Protein 2B9L (pdb70)

GO terms:
  GO:0005576 extracellular region (C, EXP)

Radius of gyration: 21.73 Å; Cα contacts (8 Å, |Δi|>4): 901; chains: 1; bounding box: 40×47×75 Å

Foldseek 3Di:
DCLQVCCAVVVQQAAAAPPPPDDPPDQLPADAFDDDVCGRQWGWAFVQQADPPQLEGHPDGHADPPLAAEFECDQPPDRDRGSRTDGGHYDDDRDTGDDAAAFAAPQCAGRGRYDNDDFFGHQLRPQFKKFKAFQVLPTTQWIWGAQGQFKTKFFCVSCVVCQVPQVRIKMKTSDFWLQDQSDPDGIDIFGFPHKAQDPPADPPVRFRGMMMTGTPHGHYDDSSHAGHAADAAPDDDFFQFKKAKAQDSVRRNPPPDSIGGIGMDGWGWDDQVVLLVLVCVPPVHPVDDDDPQKGWIAAAADDDFAGHTAGTFTWAADVVGRNGIHTQFHHSHRRQCDYHRHTRMGGGRSNCPVVVCVVCVVSNHDSVRNVD

Secondary structure (DSSP, 8-state):
--HHHHHHHTTTTSPBPTT-------GGGSPEE--GGGTTTEEEEEGGGB-TTT-BB-SS-----SS--EEE-STTSSSSSSTTEEEEB-------PPP--TTB--TT-SS-EEES-SSBPPTTSSTTEEEEEE----SEEEEEEEEETTEEEE-HHHHGGGTT-GGGEEEEES--BTT---SSSPPEEEEEEEEEE-TT--TTT-TT--EEEEESSPPBP-TT----BPPPTT-----S-EEEEE--TTTTT-TTSS--B-EEEEE-EE-HHHHHHHHHTTTT-TT----TTEEEE--BSS-S--SSPTT-EEEEEETTEEEEEEEEEEES-TT---BSSS-EEEEEGGGGHHHHHHHHHHTT--SGGGT-

Organism: Holotrichia diomphalia (NCBI:txid33394)

Nearest PDB structures (foldseek):
  2b9l-assembly1_A  TM=1.003E+00  e=7.255E-86  Holotrichia diomphalia
  3dfl-assembly1_A  TM=8.395E-01  e=1.037E-20  Homo sapiens
  1ex3-assembly1_A  TM=8.423E-01  e=1.239E-20  Bos taurus
  1gl0-assembly1_E  TM=8.605E-01  e=2.245E-20  Bos taurus
  3e16-assembly1_B  TM=8.365E-01  e=9.210E-21  Homo sapiens

CATH classification: 2.40.10.10 (+1 more: 2.40.10.10)

B-factor: mean 31.99, std 12.23, range [13.51, 123.36]

Structure (mmCIF, N/CA/C/O backbone):
data_2B9L
#
_entry.id   2B9L
#
_cell.length_a   106.780
_cell.length_b   76.587
_cell.length_c   69.833
_cell.angle_alpha   90.00
_cell.angle_beta   113.45
_cell.angle_gamma   90.00
#
_symmetry.space_group_name_H-M   'C 1 2 1'
#
loop_
_entity.id
_entity.type
_entity.pdbx_description
1 polymer 'prophenoloxidase activating factor'
2 branched alpha-L-fucopyranose-(1-3)-[2-acetamido-2-deoxy-beta-D-glucopyranose-(1-4)][alpha-L-fucopyranose-(1-6)]2-acetamido-2-deoxy-beta-D-glucopyranose
3 non-polymer 'SULFATE ION'
4 non-polymer 'CALCIUM ION'
5 water water
#
loop_
_atom_site.group_PDB
_atom_site.id
_atom_site.type_symbol
_atom_site.label_atom_id
_atom_site.label_alt_id
_atom_site.label_comp_id
_atom_site.label_asym_id
_atom_site.label_entity_id
_atom_site.label_seq_id
_atom_site.pdbx_PDB_ins_code
_atom_site.Cartn_x
_atom_site.Cartn_y
_atom_site.Cartn_z
_atom_site.occupancy
_atom_site.B_iso_or_equiv
_atom_site.auth_seq_id
_atom_site.auth_comp_id
_atom_site.auth_asym_id
_atom_site.auth_atom_id
_atom_site.pdbx_PDB_model_num
ATOM 1 N N . GLY A 1 1 ? -0.399 -17.707 30.981 1.00 43.12 22 GLY A N 1
ATOM 2 C CA . GLY A 1 1 ? -0.129 -19.057 31.542 1.00 42.18 22 GLY A CA 1
ATOM 3 C C . GLY A 1 1 ? 0.365 -20.060 30.514 1.00 41.71 22 GLY A C 1
ATOM 4 O O . GLY A 1 1 ? 0.736 -21.178 30.874 1.00 42.72 22 GLY A O 1
ATOM 5 N N . HIS A 1 2 ? 0.384 -19.673 29.239 1.00 39.59 23 HIS A N 1
ATOM 6 C CA . HIS A 1 2 ? 0.839 -20.586 28.191 1.00 36.92 23 HIS A CA 1
ATOM 7 C C . HIS A 1 2 ? 1.995 -20.040 27.360 1.00 35.17 23 HIS A C 1
ATOM 8 O O . HIS A 1 2 ? 2.263 -20.528 26.263 1.00 32.51 23 HIS A O 1
ATOM 15 N N . MET A 1 3 ? 2.685 -19.034 27.886 1.00 33.86 24 MET A N 1
ATOM 16 C CA . MET A 1 3 ? 3.809 -18.426 27.182 1.00 33.84 24 MET A CA 1
ATOM 17 C C . MET A 1 3 ? 4.970 -19.418 27.028 1.00 32.60 24 MET A C 1
ATOM 18 O O . MET A 1 3 ? 5.689 -19.410 26.025 1.00 30.56 24 MET A O 1
ATOM 23 N N . ALA A 1 4 ? 5.140 -20.286 28.019 1.00 31.29 25 ALA A N 1
ATOM 24 C CA . ALA A 1 4 ? 6.215 -21.270 27.992 1.00 31.12 25 ALA A CA 1
ATOM 25 C C . ALA A 1 4 ? 6.133 -22.227 26.802 1.00 28.76 25 ALA A C 1
ATOM 26 O O . ALA A 1 4 ? 7.062 -22.312 25.997 1.00 29.75 25 ALA A O 1
ATOM 28 N N . VAL A 1 5 ? 5.020 -22.945 26.694 1.00 28.47 26 VAL A N 1
ATOM 29 C CA . VAL A 1 5 ? 4.838 -23.915 25.616 1.00 27.68 26 VAL A CA 1
ATOM 30 C C . VAL A 1 5 ? 4.994 -23.272 24.236 1.00 26.23 26 VAL A C 1
ATOM 31 O O . VAL A 1 5 ? 5.561 -23.872 23.319 1.00 24.65 26 VAL A O 1
ATOM 35 N N . VAL A 1 6 ? 4.501 -22.046 24.090 1.00 25.42 27 VAL A N 1
ATOM 36 C CA . VAL A 1 6 ? 4.624 -21.347 22.817 1.00 25.76 27 VAL A CA 1
ATOM 37 C C . VAL A 1 6 ? 6.097 -21.058 22.520 1.00 24.10 27 VAL A C 1
ATOM 38 O O . VAL A 1 6 ? 6.574 -21.295 21.407 1.00 23.65 27 VAL A O 1
ATOM 42 N N . ASN A 1 7 ? 6.823 -20.558 23.518 1.00 24.81 28 ASN A N 1
ATOM 43 C CA . ASN A 1 7 ? 8.239 -20.242 23.331 1.00 24.79 28 ASN A CA 1
ATOM 44 C C . ASN A 1 7 ? 9.106 -21.473 23.086 1.00 24.47 28 ASN A C 1
ATOM 45 O O . ASN A 1 7 ? 10.096 -21.409 22.348 1.00 22.40 28 ASN A O 1
ATOM 50 N N . ILE A 1 8 ? 8.738 -22.589 23.710 1.00 24.97 29 ILE A N 1
ATOM 51 C CA . ILE A 1 8 ? 9.496 -23.828 23.564 1.00 25.38 29 ILE A CA 1
ATOM 52 C C . ILE A 1 8 ? 9.196 -24.530 22.236 1.00 25.40 29 ILE A C 1
ATOM 53 O O . ILE A 1 8 ? 10.107 -24.777 21.437 1.00 23.99 29 ILE A O 1
ATOM 58 N N . PHE A 1 9 ? 7.926 -24.843 21.995 1.00 23.88 30 PHE A N 1
ATOM 59 C CA . PHE A 1 9 ? 7.543 -25.505 20.752 1.00 25.14 30 PHE A CA 1
ATOM 60 C C . PHE A 1 9 ? 7.762 -24.588 19.550 1.00 24.66 30 PHE A C 1
ATOM 61 O O . PHE A 1 9 ? 7.975 -25.059 18.432 1.00 25.79 30 PHE A O 1
ATOM 69 N N . GLY A 1 10 ? 7.714 -23.282 19.790 1.00 22.86 31 GLY A N 1
ATOM 70 C CA . GLY A 1 10 ? 7.902 -22.321 18.718 1.00 24.11 31 GLY A CA 1
ATOM 71 C C . GLY A 1 10 ? 9.345 -21.917 18.487 1.00 25.76 31 GLY A C 1
ATOM 72 O O . GLY A 1 10 ? 9.632 -21.094 17.613 1.00 25.35 31 GLY A O 1
ATOM 73 N N . ASN A 1 11 ? 10.258 -22.494 19.261 1.00 24.83 32 ASN A N 1
ATOM 74 C CA . ASN A 1 11 ? 11.680 -22.181 19.131 1.00 24.78 32 ASN A CA 1
ATOM 75 C C . ASN A 1 11 ? 11.912 -20.673 19.163 1.00 22.63 32 ASN A C 1
ATOM 76 O O . ASN A 1 11 ? 12.597 -20.132 18.298 1.00 23.66 32 ASN A O 1
ATOM 81 N N . ALA A 1 12 ? 11.341 -20.005 20.161 1.00 22.79 33 ALA A N 1
ATOM 82 C CA . ALA A 1 12 ? 11.471 -18.558 20.309 1.00 22.87 33 ALA A CA 1
ATOM 83 C C . ALA A 1 12 ? 12.869 -18.111 20.734 1.00 23.16 33 ALA A C 1
ATOM 84 O O . ALA A 1 12 ? 13.153 -16.911 20.745 1.00 21.72 33 ALA A O 1
ATOM 86 N N . SER A 1 13 ? 13.731 -19.065 21.089 1.00 21.39 34 SER A N 1
ATOM 87 C CA . SER A 1 13 ? 15.099 -18.738 21.498 1.00 21.51 34 SER A CA 1
ATOM 88 C C . SER A 1 13 ? 16.101 -18.709 20.346 1.00 20.70 34 SER A C 1
ATOM 89 O O . SER A 1 13 ? 17.297 -18.522 20.561 1.00 21.97 34 SER A O 1
ATOM 92 N N . GLU A 1 14 ? 15.616 -18.906 19.123 1.00 20.84 35 GLU A N 1
ATOM 93 C CA . GLU A 1 14 ? 16.484 -18.862 17.953 1.00 23.06 35 GLU A CA 1
ATOM 94 C C . GLU A 1 14 ? 15.974 -17.839 16.953 1.00 21.64 35 GLU A C 1
ATOM 95 O O . GLU A 1 14 ? 14.786 -17.527 16.916 1.00 21.14 35 GLU A O 1
ATOM 101 N N . TYR A 1 15 ? 16.884 -17.311 16.148 1.00 21.89 36 TYR A N 1
ATOM 102 C CA . TYR A 1 15 ? 16.502 -16.358 15.119 1.00 21.83 36 TYR A CA 1
ATOM 103 C C . TYR A 1 15 ? 15.784 -17.140 14.029 1.00 22.72 36 TYR A C 1
ATOM 104 O O . TYR A 1 15 ? 16.032 -18.334 13.834 1.00 19.92 36 TYR A O 1
ATOM 113 N N . ILE A 1 16 ? 14.887 -16.473 13.323 1.00 23.09 37 ILE A N 1
ATOM 114 C CA . ILE A 1 16 ? 14.214 -17.116 12.211 1.00 25.57 37 ILE A CA 1
ATOM 115 C C . ILE A 1 16 ? 15.265 -17.048 11.108 1.00 25.20 37 ILE A C 1
ATOM 116 O O . ILE A 1 16 ? 15.880 -16.003 10.904 1.00 23.92 37 ILE A O 1
ATOM 121 N N . PRO A 1 17 ? 15.504 -18.161 10.398 1.00 26.43 38 PRO A N 1
ATOM 122 C CA . PRO A 1 17 ? 16.510 -18.134 9.332 1.00 29.60 38 PRO A CA 1
ATOM 123 C C . PRO A 1 17 ? 16.130 -17.193 8.189 1.00 31.74 38 PRO A C 1
ATOM 124 O O . PRO A 1 17 ? 14.953 -16.986 7.913 1.00 30.75 38 PRO A O 1
ATOM 128 N N . PRO A 1 18 ? 17.129 -16.597 7.519 1.00 34.11 39 PRO A N 1
ATOM 129 C CA . PRO A 1 18 ? 16.831 -15.683 6.413 1.00 38.18 39 PRO A CA 1
ATOM 130 C C . PRO A 1 18 ? 16.115 -16.389 5.268 1.00 41.41 39 PRO A C 1
ATOM 131 O O . PRO A 1 18 ? 16.207 -17.608 5.126 1.00 40.62 39 PRO A O 1
ATOM 135 N N . GLY A 1 19 ? 15.393 -15.616 4.464 1.00 45.20 40 GLY A N 1
ATOM 136 C CA . GLY A 1 19 ? 14.676 -16.186 3.340 1.00 50.67 40 GLY A CA 1
ATOM 137 C C . GLY A 1 19 ? 13.402 -16.921 3.714 1.00 54.99 40 GLY A C 1
ATOM 138 O O . GLY A 1 19 ? 12.462 -16.977 2.919 1.00 55.84 40 GLY A O 1
ATOM 139 N N . TYR A 1 20 ? 13.360 -17.483 4.919 1.00 57.70 41 TYR A N 1
ATOM 140 C CA . TYR A 1 20 ? 12.184 -18.223 5.366 1.00 60.21 41 TYR A CA 1
ATOM 141 C C . TYR A 1 20 ? 10.899 -17.412 5.223 1.00 61.35 41 TYR A C 1
ATOM 142 O O . TYR A 1 20 ? 9.850 -17.956 4.876 1.00 61.37 41 TYR A O 1
ATOM 151 N N . GLU A 1 21 ? 10.980 -16.114 5.494 1.00 62.71 42 GLU A N 1
ATOM 152 C CA . GLU A 1 21 ? 9.815 -15.243 5.382 1.00 64.06 42 GLU A CA 1
ATOM 153 C C . GLU A 1 21 ? 10.183 -13.923 4.717 1.00 64.09 42 GLU A C 1
ATOM 154 O O . GLU A 1 21 ? 9.430 -13.403 3.895 1.00 64.86 42 GLU A O 1
ATOM 160 N N . ALA A 1 26 ? 10.095 -3.974 -2.540 1.00 69.16 47 ALA A N 1
ATOM 161 C CA . ALA A 1 26 ? 10.012 -2.581 -2.965 1.00 70.31 47 ALA A CA 1
ATOM 162 C C . ALA A 1 26 ? 10.819 -2.354 -4.242 1.00 70.09 47 ALA A C 1
ATOM 163 O O . ALA A 1 26 ? 11.980 -1.948 -4.191 1.00 70.23 47 ALA A O 1
ATOM 165 N N . PRO A 1 27 ? 10.206 -2.605 -5.410 1.00 70.19 48 PRO A N 1
ATOM 166 C CA . PRO A 1 27 ? 10.879 -2.426 -6.699 1.00 69.98 48 PRO A CA 1
ATOM 167 C C . PRO A 1 27 ? 11.268 -0.974 -6.970 1.00 69.40 48 PRO A C 1
ATOM 168 O O . PRO A 1 27 ? 10.465 -0.061 -6.775 1.00 69.25 48 PRO A O 1
ATOM 172 N N . LEU A 1 28 ? 12.503 -0.768 -7.417 1.00 68.75 49 LEU A N 1
ATOM 173 C CA . LEU A 1 28 ? 12.989 0.574 -7.715 1.00 67.70 49 LEU A CA 1
ATOM 174 C C . LEU A 1 28 ? 12.289 1.153 -8.941 1.00 66.42 49 LEU A C 1
ATOM 175 O O . LEU A 1 28 ? 12.378 2.352 -9.212 1.00 66.43 49 LEU A O 1
ATOM 180 N N . GLY A 1 29 ? 11.590 0.292 -9.675 1.00 64.93 50 GLY A N 1
ATOM 181 C CA . GLY A 1 29 ? 10.869 0.733 -10.856 1.00 62.85 50 GLY A CA 1
ATOM 182 C C . GLY A 1 29 ? 11.730 0.978 -12.081 1.00 61.04 50 GLY A C 1
ATOM 183 O O . GLY A 1 29 ? 12.834 0.445 -12.198 1.00 60.61 50 GLY A O 1
ATOM 184 N N . ALA A 1 30 ? 11.214 1.790 -13.000 1.00 59.25 51 ALA A N 1
ATOM 185 C CA . ALA A 1 30 ? 11.923 2.115 -14.230 1.00 57.43 51 ALA A CA 1
ATOM 186 C C . ALA A 1 30 ? 13.231 2.835 -13.933 1.00 56.14 51 ALA A C 1
ATOM 187 O O . ALA A 1 30 ? 13.255 3.823 -13.199 1.00 55.60 51 ALA A O 1
ATOM 189 N N . LEU A 1 31 ? 14.316 2.333 -14.512 1.00 54.91 52 LEU A N 1
ATOM 190 C CA . LEU A 1 31 ? 15.632 2.926 -14.313 1.00 54.53 52 LEU A CA 1
ATOM 191 C C . LEU A 1 31 ? 15.680 4.360 -14.833 1.00 54.47 52 LEU A C 1
ATOM 192 O O . LEU A 1 31 ? 16.400 5.201 -14.297 1.00 53.91 52 LEU A O 1
ATOM 197 N N . THR A 1 32 ? 14.902 4.633 -15.875 1.00 54.56 53 THR A N 1
ATOM 198 C CA . THR A 1 32 ? 14.853 5.963 -16.469 1.00 54.52 53 THR A CA 1
ATOM 199 C C . THR A 1 32 ? 14.260 6.982 -15.496 1.00 53.52 53 THR A C 1
ATOM 200 O O . THR A 1 32 ? 14.574 8.173 -15.560 1.00 53.66 53 THR A O 1
ATOM 204 N N . ALA A 1 33 ? 13.405 6.504 -14.596 1.00 51.38 54 ALA A N 1
ATOM 205 C CA . ALA A 1 33 ? 12.755 7.363 -13.610 1.00 49.23 54 ALA A CA 1
ATOM 206 C C . ALA A 1 33 ? 13.704 7.782 -12.490 1.00 47.31 54 ALA A C 1
ATOM 207 O O . ALA A 1 33 ? 13.393 8.679 -11.706 1.00 46.60 54 ALA A O 1
ATOM 209 N N . LEU A 1 34 ? 14.857 7.126 -12.414 1.00 44.41 55 LEU A N 1
ATOM 210 C CA . LEU A 1 34 ? 15.842 7.444 -11.388 1.00 42.05 55 LEU A CA 1
ATOM 211 C C . LEU A 1 34 ? 16.593 8.728 -11.726 1.00 41.25 55 LEU A C 1
ATOM 212 O O . LEU A 1 34 ? 16.796 9.053 -12.896 1.00 40.22 55 LEU A O 1
ATOM 217 N N . PRO A 1 35 ? 17.019 9.478 -10.701 1.00 40.58 56 PRO A N 1
ATOM 218 C CA . PRO A 1 35 ? 17.746 10.722 -10.959 1.00 40.22 56 PRO A CA 1
ATOM 219 C C . PRO A 1 35 ? 19.013 10.493 -11.780 1.00 38.64 56 PRO A C 1
ATOM 220 O O . PRO A 1 35 ? 19.745 9.528 -11.559 1.00 37.45 56 PRO A O 1
ATOM 224 N N . ARG A 1 36 ? 19.255 11.388 -12.731 1.00 36.79 57 ARG A N 1
ATOM 225 C CA . ARG A 1 36 ? 20.419 11.307 -13.608 1.00 36.53 57 ARG A CA 1
ATOM 226 C C . ARG A 1 36 ? 21.687 11.831 -12.947 1.00 33.79 57 ARG A C 1
ATOM 227 O O . ARG A 1 36 ? 21.632 12.639 -12.028 1.00 34.65 57 ARG A O 1
ATOM 235 N N . CYS A 1 37 ? 22.831 11.367 -13.432 1.00 32.06 58 CYS A N 1
ATOM 236 C CA . CYS A 1 37 ? 24.119 11.788 -12.896 1.00 31.01 58 CYS A CA 1
ATOM 237 C C . CYS A 1 37 ? 25.180 11.532 -13.952 1.00 30.03 58 CYS A C 1
ATOM 238 O O . CYS A 1 37 ? 24.866 11.115 -15.069 1.00 29.08 58 CYS A O 1
ATOM 241 N N . GLY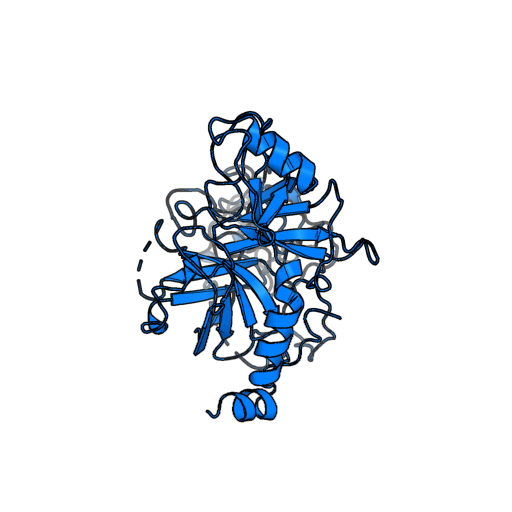 A 1 38 ? 26.435 11.775 -13.589 1.00 29.17 59 GLY A N 1
ATOM 242 C CA . GLY A 1 38 ? 27.532 11.575 -14.515 1.00 29.20 59 GLY A CA 1
ATOM 243 C C . GLY A 1 38 ? 27.983 12.890 -15.125 1.00 29.29 59 GLY A C 1
ATOM 244 O O . GLY A 1 38 ? 27.173 13.794 -15.336 1.00 28.98 59 GLY A O 1
ATOM 245 N N . THR A 1 39 ? 29.278 13.003 -15.394 1.00 29.47 60 THR A N 1
ATOM 246 C CA . THR A 1 39 ? 29.837 14.208 -15.994 1.00 31.21 60 THR A CA 1
ATOM 247 C C . THR A 1 39 ? 30.716 13.829 -17.186 1.00 32.39 60 THR A C 1
ATOM 248 O O . THR A 1 39 ? 30.823 12.651 -17.535 1.00 32.96 60 THR A O 1
ATOM 252 N N . GLY A 1 40 ? 31.346 14.820 -17.809 1.00 32.66 61 GLY A N 1
ATOM 253 C CA . GLY A 1 40 ? 32.178 14.530 -18.967 1.00 31.86 61 GLY A CA 1
ATOM 254 C C . GLY A 1 40 ? 31.327 13.873 -20.041 1.00 32.59 61 GLY A C 1
ATOM 255 O O . GLY A 1 40 ? 30.195 14.295 -20.278 1.00 3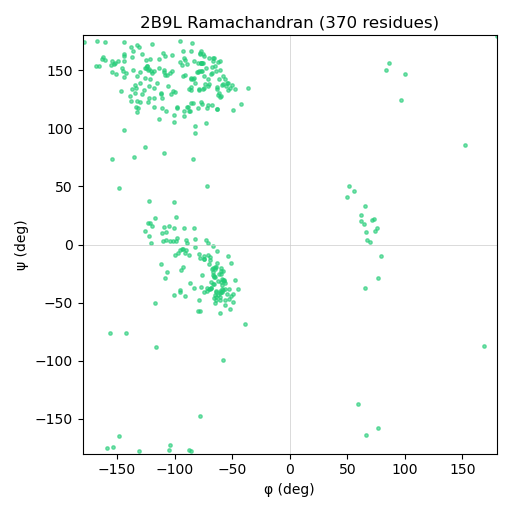1.62 61 GLY A O 1
ATOM 256 N N . ALA A 1 41 ? 31.850 12.833 -20.682 1.00 33.49 62 ALA A N 1
ATOM 257 C CA . ALA A 1 41 ? 31.105 12.135 -21.726 1.00 35.31 62 ALA A CA 1
ATOM 258 C C . ALA A 1 41 ? 29.857 11.432 -21.188 1.00 36.54 62 ALA A C 1
ATOM 259 O O . ALA A 1 41 ? 28.943 11.117 -21.951 1.00 36.08 62 ALA A O 1
ATOM 261 N N . ASP A 1 42 ? 29.817 11.190 -19.878 1.00 36.07 63 ASP A N 1
ATOM 262 C CA . ASP A 1 42 ? 28.679 10.506 -19.259 1.00 35.96 63 ASP A CA 1
ATOM 263 C C . ASP A 1 42 ? 27.607 11.450 -18.733 1.00 34.65 63 ASP A C 1
ATOM 264 O O . ASP A 1 42 ? 26.569 10.997 -18.242 1.00 33.20 63 ASP A O 1
ATOM 269 N N . GLN A 1 43 ? 27.850 12.753 -18.818 1.00 33.11 64 GLN A N 1
ATOM 270 C CA . GLN A 1 43 ? 26.886 13.708 -18.295 1.00 31.67 64 GLN A CA 1
ATOM 271 C C . GLN A 1 43 ? 25.437 13.358 -18.614 1.00 32.27 64 GLN A C 1
ATOM 272 O O . GLN A 1 43 ? 25.056 13.231 -19.779 1.00 32.24 64 GLN A O 1
ATOM 278 N N . GLY A 1 44 ? 24.643 13.184 -17.559 1.00 30.53 65 GLY A N 1
ATOM 279 C CA . GLY A 1 44 ? 23.233 12.865 -17.713 1.00 30.07 65 GLY A CA 1
ATOM 280 C C . GLY A 1 44 ? 22.929 11.480 -18.253 1.00 28.96 65 GLY A C 1
ATOM 281 O O . GLY A 1 44 ? 21.766 11.131 -18.446 1.00 29.67 65 GLY A O 1
ATOM 282 N N . LYS A 1 45 ? 23.965 10.685 -18.490 1.00 29.42 66 LYS A N 1
ATOM 283 C CA . LYS A 1 45 ? 23.777 9.342 -19.025 1.00 33.14 66 LYS A CA 1
ATOM 284 C C . LYS A 1 45 ? 23.718 8.253 -17.957 1.00 34.04 66 LYS A C 1
ATOM 285 O O . LYS A 1 45 ? 23.181 7.170 -18.197 1.00 34.60 66 LYS A O 1
ATOM 291 N N . LYS A 1 46 ? 24.264 8.541 -16.779 1.00 33.29 67 LYS A N 1
ATOM 292 C CA . LYS A 1 46 ? 24.266 7.568 -15.695 1.00 32.09 67 LYS A CA 1
ATOM 293 C C . LYS A 1 46 ? 23.085 7.795 -14.762 1.00 32.15 67 LYS A C 1
ATOM 294 O O . LYS A 1 46 ? 22.332 8.755 -14.918 1.00 33.50 67 LYS A O 1
ATOM 300 N N . VAL A 1 47 ? 22.927 6.906 -13.790 1.00 31.89 68 VAL A N 1
ATOM 301 C CA . VAL A 1 47 ? 21.817 6.998 -12.859 1.00 31.82 68 VAL A CA 1
ATOM 302 C C . VAL A 1 47 ? 22.258 6.896 -11.400 1.00 32.35 68 VAL A C 1
ATOM 303 O O . VAL A 1 47 ? 23.256 6.241 -11.085 1.00 31.46 68 VAL A O 1
ATOM 307 N N . CYS A 1 48 ? 21.521 7.576 -10.524 1.00 30.84 69 CYS A N 1
ATOM 308 C CA . CYS A 1 48 ? 21.792 7.540 -9.095 1.00 31.96 69 CYS A CA 1
ATOM 309 C C . CYS A 1 48 ? 20.934 6.411 -8.549 1.00 31.54 69 CYS A C 1
ATOM 310 O O . CYS A 1 48 ? 19.703 6.476 -8.584 1.00 32.03 69 CYS A O 1
ATOM 313 N N . ILE A 1 49 ? 21.588 5.371 -8.052 1.00 31.57 70 ILE A N 1
ATOM 314 C CA . ILE A 1 49 ? 20.869 4.212 -7.548 1.00 30.61 70 ILE A CA 1
ATOM 315 C C . ILE A 1 49 ? 21.456 3.733 -6.229 1.00 29.68 70 ILE A C 1
ATOM 316 O O . ILE A 1 49 ? 22.650 3.895 -5.976 1.00 28.94 70 ILE A O 1
ATOM 321 N N . VAL A 1 50 ? 20.612 3.146 -5.389 1.00 30.02 71 VAL A N 1
ATOM 322 C CA . VAL A 1 50 ? 21.060 2.648 -4.095 1.00 29.52 71 VAL A CA 1
ATOM 323 C C . VAL A 1 50 ? 22.249 1.711 -4.328 1.00 28.26 71 VAL A C 1
ATOM 324 O O . VAL A 1 50 ? 22.212 0.850 -5.209 1.00 29.99 71 VAL A O 1
ATOM 328 N N . TYR A 1 51 ? 23.307 1.897 -3.543 1.00 27.25 72 TYR A N 1
ATOM 329 C CA . TYR A 1 51 ? 24.535 1.123 -3.690 1.00 27.19 72 TYR A CA 1
ATOM 330 C C . TYR A 1 51 ? 24.397 -0.385 -3.888 1.00 27.14 72 TYR A C 1
ATOM 331 O O . TYR A 1 51 ? 25.157 -0.975 -4.664 1.00 25.81 72 TYR A O 1
ATOM 340 N N . HIS A 1 52 ? 23.442 -1.015 -3.209 1.00 25.59 73 HIS A N 1
ATOM 341 C CA . HIS A 1 52 ? 23.292 -2.456 -3.360 1.00 27.79 73 HIS A CA 1
ATOM 342 C C . HIS A 1 52 ? 22.699 -2.929 -4.687 1.00 29.60 73 HIS A C 1
ATOM 343 O O . HIS A 1 52 ? 22.479 -4.125 -4.878 1.00 28.75 73 HIS A O 1
ATOM 350 N N . ARG A 1 53 ? 22.453 -1.999 -5.607 1.00 32.58 74 ARG A N 1
ATOM 351 C CA . ARG A 1 53 ? 21.933 -2.361 -6.927 1.00 33.99 74 ARG A CA 1
ATOM 352 C C . ARG A 1 53 ? 22.901 -1.876 -8.008 1.00 35.93 74 ARG A C 1
ATOM 353 O O . ARG A 1 53 ? 22.540 -1.753 -9.183 1.00 35.87 74 ARG A O 1
ATOM 361 N N . CYS A 1 54 ? 24.136 -1.605 -7.594 1.00 36.31 75 CYS A N 1
ATOM 362 C CA . CYS A 1 54 ? 25.183 -1.154 -8.501 1.00 38.51 75 CYS A CA 1
ATOM 363 C C . CYS A 1 54 ? 26.443 -1.961 -8.218 1.00 40.14 75 CYS A C 1
ATOM 364 O O . CYS A 1 54 ? 26.983 -1.921 -7.110 1.00 40.19 75 CYS A O 1
ATOM 367 N N . ASP A 1 55 ? 26.902 -2.699 -9.222 1.00 41.61 76 ASP A N 1
ATOM 368 C CA . ASP A 1 55 ? 28.091 -3.527 -9.079 1.00 43.24 76 ASP A CA 1
ATOM 369 C C . ASP A 1 55 ? 29.302 -2.684 -8.708 1.00 43.12 76 ASP A C 1
ATOM 370 O O . ASP A 1 55 ? 29.610 -1.693 -9.371 1.00 43.23 76 ASP A O 1
ATOM 375 N N . GLY A 1 56 ? 29.988 -3.092 -7.647 1.00 42.44 77 GLY A N 1
ATOM 376 C CA . GLY A 1 56 ? 31.153 -2.366 -7.183 1.00 42.99 77 GLY A CA 1
ATOM 377 C C . GLY A 1 56 ? 32.347 -2.366 -8.119 1.00 44.54 77 GLY A C 1
ATOM 378 O O . GLY A 1 56 ? 33.156 -1.438 -8.088 1.00 45.05 77 GLY A O 1
ATOM 379 N N . VAL A 1 57 ? 32.477 -3.393 -8.952 1.00 44.44 78 VAL A N 1
ATOM 380 C CA . VAL A 1 57 ? 33.606 -3.447 -9.873 1.00 45.01 78 VAL A CA 1
ATOM 381 C C . VAL A 1 57 ? 33.281 -2.909 -11.266 1.00 43.10 78 VAL A C 1
ATOM 382 O O . VAL A 1 57 ? 34.088 -2.194 -11.856 1.00 43.54 78 VAL A O 1
ATOM 386 N N . THR A 1 58 ? 32.101 -3.231 -11.784 1.00 41.62 79 THR A N 1
ATOM 387 C CA . THR A 1 58 ? 31.716 -2.764 -13.114 1.00 41.63 79 THR A CA 1
ATOM 388 C C . THR A 1 58 ? 30.969 -1.430 -13.100 1.00 40.66 79 THR A C 1
ATOM 389 O O . THR A 1 58 ? 30.696 -0.860 -14.159 1.00 40.61 79 THR A O 1
ATOM 393 N N . ASN A 1 59 ? 30.635 -0.940 -11.909 1.00 39.03 80 ASN A N 1
ATOM 394 C CA . ASN A 1 59 ? 29.899 0.315 -11.770 1.00 38.33 80 ASN A CA 1
ATOM 395 C C . ASN A 1 59 ? 28.686 0.275 -12.692 1.00 38.46 80 ASN A C 1
ATOM 396 O O . ASN A 1 59 ? 28.359 1.261 -13.352 1.00 38.77 80 ASN A O 1
ATOM 401 N N . THR A 1 60 ? 28.027 -0.878 -12.739 1.00 38.22 81 THR A N 1
ATOM 402 C CA . THR A 1 60 ? 26.857 -1.054 -13.589 1.00 38.10 81 THR A CA 1
ATOM 403 C C . THR A 1 60 ? 25.659 -1.551 -12.788 1.00 38.24 81 THR A C 1
ATOM 404 O O . THR A 1 60 ? 25.809 -2.350 -11.862 1.00 38.94 81 THR A O 1
ATOM 408 N N . VAL A 1 61 ? 24.471 -1.074 -13.148 1.00 37.78 82 VAL A N 1
ATOM 409 C CA . VAL A 1 61 ? 23.253 -1.483 -12.468 1.00 38.30 82 VAL A CA 1
ATOM 410 C C . VAL A 1 61 ? 23.137 -2.999 -12.520 1.00 40.85 82 VAL A C 1
ATOM 411 O O . VAL A 1 61 ? 23.484 -3.622 -13.524 1.00 40.95 82 VAL A O 1
ATOM 415 N N . THR A 1 62 ? 22.650 -3.584 -11.431 1.00 41.90 83 THR A N 1
ATOM 416 C CA . THR A 1 62 ? 22.498 -5.029 -11.337 1.00 41.90 83 THR A CA 1
ATOM 417 C C . THR A 1 62 ? 21.032 -5.438 -11.369 1.00 42.02 83 THR A C 1
ATOM 418 O O . THR A 1 62 ? 20.163 -4.710 -10.896 1.00 40.59 83 THR A O 1
ATOM 422 N N . PRO A 1 63 ? 20.741 -6.620 -11.934 1.00 44.09 84 PRO A N 1
ATOM 423 C CA . PRO A 1 63 ? 19.366 -7.120 -12.020 1.00 45.36 84 PRO A CA 1
ATOM 424 C C . PRO A 1 63 ? 18.810 -7.468 -10.641 1.00 47.23 84 PRO A C 1
ATOM 425 O O . PRO A 1 63 ? 17.610 -7.334 -10.387 1.00 48.01 84 PRO A O 1
ATOM 429 N N . GLU A 1 64 ? 19.692 -7.912 -9.750 1.00 48.14 85 GLU A N 1
ATOM 430 C CA . GLU A 1 64 ? 19.283 -8.266 -8.399 1.00 49.56 85 GLU A CA 1
ATOM 431 C C . GLU A 1 64 ? 20.209 -7.650 -7.357 1.00 48.15 85 GLU A C 1
ATOM 432 O O . GLU A 1 64 ? 21.251 -7.079 -7.691 1.00 45.90 85 GLU A O 1
ATOM 438 N N . GLU A 1 65 ? 19.818 -7.775 -6.093 1.00 46.19 86 GLU A N 1
ATOM 439 C CA . GLU A 1 65 ? 20.601 -7.239 -4.994 1.00 44.78 86 GLU A CA 1
ATOM 440 C C . GLU A 1 65 ? 21.990 -7.862 -5.013 1.00 43.87 86 GLU A C 1
ATOM 441 O O . GLU A 1 65 ? 22.136 -9.060 -5.235 1.00 42.84 86 GLU A O 1
ATOM 447 N N . VAL A 1 66 ? 23.008 -7.038 -4.791 1.00 43.12 87 VAL A N 1
ATOM 448 C CA . VAL A 1 66 ? 24.389 -7.504 -4.786 1.00 43.77 87 VAL A CA 1
ATOM 449 C C . VAL A 1 66 ? 25.060 -7.147 -3.463 1.00 45.01 87 VAL A C 1
ATOM 450 O O . VAL A 1 66 ? 24.670 -6.181 -2.803 1.00 43.70 87 VAL A O 1
ATOM 454 N N . ILE A 1 67 ? 26.064 -7.931 -3.078 1.00 46.48 88 ILE A N 1
ATOM 455 C CA . ILE A 1 67 ? 26.789 -7.697 -1.835 1.00 48.00 88 ILE A CA 1
ATOM 456 C C . ILE A 1 67 ? 28.279 -7.495 -2.098 1.00 49.31 88 ILE A C 1
ATOM 457 O O . ILE A 1 67 ? 28.928 -8.324 -2.732 1.00 49.90 88 ILE A O 1
ATOM 462 N N . ASN A 1 68 ? 28.811 -6.384 -1.599 1.00 50.81 89 ASN A N 1
ATOM 463 C CA . ASN A 1 68 ? 30.220 -6.049 -1.765 1.00 50.72 89 ASN A CA 1
ATOM 464 C C . ASN A 1 68 ? 31.008 -6.656 -0.613 1.00 51.37 89 ASN A C 1
ATOM 465 O O . ASN A 1 68 ? 30.783 -6.312 0.548 1.00 50.39 89 ASN A O 1
ATOM 470 N N . THR A 1 69 ? 31.935 -7.553 -0.932 1.00 51.73 90 THR A N 1
ATOM 471 C CA . THR A 1 69 ? 32.739 -8.205 0.095 1.00 52.05 90 THR A CA 1
ATOM 472 C C . THR A 1 69 ? 34.200 -7.760 0.096 1.00 52.16 90 THR A C 1
ATOM 473 O O . THR A 1 69 ? 35.008 -8.268 0.875 1.00 52.42 90 THR A O 1
ATOM 477 N N . THR A 1 70 ? 34.535 -6.807 -0.767 1.00 52.08 91 THR A N 1
ATOM 478 C CA . THR A 1 70 ? 35.904 -6.305 -0.856 1.00 52.65 91 THR A CA 1
ATOM 479 C C . THR A 1 70 ? 36.321 -5.600 0.433 1.00 53.33 91 THR A C 1
ATOM 480 O O . THR A 1 70 ? 37.506 -5.564 0.778 1.00 52.51 91 THR A O 1
ATOM 484 N N . GLY A 1 71 ? 35.341 -5.036 1.136 1.00 53.25 92 GLY A N 1
ATOM 485 C CA . GLY A 1 71 ? 35.621 -4.336 2.377 1.00 52.83 92 GLY A CA 1
ATOM 486 C C . GLY A 1 71 ? 36.465 -3.100 2.142 1.00 52.64 92 GLY A C 1
ATOM 487 O O . GLY A 1 71 ? 37.278 -2.720 2.987 1.00 51.98 92 GLY A O 1
ATOM 488 N N . GLU A 1 72 ? 36.264 -2.463 0.992 1.00 52.43 93 GLU A N 1
ATOM 489 C CA . GLU A 1 72 ? 37.023 -1.270 0.637 1.00 51.78 93 GLU A CA 1
ATOM 490 C C . GLU A 1 72 ? 36.118 -0.070 0.358 1.00 49.73 93 GLU A C 1
ATOM 491 O O . GLU A 1 72 ? 36.589 0.976 -0.083 1.00 49.78 93 GLU A O 1
ATOM 497 N N . GLY A 1 73 ? 34.823 -0.224 0.618 1.00 46.94 94 GLY A N 1
ATOM 498 C CA . GLY A 1 73 ? 33.889 0.864 0.384 1.00 43.84 94 GLY A CA 1
ATOM 499 C C . GLY A 1 73 ? 33.956 1.962 1.434 1.00 42.18 94 GLY A C 1
ATOM 500 O O . GLY A 1 73 ? 33.985 1.688 2.633 1.00 40.89 94 GLY A O 1
ATOM 501 N N . ILE A 1 74 ? 33.986 3.211 0.979 1.00 40.98 95 ILE A N 1
ATOM 502 C CA . ILE A 1 74 ? 34.043 4.363 1.874 1.00 39.37 95 ILE A CA 1
ATOM 503 C C . ILE A 1 74 ? 32.986 5.377 1.449 1.00 38.38 95 ILE A C 1
ATOM 504 O O . ILE A 1 74 ? 33.034 5.912 0.342 1.00 38.03 95 ILE A O 1
ATOM 509 N N . PHE A 1 75 ? 32.031 5.637 2.334 1.00 35.53 96 PHE A N 1
ATOM 510 C CA . PHE A 1 75 ? 30.946 6.564 2.039 1.00 33.46 96 PHE A CA 1
ATOM 511 C C . PHE A 1 75 ? 31.015 7.850 2.855 1.00 32.95 96 PHE A C 1
ATOM 512 O O . PHE A 1 75 ? 31.091 7.816 4.084 1.00 31.89 96 PHE A O 1
ATOM 520 N N . ASP A 1 76 ? 30.990 8.985 2.161 1.00 32.05 97 ASP A N 1
ATOM 521 C CA . ASP A 1 76 ? 31.018 10.287 2.817 1.00 30.50 97 ASP A CA 1
ATOM 522 C C . ASP A 1 76 ? 29.562 10.615 3.132 1.00 30.43 97 ASP A C 1
ATOM 523 O O . ASP A 1 76 ? 28.750 10.796 2.228 1.00 29.66 97 ASP A O 1
ATOM 528 N N . ILE A 1 77 ? 29.237 10.683 4.420 1.00 27.93 98 ILE A N 1
ATOM 529 C CA . ILE A 1 77 ? 27.869 10.934 4.851 1.00 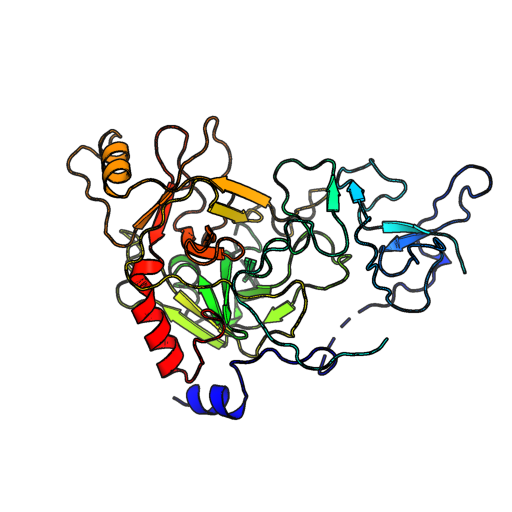28.02 98 ILE A CA 1
ATOM 530 C C . ILE A 1 77 ? 27.416 12.382 4.782 1.00 27.53 98 ILE A C 1
ATOM 531 O O . ILE A 1 77 ? 26.242 12.672 4.982 1.00 26.47 98 ILE A O 1
ATOM 536 N N . ARG A 1 78 ? 28.336 13.294 4.503 1.00 28.88 99 ARG A N 1
ATOM 537 C CA . ARG A 1 78 ? 27.974 14.703 4.449 1.00 29.68 99 ARG A CA 1
ATOM 538 C C . ARG A 1 78 ? 27.105 15.076 3.257 1.00 28.99 99 ARG A C 1
ATOM 539 O O . ARG A 1 78 ? 27.321 14.612 2.139 1.00 28.61 99 ARG A O 1
ATOM 547 N N . GLU A 1 79 ? 26.108 15.912 3.513 1.00 29.94 100 GLU A N 1
ATOM 548 C CA . GLU A 1 79 ? 25.213 16.372 2.461 1.00 31.87 100 GLU A CA 1
ATOM 549 C C . GLU A 1 79 ? 26.044 17.129 1.421 1.00 31.36 100 GLU A C 1
ATOM 550 O O . GLU A 1 79 ? 26.993 17.826 1.776 1.00 30.67 100 GLU A O 1
ATOM 556 N N . ASN A 1 80 ? 25.701 16.960 0.145 1.00 31.68 101 ASN A N 1
ATOM 557 C CA . ASN A 1 80 ? 26.390 17.633 -0.957 1.00 33.01 101 ASN A CA 1
ATOM 558 C C . ASN A 1 80 ? 27.849 17.236 -1.151 1.00 32.46 101 ASN A C 1
ATOM 559 O O . ASN A 1 80 ? 28.604 17.947 -1.807 1.00 32.14 101 ASN A O 1
ATOM 564 N N . ALA A 1 81 ? 28.255 16.105 -0.591 1.00 30.74 102 ALA A N 1
ATOM 565 C CA . ALA A 1 81 ? 29.639 15.673 -0.742 1.00 29.59 102 ALA A CA 1
ATOM 566 C C . ALA A 1 81 ? 29.799 14.618 -1.834 1.00 28.57 102 ALA A C 1
ATOM 567 O O . ALA A 1 81 ? 30.919 14.285 -2.215 1.00 28.83 102 ALA A O 1
ATOM 569 N N . ASN A 1 82 ? 28.681 14.111 -2.349 1.00 27.32 103 ASN A N 1
ATOM 570 C CA . ASN A 1 82 ? 28.719 13.065 -3.364 1.00 28.61 103 ASN A CA 1
ATOM 571 C C . ASN A 1 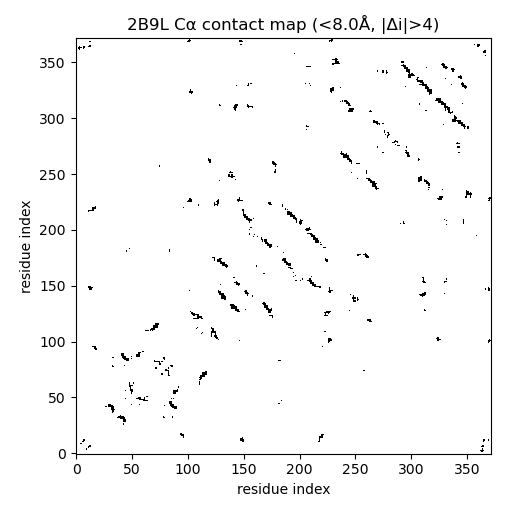82 ? 28.070 13.440 -4.688 1.00 29.75 103 ASN A C 1
ATOM 572 O O . ASN A 1 82 ? 27.432 14.484 -4.809 1.00 29.32 103 ASN A O 1
ATOM 577 N N . GLU A 1 83 ? 28.237 12.566 -5.676 1.00 30.41 104 GLU A N 1
ATOM 578 C CA . GLU A 1 83 ? 27.665 12.778 -7.000 1.00 32.55 104 GLU A CA 1
ATOM 579 C C . GLU A 1 83 ? 26.157 12.827 -6.883 1.00 32.49 104 GLU A C 1
ATOM 580 O O . GLU A 1 83 ? 25.493 13.669 -7.492 1.00 33.99 104 GLU A O 1
ATOM 586 N N . CYS A 1 84 ? 25.624 11.906 -6.089 1.00 30.56 105 CYS A N 1
ATOM 587 C CA . CYS A 1 84 ? 24.191 11.805 -5.880 1.00 30.24 105 CYS A CA 1
ATOM 588 C C . CYS A 1 84 ? 23.750 12.550 -4.628 1.00 30.05 105 CYS A C 1
ATOM 589 O O . CYS A 1 84 ? 24.547 12.792 -3.721 1.00 30.88 105 CYS A O 1
ATOM 592 N N . GLU A 1 85 ? 22.475 12.918 -4.587 1.00 30.00 106 GLU A N 1
ATOM 593 C CA . GLU A 1 85 ? 21.932 13.643 -3.448 1.00 31.30 106 GLU A CA 1
ATOM 594 C C . GLU A 1 85 ? 22.067 12.813 -2.176 1.00 30.36 106 GLU A C 1
ATOM 595 O O . GLU A 1 85 ? 22.515 13.313 -1.147 1.00 30.38 106 GLU A O 1
ATOM 601 N N . SER A 1 86 ? 21.668 11.547 -2.255 1.00 28.09 107 SER A N 1
ATOM 602 C CA . SER A 1 86 ? 21.749 10.640 -1.115 1.00 28.17 107 SER A CA 1
ATOM 603 C C . SER A 1 86 ? 23.132 9.999 -1.026 1.00 26.10 107 SER A C 1
ATOM 604 O O . SER A 1 86 ? 23.662 9.511 -2.023 1.00 23.74 107 SER A O 1
ATOM 607 N N . TYR A 1 87 ? 23.707 10.000 0.175 1.00 25.81 108 TYR A N 1
ATOM 608 C CA . TYR A 1 87 ? 25.027 9.418 0.393 1.00 25.50 108 TYR A CA 1
ATOM 609 C C . TYR A 1 87 ? 25.000 7.895 0.251 1.00 25.66 108 TYR A C 1
ATOM 610 O O . TYR A 1 87 ? 26.047 7.254 0.207 1.00 26.53 108 TYR A O 1
ATOM 619 N N . LEU A 1 88 ? 23.805 7.318 0.178 1.00 25.93 109 LEU A N 1
ATOM 620 C CA . LEU A 1 88 ? 23.680 5.875 0.024 1.00 27.62 109 LEU A CA 1
ATOM 621 C C . LEU A 1 88 ? 23.433 5.491 -1.430 1.00 28.92 109 LEU A C 1
ATOM 622 O O . LEU A 1 88 ? 23.246 4.317 -1.748 1.00 27.20 109 LEU A O 1
ATOM 627 N N . ASP A 1 89 ? 23.435 6.493 -2.309 1.00 28.86 110 ASP A N 1
ATOM 628 C CA . ASP A 1 89 ? 23.246 6.264 -3.742 1.00 30.45 110 ASP A CA 1
ATOM 629 C C . ASP A 1 89 ? 24.591 6.376 -4.446 1.00 30.13 110 ASP A C 1
ATOM 630 O O . ASP A 1 89 ? 25.447 7.154 -4.032 1.00 31.13 110 ASP A O 1
ATOM 635 N N . VAL A 1 90 ? 24.771 5.597 -5.509 1.00 29.66 111 VAL A N 1
ATOM 636 C CA . VAL A 1 90 ? 26.003 5.622 -6.288 1.00 28.63 111 VAL A CA 1
ATOM 637 C C . VAL A 1 90 ? 25.671 5.967 -7.742 1.00 29.20 111 VAL A C 1
ATOM 638 O O . VAL A 1 90 ? 24.697 5.459 -8.303 1.00 27.51 111 VAL A O 1
ATOM 642 N N . CYS A 1 91 ? 26.467 6.841 -8.351 1.00 29.40 112 CYS A N 1
ATOM 643 C CA . CYS A 1 91 ? 26.219 7.202 -9.743 1.00 29.45 112 CYS A CA 1
ATOM 644 C C . CYS A 1 91 ? 26.636 5.985 -10.560 1.00 29.03 112 CYS A C 1
ATOM 645 O O . CYS A 1 91 ? 27.823 5.716 -10.751 1.00 27.93 112 CYS A O 1
ATOM 648 N N . CYS A 1 92 ? 25.640 5.252 -11.041 1.00 31.59 113 CYS A N 1
ATOM 649 C CA . CYS A 1 92 ? 25.879 4.013 -11.760 1.00 33.45 113 CYS A CA 1
ATOM 650 C C . CYS A 1 92 ? 25.591 4.042 -13.256 1.00 34.45 113 CYS A C 1
ATOM 651 O O . CYS A 1 92 ? 24.712 4.766 -13.721 1.00 32.11 113 CYS A O 1
ATOM 654 N N . GLY A 1 93 ? 26.336 3.229 -13.999 1.00 35.70 114 GLY A N 1
ATOM 655 C CA . GLY A 1 93 ? 26.139 3.151 -15.433 1.00 38.65 114 GLY A CA 1
ATOM 656 C C . GLY A 1 93 ? 24.999 2.203 -15.757 1.00 39.71 114 GLY A C 1
ATOM 657 O O . GLY A 1 93 ? 24.813 1.184 -15.084 1.00 39.89 114 GLY A O 1
ATOM 658 N N . LEU A 1 94 ? 24.220 2.543 -16.777 1.00 39.76 115 LEU A N 1
ATOM 659 C CA . LEU A 1 94 ? 23.099 1.706 -17.184 1.00 40.72 115 LEU A CA 1
ATOM 660 C C . LEU A 1 94 ? 23.594 0.377 -17.746 1.00 41.18 115 LEU A C 1
ATOM 661 O O . LEU A 1 94 ? 24.743 0.261 -18.174 1.00 40.96 115 LEU A O 1
ATOM 666 N N . PRO A 1 95 ? 22.731 -0.652 -17.737 1.00 41.88 116 PRO A N 1
ATOM 667 C CA . PRO A 1 95 ? 23.108 -1.972 -18.253 1.00 42.45 116 PRO A CA 1
ATOM 668 C C . PRO A 1 95 ? 23.077 -2.036 -19.779 1.00 42.95 116 PRO A C 1
ATOM 669 O O . PRO A 1 95 ? 22.350 -1.279 -20.426 1.00 42.77 116 PRO A O 1
ATOM 673 N N . PRO A 1 108 ? 19.562 -14.678 -5.748 1.00 61.63 129 PRO A N 1
ATOM 674 C CA . PRO A 1 108 ? 20.685 -14.893 -4.832 1.00 61.31 129 PRO A CA 1
ATOM 675 C C . PRO A 1 108 ? 20.468 -16.102 -3.924 1.00 60.22 129 PRO A C 1
ATOM 676 O O . PRO A 1 108 ? 19.330 -16.479 -3.634 1.00 60.39 129 PRO A O 1
ATOM 680 N N . VAL A 1 109 ? 21.567 -16.703 -3.481 1.00 58.53 130 VAL A N 1
ATOM 681 C CA . VAL A 1 109 ? 21.513 -17.871 -2.609 1.00 56.00 130 VAL A CA 1
ATOM 682 C C . VAL A 1 109 ? 21.169 -17.497 -1.165 1.00 54.36 130 VAL A C 1
ATOM 683 O O . VAL A 1 109 ? 21.876 -16.713 -0.531 1.00 54.30 130 VAL A O 1
ATOM 687 N N . VAL A 1 110 ? 20.077 -18.062 -0.658 1.00 51.95 131 VAL A N 1
ATOM 688 C CA . VAL A 1 110 ? 19.635 -17.802 0.710 1.00 51.26 131 VAL A CA 1
ATOM 689 C C . VAL A 1 110 ? 20.229 -18.840 1.664 1.00 50.13 131 VAL A C 1
ATOM 690 O O . VAL A 1 110 ? 19.851 -20.013 1.631 1.00 50.25 131 VAL A O 1
ATOM 694 N N . PRO A 1 111 ? 21.168 -18.418 2.528 1.00 48.86 132 PRO A N 1
ATOM 695 C CA . PRO A 1 111 ? 21.824 -19.304 3.498 1.00 47.21 132 PRO A CA 1
ATOM 696 C C . PRO A 1 111 ? 20.908 -19.779 4.631 1.00 44.54 132 PRO A C 1
ATOM 697 O O . PRO A 1 111 ? 19.865 -19.178 4.893 1.00 43.15 132 PRO A O 1
ATOM 701 N N . VAL A 1 112 ? 21.305 -20.867 5.291 1.00 41.76 133 VAL A N 1
ATOM 702 C CA . VAL A 1 112 ? 20.535 -21.436 6.399 1.00 39.24 133 VAL A CA 1
ATOM 703 C C . VAL A 1 112 ? 20.917 -20.730 7.701 1.00 36.41 133 VAL A C 1
ATOM 704 O O . VAL A 1 112 ? 21.737 -19.812 7.692 1.00 36.95 133 VAL A O 1
ATOM 708 N N . LEU A 1 113 ? 20.333 -21.163 8.814 1.00 34.56 134 LEU A N 1
ATOM 709 C CA . LEU A 1 113 ? 20.630 -20.566 10.118 1.00 32.53 134 LEU A CA 1
ATOM 710 C C . LEU A 1 113 ? 22.121 -20.716 10.451 1.00 31.25 134 LEU A C 1
ATOM 711 O O . LEU A 1 113 ? 22.673 -21.817 10.407 1.00 29.89 134 LEU A O 1
ATOM 716 N N . LYS A 1 114 ? 22.768 -19.600 10.771 1.00 27.68 135 LYS A N 1
ATOM 717 C CA . LYS A 1 114 ? 24.187 -19.600 11.109 1.00 26.56 135 LYS A CA 1
ATOM 718 C C . LYS A 1 114 ? 24.373 -19.502 12.620 1.00 25.63 135 LYS A C 1
ATOM 719 O O . LYS A 1 114 ? 23.446 -19.145 13.343 1.00 24.27 135 LYS A O 1
ATOM 725 N N . PRO A 1 115 ? 25.573 -19.836 13.121 1.00 25.51 136 PRO A N 1
ATOM 726 C CA . PRO A 1 115 ? 25.787 -19.737 14.570 1.00 24.97 136 PRO A CA 1
ATOM 727 C C . PRO A 1 115 ? 25.682 -18.268 14.985 1.00 26.51 136 PRO A C 1
ATOM 728 O O . PRO A 1 115 ? 25.919 -17.370 14.170 1.00 25.33 136 PRO A O 1
ATOM 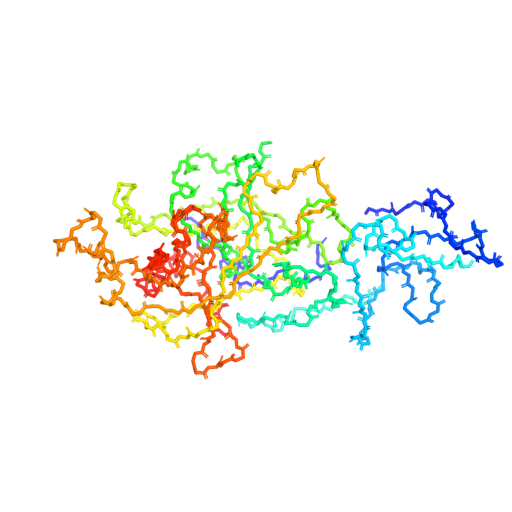732 N N . SER A 1 116 ? 25.319 -18.027 16.242 1.00 24.91 137 SER A N 1
ATOM 733 C CA . SER A 1 116 ? 25.171 -16.664 16.750 1.00 26.24 137 SER A CA 1
ATOM 734 C C . SER A 1 116 ? 26.075 -16.392 17.952 1.00 24.10 137 SER A C 1
ATOM 735 O O . SER A 1 116 ? 26.275 -17.268 18.790 1.00 21.38 137 SER A O 1
ATOM 738 N N . PHE A 1 117 ? 26.618 -15.179 18.025 1.00 22.50 138 PHE A N 1
ATOM 739 C CA . PHE A 1 117 ? 27.483 -14.788 19.139 1.00 23.17 138 PHE A CA 1
ATOM 740 C C . PHE A 1 117 ? 27.094 -13.410 19.678 1.00 20.89 138 PHE A C 1
ATOM 741 O O . PHE A 1 117 ? 26.874 -12.474 18.909 1.00 20.63 138 PHE A O 1
ATOM 749 N N . CYS A 1 118 ? 27.013 -13.288 20.999 1.00 19.77 139 CYS A N 1
ATOM 750 C CA . CYS A 1 118 ? 26.650 -12.017 21.616 1.00 20.01 139 CYS A CA 1
ATOM 751 C C . CYS A 1 118 ? 27.821 -11.033 21.624 1.00 20.80 139 CYS A C 1
ATOM 752 O O . CYS A 1 118 ? 28.984 -11.432 21.540 1.00 16.84 139 CYS A O 1
ATOM 755 N N . GLY A 1 119 ? 27.480 -9.745 21.702 1.00 20.52 140 GLY A N 1
ATOM 756 C CA . GLY A 1 119 ? 28.458 -8.671 21.767 1.00 20.65 140 GLY A CA 1
ATOM 757 C C . GLY A 1 119 ? 29.434 -8.435 20.631 1.00 20.78 140 GLY A C 1
ATOM 758 O O . GLY A 1 119 ? 30.505 -7.864 20.855 1.00 21.55 140 GLY A O 1
ATOM 759 N N . ILE A 1 120 ? 29.085 -8.839 19.417 1.00 19.59 141 ILE A N 1
ATOM 760 C CA . ILE A 1 120 ? 29.993 -8.638 18.295 1.00 19.72 141 ILE A CA 1
ATOM 761 C C . ILE A 1 120 ? 29.788 -7.276 17.644 1.00 19.92 141 ILE A C 1
ATOM 762 O O . ILE A 1 120 ? 28.730 -6.985 17.074 1.00 20.22 141 ILE A O 1
ATOM 767 N N . ARG A 1 121 ? 30.816 -6.443 17.740 1.00 20.22 142 ARG A N 1
ATOM 768 C CA . ARG A 1 121 ? 30.793 -5.103 17.168 1.00 21.56 142 ARG A CA 1
ATOM 769 C C . ARG A 1 121 ? 31.391 -5.135 15.761 1.00 21.77 142 ARG A C 1
ATOM 770 O O . ARG A 1 121 ? 32.307 -5.913 15.492 1.00 21.21 142 ARG A O 1
ATOM 778 N N . ASN A 1 122 ? 30.854 -4.311 14.864 1.00 21.53 143 ASN A N 1
ATOM 779 C CA . ASN A 1 122 ? 31.370 -4.211 13.494 1.00 22.53 143 ASN A CA 1
ATOM 780 C C . ASN A 1 122 ? 32.039 -2.842 13.433 1.00 22.05 143 ASN A C 1
ATOM 781 O O . ASN A 1 122 ? 31.472 -1.876 12.917 1.00 21.60 143 ASN A O 1
ATOM 786 N N . GLU A 1 123 ? 33.245 -2.773 13.981 1.00 23.62 144 GLU A N 1
ATOM 787 C CA . GLU A 1 123 ? 34.004 -1.530 14.058 1.00 27.92 144 GLU A CA 1
ATOM 788 C C . GLU A 1 123 ? 34.275 -0.848 12.724 1.00 27.77 144 GLU A C 1
ATOM 789 O O . GLU A 1 123 ? 34.375 0.375 12.661 1.00 26.58 144 GLU A O 1
ATOM 795 N N . ARG A 1 124 ? 34.388 -1.635 11.661 1.00 28.31 145 ARG A N 1
ATOM 796 C CA . ARG A 1 124 ? 34.652 -1.085 10.338 1.00 30.55 145 ARG A CA 1
ATOM 797 C C . ARG A 1 124 ? 33.365 -0.846 9.557 1.00 29.44 145 ARG A C 1
ATOM 798 O O . ARG A 1 124 ? 33.399 -0.313 8.450 1.00 29.33 145 ARG A O 1
ATOM 806 N N . GLY A 1 125 ? 32.237 -1.244 10.141 1.00 28.00 146 GLY A N 1
ATOM 807 C CA . GLY A 1 125 ? 30.949 -1.059 9.494 1.00 25.73 146 GLY A CA 1
ATOM 808 C C . GLY A 1 125 ? 30.585 -2.148 8.498 1.00 26.30 146 GLY A C 1
ATOM 809 O O . GLY A 1 125 ? 31.459 -2.763 7.887 1.00 27.56 146 GLY A O 1
ATOM 810 N N . LEU A 1 126 ? 29.289 -2.402 8.347 1.00 24.66 147 LEU A N 1
ATOM 811 C CA . LEU A 1 126 ? 28.811 -3.395 7.392 1.00 24.23 147 LEU A CA 1
ATOM 812 C C . LEU A 1 126 ? 28.725 -2.694 6.041 1.00 23.70 147 LEU A C 1
ATOM 813 O O . LEU A 1 126 ? 28.372 -1.514 5.980 1.00 24.68 147 LEU A O 1
ATOM 818 N N . ASP A 1 127 ? 29.061 -3.412 4.973 1.00 24.28 148 ASP A N 1
ATOM 819 C CA . ASP A 1 127 ? 28.999 -2.885 3.606 1.00 25.26 148 ASP A CA 1
ATOM 820 C C . ASP A 1 127 ? 29.952 -1.747 3.269 1.00 25.56 148 ASP A C 1
ATOM 821 O O . ASP A 1 127 ? 30.475 -1.679 2.156 1.00 25.63 148 ASP A O 1
ATOM 826 N N . PHE A 1 128 ? 30.175 -0.845 4.215 1.00 26.08 149 PHE A N 1
ATOM 827 C CA . PHE A 1 128 ? 31.055 0.284 3.952 1.00 27.13 149 PHE A CA 1
ATOM 828 C C . PHE A 1 128 ? 31.523 0.957 5.230 1.00 27.19 149 PHE A C 1
ATOM 829 O O . PHE A 1 128 ? 30.931 0.779 6.295 1.00 26.69 149 PHE A O 1
ATOM 837 N N . LYS A 1 129 ? 32.596 1.727 5.104 1.00 26.80 150 LYS A N 1
ATOM 838 C CA . LYS A 1 129 ? 33.155 2.482 6.212 1.00 26.76 150 LYS A CA 1
ATOM 839 C C . LYS A 1 129 ? 32.754 3.922 5.919 1.00 27.01 150 LYS A C 1
ATOM 840 O O . LYS A 1 129 ? 32.840 4.364 4.775 1.00 27.97 150 LYS A O 1
ATOM 846 N N . ILE A 1 130 ? 32.301 4.656 6.929 1.00 26.18 151 ILE A N 1
ATOM 847 C CA . ILE A 1 130 ? 31.899 6.037 6.700 1.00 25.26 151 ILE A CA 1
ATOM 848 C C . ILE A 1 130 ? 33.039 7.032 6.900 1.00 26.21 151 ILE A C 1
ATOM 849 O O . ILE A 1 130 ? 34.028 6.747 7.566 1.00 25.35 151 ILE A O 1
ATOM 854 N N . THR A 1 131 ? 32.883 8.206 6.303 1.00 27.74 152 THR A N 1
ATOM 855 C CA . THR A 1 131 ? 33.862 9.269 6.432 1.00 28.99 152 THR A CA 1
ATOM 856 C C . THR A 1 131 ? 33.091 10.588 6.461 1.00 28.60 152 THR A C 1
ATOM 857 O O . THR A 1 131 ? 31.911 10.626 6.108 1.00 28.66 152 THR A O 1
ATOM 861 N N . GLY A 1 132 ? 33.748 11.660 6.894 1.00 28.36 153 GLY A N 1
ATOM 862 C CA . GLY A 1 132 ? 33.088 12.953 6.977 1.00 28.02 153 GLY A CA 1
ATOM 863 C C . GLY A 1 132 ? 32.164 13.012 8.183 1.00 27.36 153 GLY A C 1
ATOM 864 O O . GLY A 1 132 ? 31.335 13.916 8.310 1.00 25.77 153 GLY A O 1
ATOM 865 N N . GLN A 1 133 ? 32.325 12.052 9.087 1.00 26.66 154 GLN A N 1
ATOM 866 C CA . GLN A 1 133 ? 31.480 11.971 10.276 1.00 27.56 154 GLN A CA 1
ATOM 867 C C . GLN A 1 133 ? 32.024 12.687 11.508 1.00 26.20 154 GLN A C 1
ATOM 868 O O . GLN A 1 133 ? 33.192 13.069 11.558 1.00 26.36 154 GLN A O 1
ATOM 874 N N . THR A 1 134 ? 31.149 12.868 12.496 1.00 24.97 155 THR A N 1
ATOM 875 C CA . THR A 1 134 ? 31.522 13.460 13.774 1.00 24.70 155 THR A CA 1
ATOM 876 C C . THR A 1 134 ? 31.287 12.354 14.812 1.00 24.33 155 THR A C 1
ATOM 877 O O . THR A 1 134 ? 32.189 11.563 15.091 1.00 24.65 155 THR A O 1
ATOM 881 N N . ASN A 1 135 ? 30.077 12.266 15.357 1.00 24.88 156 ASN A N 1
ATOM 882 C CA . ASN A 1 135 ? 29.790 11.226 16.343 1.00 24.60 156 ASN A CA 1
ATOM 883 C C . ASN A 1 135 ? 28.942 10.061 15.811 1.00 23.85 156 ASN A C 1
ATOM 884 O O . ASN A 1 135 ? 28.409 9.277 16.592 1.00 21.59 156 ASN A O 1
ATOM 889 N N . GLU A 1 136 ? 28.826 9.935 14.490 1.00 23.81 157 GLU A N 1
ATOM 890 C CA . GLU A 1 136 ? 28.036 8.842 13.907 1.00 23.44 157 GLU A CA 1
ATOM 891 C C . GLU A 1 136 ? 28.684 7.471 14.060 1.00 22.96 157 GLU A C 1
ATOM 892 O O . GLU A 1 136 ? 29.905 7.331 13.973 1.00 21.28 157 GLU A O 1
ATOM 898 N N . ALA A 1 137 ? 27.853 6.460 14.295 1.00 21.32 158 ALA A N 1
ATOM 899 C CA . ALA A 1 137 ? 28.336 5.092 14.412 1.00 21.32 158 ALA A CA 1
ATOM 900 C C . ALA A 1 137 ? 28.334 4.487 13.010 1.00 21.42 158 A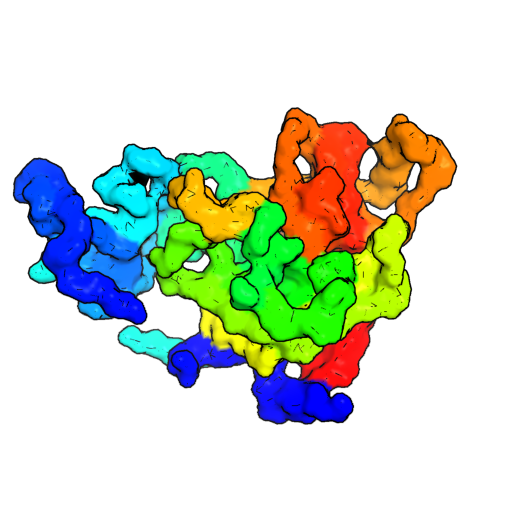LA A C 1
ATOM 901 O O . ALA A 1 137 ? 27.585 4.935 12.135 1.00 20.42 158 ALA A O 1
ATOM 903 N N . GLU A 1 138 ? 29.174 3.480 12.795 1.00 21.83 159 GLU A N 1
ATOM 904 C CA . GLU A 1 138 ? 29.235 2.810 11.498 1.00 21.93 159 GLU A CA 1
ATOM 905 C C . GLU A 1 138 ? 27.904 2.098 11.283 1.00 20.97 159 GLU A C 1
ATOM 906 O O . GLU A 1 138 ? 27.167 1.843 12.242 1.00 19.85 159 GLU A O 1
ATOM 912 N N . TYR A 1 139 ? 27.596 1.778 10.033 1.00 20.58 160 TYR A N 1
ATOM 913 C CA . TYR A 1 139 ? 26.356 1.075 9.724 1.00 22.25 160 TYR A CA 1
ATOM 914 C C . TYR A 1 139 ? 26.471 -0.326 10.324 1.00 22.71 160 TYR A C 1
ATOM 915 O O . TYR A 1 139 ? 27.389 -1.084 9.991 1.00 21.24 160 TYR A O 1
ATOM 924 N N . GLY A 1 140 ? 25.550 -0.649 11.228 1.00 22.45 161 GLY A N 1
ATOM 925 C CA . GLY A 1 140 ? 25.567 -1.946 11.882 1.00 22.51 161 GLY A CA 1
ATOM 926 C C . GLY A 1 140 ? 26.701 -2.120 12.881 1.00 21.61 161 GLY A C 1
ATOM 927 O O . GLY A 1 140 ? 27.055 -3.249 13.217 1.00 20.76 161 GLY A O 1
ATOM 928 N N . GLU A 1 141 ? 27.268 -1.020 13.376 1.00 21.50 162 GLU A N 1
ATOM 929 C CA . GLU A 1 141 ? 28.375 -1.131 14.323 1.00 21.64 162 GLU A CA 1
ATOM 930 C C . GLU A 1 141 ? 27.988 -1.868 15.606 1.00 21.93 162 GLU A C 1
ATOM 931 O O . GLU A 1 141 ? 28.757 -2.691 16.114 1.00 22.27 162 GLU A O 1
ATOM 937 N N . PHE A 1 142 ? 26.796 -1.577 16.123 1.00 20.22 163 PHE A N 1
ATOM 938 C CA . PHE A 1 142 ? 26.302 -2.208 17.347 1.00 20.49 163 PHE A CA 1
ATOM 939 C C . PHE A 1 142 ? 24.937 -2.828 17.028 1.00 20.46 163 PHE A C 1
ATOM 940 O O . PHE A 1 142 ? 23.893 -2.226 17.289 1.00 20.10 163 PHE A O 1
ATOM 948 N N . PRO A 1 143 ? 24.935 -4.052 16.469 1.00 20.13 164 PRO A N 1
ATOM 949 C CA . PRO A 1 143 ? 23.719 -4.781 16.087 1.00 18.99 164 PRO A CA 1
ATOM 950 C C . PRO A 1 143 ? 22.644 -4.978 17.154 1.00 17.40 164 PRO A C 1
ATOM 951 O O . PRO A 1 143 ? 21.541 -5.397 16.839 1.00 17.62 164 PRO A O 1
ATOM 955 N N . TRP A 1 144 ? 22.954 -4.654 18.403 1.00 16.92 165 TRP A N 1
ATOM 956 C CA . TRP A 1 144 ? 21.998 -4.832 19.493 1.00 18.82 165 TRP A CA 1
ATOM 957 C C . TRP A 1 144 ? 21.187 -3.592 19.851 1.00 16.85 165 TRP A C 1
ATOM 958 O O . TRP A 1 144 ? 20.300 -3.662 20.695 1.00 18.22 165 TRP A O 1
ATOM 969 N N . MET A 1 145 ? 21.480 -2.460 19.212 1.00 18.62 166 MET A N 1
ATOM 970 C CA . MET A 1 145 ? 20.752 -1.228 19.503 1.00 16.55 166 MET A CA 1
ATOM 971 C C . MET A 1 145 ? 19.325 -1.306 18.977 1.00 18.24 166 MET A C 1
ATOM 972 O O . MET A 1 145 ? 19.098 -1.470 17.777 1.00 19.30 166 MET A O 1
ATOM 977 N N . VAL A 1 146 ? 18.361 -1.184 19.882 1.00 18.96 167 VAL A N 1
ATOM 978 C CA . VAL A 1 146 ? 16.957 -1.262 19.502 1.00 18.58 167 VAL A CA 1
ATOM 979 C C . VAL A 1 146 ? 16.203 0.014 19.843 1.00 20.01 167 VAL A C 1
ATOM 980 O O . VAL A 1 146 ? 16.521 0.694 20.816 1.00 19.51 167 VAL A O 1
ATOM 984 N N . ALA A 1 147 ? 15.207 0.342 19.023 1.00 20.49 168 ALA A N 1
ATOM 985 C CA . ALA A 1 147 ? 14.391 1.522 19.260 1.00 19.84 168 ALA A CA 1
ATOM 986 C C . ALA A 1 147 ? 12.977 1.102 19.645 1.00 21.12 168 ALA A C 1
ATOM 987 O O . ALA A 1 147 ? 12.376 0.255 18.985 1.00 21.14 168 ALA A O 1
ATOM 989 N N . VAL A 1 148 ? 12.462 1.674 20.729 1.00 19.68 169 VAL A N 1
ATOM 990 C CA . VAL A 1 148 ? 11.099 1.391 21.156 1.00 22.07 169 VAL A CA 1
ATOM 991 C C . VAL A 1 148 ? 10.301 2.563 20.587 1.00 22.19 169 VAL A C 1
ATOM 992 O O . VAL A 1 148 ? 10.545 3.717 20.944 1.00 18.91 169 VAL A O 1
ATOM 996 N N . LEU A 1 149 ? 9.358 2.265 19.697 1.00 22.61 170 LEU A N 1
ATOM 997 C CA . LEU A 1 149 ? 8.580 3.312 19.042 1.00 24.61 170 LEU A CA 1
ATOM 998 C C . LEU A 1 149 ? 7.077 3.237 19.236 1.00 27.04 170 LEU A C 1
ATOM 999 O O . LEU A 1 149 ? 6.529 2.190 19.569 1.00 28.45 170 LEU A O 1
ATOM 1004 N N . LYS A 1 150 ? 6.417 4.369 19.015 1.00 29.58 171 LYS A N 1
ATOM 1005 C CA . LYS A 1 150 ? 4.968 4.431 19.103 1.00 31.87 171 LYS A CA 1
ATOM 1006 C C . LYS A 1 150 ? 4.476 3.742 17.835 1.00 33.43 171 LYS A C 1
ATOM 1007 O O . LYS A 1 150 ? 5.000 3.985 16.749 1.00 32.19 171 LYS A O 1
ATOM 1013 N N . ALA A 1 151 ? 3.493 2.863 17.975 1.00 37.08 172 ALA A N 1
ATOM 1014 C CA . ALA A 1 151 ? 2.960 2.144 16.825 1.00 42.87 172 ALA A CA 1
ATOM 1015 C C . ALA A 1 151 ? 1.870 2.966 16.152 1.00 46.42 172 ALA A C 1
ATOM 1016 O O . ALA A 1 151 ? 1.709 2.927 14.931 1.00 47.28 172 ALA A O 1
ATOM 1018 N N . ASN A 1 152 ? 1.137 3.716 16.968 1.00 50.84 173 ASN A N 1
ATOM 1019 C CA . ASN A 1 152 ? 0.042 4.568 16.512 1.00 55.60 173 ASN A CA 1
ATOM 1020 C C . ASN A 1 152 ? 0.341 5.268 15.185 1.00 56.67 173 ASN A C 1
ATOM 1021 O O . ASN A 1 152 ? 1.195 6.155 15.112 1.00 58.08 173 ASN A O 1
ATOM 1026 N N . GLU A 1 159 ? 11.179 13.871 21.897 1.00 60.61 180 GLU A N 1
ATOM 1027 C CA . GLU A 1 159 ? 9.860 13.264 22.016 1.00 59.60 180 GLU A CA 1
ATOM 1028 C C . GLU A 1 159 ? 9.145 13.313 20.669 1.00 57.82 180 GLU A C 1
ATOM 1029 O O . GLU A 1 159 ? 9.156 14.347 20.002 1.00 57.85 180 GLU A O 1
ATOM 1035 N N . GLU A 1 160 ? 8.536 12.196 20.273 1.00 54.90 181 GLU A N 1
ATOM 1036 C CA . GLU A 1 160 ? 7.798 12.116 19.011 1.00 52.23 181 GLU A CA 1
ATOM 1037 C C . GLU A 1 160 ? 7.438 10.677 18.645 1.00 49.73 181 GLU A C 1
ATOM 1038 O O . GLU A 1 160 ? 6.355 10.195 18.972 1.00 49.74 181 GLU A O 1
ATOM 1044 N N . GLN A 1 161 ? 8.352 10.005 17.950 1.00 45.45 182 GLN A N 1
ATOM 1045 C CA . GLN A 1 161 ? 8.149 8.623 17.534 1.00 41.69 182 GLN A CA 1
ATOM 1046 C C . GLN A 1 161 ? 8.899 7.696 18.491 1.00 38.18 182 GLN A C 1
ATOM 1047 O O . GLN A 1 161 ? 8.378 6.667 18.919 1.00 35.85 182 GLN A O 1
ATOM 1053 N N . LEU A 1 162 ? 10.125 8.080 18.826 1.00 33.68 183 LEU A N 1
ATOM 1054 C CA . LEU A 1 162 ? 10.962 7.295 19.723 1.00 29.94 183 LEU A CA 1
ATOM 1055 C C . LEU A 1 162 ? 10.547 7.464 21.179 1.00 28.36 183 LEU A C 1
ATOM 1056 O O . LEU A 1 162 ? 10.520 8.579 21.705 1.00 29.49 183 LEU A O 1
ATOM 1061 N N . VAL A 1 163 ? 10.221 6.352 21.825 1.00 25.49 184 VAL A N 1
ATOM 1062 C CA . VAL A 1 163 ? 9.833 6.366 23.227 1.00 25.48 184 VAL A CA 1
ATOM 1063 C C . VAL A 1 163 ? 11.088 6.167 24.069 1.00 23.65 184 VAL A C 1
ATOM 1064 O O . VAL A 1 163 ? 11.307 6.860 25.067 1.00 23.31 184 VAL A O 1
ATOM 1068 N N . CYS A 1 164 ? 11.910 5.211 23.647 1.00 21.77 185 CYS A N 1
ATOM 1069 C CA . CYS A 1 164 ? 13.138 4.869 24.353 1.00 21.83 185 CYS A CA 1
ATOM 1070 C C . CYS A 1 164 ? 14.013 3.978 23.499 1.00 21.08 185 CYS A C 1
ATOM 1071 O O . CYS A 1 164 ? 13.613 3.534 22.423 1.00 21.26 185 CYS A O 1
ATOM 1074 N N . GLY A 1 165 ? 15.202 3.700 24.024 1.00 20.36 186 GLY A N 1
ATOM 1075 C CA . GLY A 1 165 ? 16.132 2.812 23.363 1.00 18.07 186 GLY A CA 1
ATOM 1076 C C . GLY A 1 165 ? 16.070 1.511 24.144 1.00 19.62 186 GLY A C 1
ATOM 1077 O O . GLY A 1 165 ? 15.279 1.372 25.081 1.00 17.27 186 GLY A O 1
ATOM 1078 N N . GLY A 1 166 ? 16.900 0.551 23.766 1.00 19.92 187 GLY A N 1
ATOM 1079 C CA . GLY A 1 166 ? 16.908 -0.719 24.461 1.00 19.19 187 GLY A CA 1
ATOM 1080 C C . GLY A 1 166 ? 17.948 -1.589 23.802 1.00 19.62 187 GLY A C 1
ATOM 1081 O O . GLY A 1 166 ? 18.580 -1.162 22.836 1.00 19.04 187 GLY A O 1
ATOM 1082 N N . SER A 1 167 ? 18.123 -2.804 24.307 1.00 18.05 188 SER A N 1
ATOM 1083 C CA . SER A 1 167 ? 19.113 -3.701 23.740 1.00 19.40 188 SER A CA 1
ATOM 1084 C C . SER A 1 167 ? 18.551 -5.097 23.509 1.00 18.27 188 SER A C 1
ATOM 1085 O O . SER A 1 167 ? 17.725 -5.585 24.279 1.00 19.06 188 SER A O 1
ATOM 1088 N N . LEU A 1 168 ? 19.013 -5.735 22.442 1.00 17.30 189 LEU A N 1
ATOM 1089 C CA . LEU A 1 168 ? 18.576 -7.081 22.129 1.00 17.94 189 LEU A CA 1
ATOM 1090 C C . LEU A 1 168 ? 19.432 -8.047 22.944 1.00 17.81 189 LEU A C 1
ATOM 1091 O O . LEU A 1 168 ? 20.657 -8.034 22.825 1.00 16.64 189 LEU A O 1
ATOM 1096 N N . ILE A 1 169 ? 18.802 -8.873 23.776 1.00 17.56 190 ILE A N 1
ATOM 1097 C CA . ILE A 1 169 ? 19.564 -9.833 24.564 1.00 17.90 190 ILE A CA 1
ATOM 1098 C C . ILE A 1 169 ? 19.280 -11.272 24.110 1.00 18.38 190 ILE A C 1
ATOM 1099 O O . ILE A 1 169 ? 20.040 -12.196 24.414 1.00 17.44 190 ILE A O 1
ATOM 1104 N N . ALA A 1 170 ? 18.187 -11.449 23.372 1.00 18.43 191 ALA A N 1
ATOM 1105 C CA . ALA A 1 170 ? 17.819 -12.751 22.811 1.00 17.95 191 ALA A CA 1
ATOM 1106 C C . ALA A 1 170 ? 16.953 -12.508 21.568 1.00 18.28 191 ALA A C 1
ATOM 1107 O O . ALA A 1 170 ? 16.360 -11.441 21.418 1.00 18.58 191 ALA A O 1
ATOM 1109 N N . PRO A 1 171 ? 16.871 -13.492 20.657 1.00 18.86 192 PRO A N 1
ATOM 1110 C CA . PRO A 1 171 ? 16.058 -13.304 19.451 1.00 18.96 192 PRO A CA 1
ATOM 1111 C C . PRO A 1 171 ? 14.649 -12.737 19.672 1.00 18.34 192 PRO A C 1
ATOM 1112 O O . PRO A 1 171 ? 14.135 -12.027 18.815 1.00 19.67 192 PRO A O 1
ATOM 1116 N N . SER A 1 172 ? 14.040 -13.026 20.821 1.00 18.69 193 SER A N 1
ATOM 1117 C CA . SER A 1 172 ? 12.688 -12.537 21.123 1.00 18.83 193 SER A CA 1
ATOM 1118 C C . SER A 1 172 ? 12.646 -11.650 22.372 1.00 19.03 193 SER A C 1
ATOM 1119 O O . SER A 1 172 ? 11.570 -11.400 22.909 1.00 20.86 193 SER A O 1
ATOM 1122 N N . VAL A 1 173 ? 13.798 -11.167 22.829 1.00 18.66 194 VAL A N 1
ATOM 1123 C CA . VAL A 1 173 ? 13.826 -10.375 24.053 1.00 18.57 194 VAL A CA 1
ATOM 1124 C C . VAL A 1 173 ? 14.662 -9.099 23.996 1.00 16.33 194 VAL A C 1
ATOM 1125 O O . VAL A 1 173 ? 15.816 -9.117 23.579 1.00 15.15 194 VAL A O 1
ATOM 1129 N N . VAL A 1 174 ? 14.057 -7.999 24.430 1.00 17.81 195 VAL A N 1
ATOM 1130 C CA . VAL A 1 174 ? 14.711 -6.692 24.469 1.00 17.87 195 VAL A CA 1
ATOM 1131 C C . VAL A 1 174 ? 14.793 -6.212 25.919 1.00 19.25 195 VAL A C 1
ATOM 1132 O O . VAL A 1 174 ? 13.813 -6.312 26.663 1.00 21.33 195 VAL A O 1
ATOM 1136 N N . LEU A 1 175 ? 15.961 -5.708 26.315 1.00 18.47 196 LEU A N 1
ATOM 1137 C CA . LEU A 1 175 ? 16.184 -5.187 27.670 1.00 17.37 196 LEU A CA 1
ATOM 1138 C C . LEU A 1 175 ? 16.126 -3.662 27.626 1.00 18.92 196 LEU A C 1
ATOM 1139 O O . LEU A 1 175 ? 16.767 -3.040 26.783 1.00 19.50 196 LEU A O 1
ATOM 1144 N N . THR A 1 176 ? 15.375 -3.054 28.538 1.00 19.87 197 THR A N 1
ATOM 1145 C CA . THR A 1 176 ? 15.254 -1.597 28.546 1.00 20.93 197 THR A CA 1
ATOM 1146 C C . THR A 1 176 ? 14.933 -1.127 29.962 1.00 20.61 197 THR A C 1
ATOM 1147 O O . THR A 1 176 ? 14.932 -1.923 30.908 1.00 20.34 197 THR A O 1
ATOM 1151 N N . GLY A 1 177 ? 14.670 0.165 30.111 1.00 20.29 198 GLY A N 1
ATOM 1152 C CA . GLY A 1 177 ? 14.339 0.682 31.425 1.00 20.62 198 GLY A CA 1
ATOM 1153 C C . GLY A 1 177 ? 12.860 0.539 31.745 1.00 22.41 198 GLY A C 1
ATOM 1154 O O . GLY A 1 177 ? 12.002 0.678 30.867 1.00 20.97 198 GLY A O 1
ATOM 1155 N N . ALA A 1 178 ? 12.555 0.242 33.002 1.00 22.57 199 ALA A N 1
ATOM 1156 C CA . ALA A 1 178 ? 11.166 0.121 33.435 1.00 23.57 199 ALA A CA 1
ATOM 1157 C C . ALA A 1 178 ? 10.415 1.428 33.154 1.00 25.05 199 ALA A C 1
ATOM 1158 O O . ALA A 1 178 ? 9.245 1.407 32.748 1.00 24.60 199 ALA A O 1
ATOM 1160 N N . HIS A 1 179 ? 11.088 2.561 33.366 1.00 24.58 200 HIS A N 1
ATOM 1161 C CA . HIS A 1 179 ? 10.466 3.872 33.154 1.00 25.02 200 HIS A CA 1
ATOM 1162 C C . HIS A 1 179 ? 9.996 4.051 31.720 1.00 25.97 200 HIS A C 1
ATOM 1163 O O . HIS A 1 179 ? 9.148 4.891 31.428 1.00 25.26 200 HIS A O 1
ATOM 1170 N N . CYS A 1 180 ? 10.556 3.250 30.826 1.00 26.05 201 CYS A N 1
ATOM 1171 C CA . CYS A 1 180 ? 10.209 3.317 29.415 1.00 27.35 201 CYS A CA 1
ATOM 1172 C C . CYS A 1 180 ? 8.853 2.718 29.042 1.00 28.31 201 CYS A C 1
ATOM 1173 O O . CYS A 1 180 ? 8.123 3.275 28.223 1.00 28.47 201 CYS A O 1
ATOM 1176 N N . VAL A 1 181 ? 8.515 1.586 29.647 1.00 28.91 202 VAL A N 1
ATOM 1177 C CA . VAL A 1 181 ? 7.275 0.901 29.311 1.00 29.41 202 VAL A CA 1
ATOM 1178 C C . VAL A 1 181 ? 6.290 0.717 30.458 1.00 31.66 202 VAL A C 1
ATOM 1179 O O . VAL A 1 181 ? 5.227 0.125 30.273 1.00 32.41 202 VAL A O 1
ATOM 1183 N N . ASN A 1 182 ? 6.637 1.224 31.634 1.00 33.56 203 ASN A N 1
ATOM 1184 C CA . ASN A 1 182 ? 5.778 1.099 32.806 1.00 37.58 203 ASN A CA 1
ATOM 1185 C C . ASN A 1 182 ? 4.326 1.503 32.517 1.00 38.25 203 ASN A C 1
ATOM 1186 O O . ASN A 1 182 ? 3.390 0.820 32.934 1.00 38.62 203 ASN A O 1
ATOM 1191 N N . SER A 1 183 ? 4.147 2.600 31.786 1.00 38.17 204 SER A N 1
ATOM 1192 C CA . SER A 1 183 ? 2.817 3.105 31.466 1.00 38.83 204 SER A CA 1
ATOM 1193 C C . SER A 1 183 ? 2.124 2.434 30.283 1.00 39.40 204 SER A C 1
ATOM 1194 O O . SER A 1 183 ? 0.984 2.776 29.964 1.00 40.04 204 SER A O 1
ATOM 1197 N N . TYR A 1 184 ? 2.799 1.494 29.626 1.00 38.15 205 TYR A N 1
ATOM 1198 C CA . TYR A 1 184 ? 2.201 0.798 28.488 1.00 37.23 205 TYR A CA 1
ATOM 1199 C C . TYR A 1 184 ? 1.834 -0.641 28.821 1.00 37.80 205 TYR A C 1
ATOM 1200 O O . TYR A 1 184 ? 1.499 -1.422 27.930 1.00 37.00 205 TYR A O 1
ATOM 1209 N N . GLN A 1 185 ? 1.896 -0.990 30.103 1.00 39.42 206 GLN A N 1
ATOM 1210 C CA . GLN A 1 185 ? 1.576 -2.344 30.542 1.00 42.29 206 GLN A CA 1
ATOM 1211 C C . GLN A 1 185 ? 0.234 -2.862 30.035 1.00 43.16 206 GLN A C 1
ATOM 1212 O O . GLN A 1 185 ? 0.134 -4.008 29.595 1.00 43.82 206 GLN A O 1
ATOM 1218 N N . SER A 1 186 ? -0.794 -2.023 30.095 1.00 43.20 207 SER A N 1
ATOM 1219 C CA . SER A 1 186 ? -2.122 -2.427 29.643 1.00 42.89 207 SER A CA 1
ATOM 1220 C C . SER A 1 186 ? -2.448 -1.900 28.257 1.00 41.21 207 SER A C 1
ATOM 1221 O O . SER A 1 186 ? -3.603 -1.935 27.836 1.00 41.98 207 SER A O 1
ATOM 1224 N N . ASN A 1 187 ? -1.435 -1.422 27.544 1.00 38.43 208 ASN A N 1
ATOM 1225 C CA . ASN A 1 187 ? -1.651 -0.871 26.213 1.00 36.98 208 ASN A CA 1
ATOM 1226 C C . ASN A 1 187 ? -0.434 -1.117 25.319 1.00 35.69 208 ASN A C 1
ATOM 1227 O O . ASN A 1 187 ? 0.060 -0.206 24.651 1.00 33.47 208 ASN A O 1
ATOM 1232 N N . LEU A 1 188 ? 0.033 -2.363 25.309 1.00 34.16 209 LEU A N 1
ATOM 1233 C CA . LEU A 1 188 ? 1.198 -2.756 24.522 1.00 33.86 209 LEU A CA 1
ATOM 1234 C C . LEU A 1 188 ? 1.051 -2.536 23.019 1.00 33.34 209 LEU A C 1
ATOM 1235 O O . LEU A 1 188 ? 2.045 -2.427 22.305 1.00 31.81 209 LEU A O 1
ATOM 1240 N N . ASP A 1 189 ? -0.183 -2.477 22.533 1.00 33.38 210 ASP A N 1
ATOM 1241 C CA . ASP A 1 189 ? -0.403 -2.257 21.109 1.00 34.30 210 ASP A CA 1
ATOM 1242 C C . ASP A 1 189 ? 0.044 -0.861 20.685 1.00 32.47 210 ASP A C 1
ATOM 1243 O O . ASP A 1 189 ? 0.285 -0.615 19.504 1.00 33.60 210 ASP A O 1
ATOM 1248 N N . ALA A 1 190 ? 0.162 0.050 21.648 1.00 30.32 211 ALA A N 1
ATOM 1249 C CA . ALA A 1 190 ? 0.563 1.422 21.350 1.00 29.68 211 ALA A CA 1
ATOM 1250 C C . ALA A 1 190 ? 2.050 1.562 21.031 1.00 30.48 211 ALA A C 1
ATOM 1251 O O . ALA A 1 190 ? 2.488 2.598 20.526 1.00 30.15 211 ALA A O 1
ATOM 1253 N N . ILE A 1 191 ? 2.827 0.521 21.314 1.00 29.76 212 ILE A N 1
ATOM 1254 C CA . ILE A 1 191 ? 4.259 0.577 21.048 1.00 27.98 212 ILE A CA 1
ATOM 1255 C C . ILE A 1 191 ? 4.783 -0.641 20.302 1.00 28.01 212 ILE A C 1
ATOM 1256 O O . ILE A 1 191 ? 4.077 -1.635 20.129 1.00 27.91 212 ILE A O 1
ATOM 1261 N N . LYS A 1 192 ? 6.032 -0.548 19.858 1.00 25.09 213 LYS A N 1
ATOM 1262 C CA . LYS A 1 192 ? 6.675 -1.628 19.122 1.00 24.71 213 LYS A CA 1
ATOM 1263 C C . LYS A 1 192 ? 8.180 -1.422 19.187 1.00 23.30 213 LYS A C 1
ATOM 1264 O O . LYS A 1 192 ? 8.653 -0.412 19.709 1.00 23.23 213 LYS A O 1
ATOM 1270 N N . ILE A 1 193 ? 8.936 -2.376 18.663 1.00 22.43 214 ILE A N 1
ATOM 1271 C CA . ILE A 1 193 ? 10.382 -2.240 18.662 1.00 21.42 214 ILE A CA 1
ATOM 1272 C C . ILE A 1 193 ? 10.906 -2.314 17.240 1.00 21.88 214 ILE A C 1
ATOM 1273 O O . ILE A 1 193 ? 10.298 -2.947 16.374 1.00 22.29 214 ILE A O 1
ATOM 1278 N N . ARG A 1 194 ? 12.026 -1.646 16.998 1.00 19.87 215 ARG A N 1
ATOM 1279 C CA . ARG A 1 194 ? 12.651 -1.671 15.688 1.00 19.82 215 ARG A CA 1
ATOM 1280 C C . ARG A 1 194 ? 14.114 -2.014 15.906 1.00 19.83 215 ARG A C 1
ATOM 1281 O O . ARG A 1 194 ? 14.818 -1.320 16.639 1.00 19.36 215 ARG A O 1
ATOM 1289 N N . ALA A 1 195 ? 14.563 -3.094 15.276 1.00 18.35 216 ALA A N 1
ATOM 1290 C CA . ALA A 1 195 ? 15.948 -3.521 15.400 1.00 21.31 216 ALA A CA 1
ATOM 1291 C C . ALA A 1 195 ? 16.631 -3.370 14.049 1.00 19.86 216 ALA A C 1
ATOM 1292 O O . ALA A 1 195 ? 15.964 -3.293 13.017 1.00 21.03 216 ALA A O 1
ATOM 1294 N N . GLY A 1 196 ? 17.957 -3.305 14.066 1.00 18.67 217 GLY A N 1
ATOM 1295 C CA . GLY A 1 196 ? 18.713 -3.183 12.835 1.00 17.80 217 GLY A CA 1
ATOM 1296 C C . GLY A 1 196 ? 18.667 -1.810 12.186 1.00 18.54 217 GLY A C 1
ATOM 1297 O O . GLY A 1 196 ? 19.088 -1.649 11.046 1.00 19.04 217 GLY A O 1
ATOM 1298 N N . GLU A 1 197 ? 18.160 -0.820 12.909 1.00 20.07 218 GLU A N 1
ATOM 1299 C CA . GLU A 1 197 ? 18.068 0.538 12.383 1.00 18.92 218 GLU A CA 1
ATOM 1300 C C . GLU A 1 197 ? 19.435 1.234 12.403 1.00 21.14 218 GLU A C 1
ATOM 1301 O O . GLU A 1 197 ? 20.325 0.856 13.174 1.00 18.50 218 GLU A O 1
ATOM 1307 N N . TRP A 1 198 ? 19.600 2.230 11.532 1.00 18.39 219 TRP A N 1
ATOM 1308 C CA . TRP A 1 198 ? 20.830 3.008 11.453 1.00 19.60 219 TRP A CA 1
ATOM 1309 C C . TRP A 1 198 ? 20.475 4.477 11.171 1.00 20.51 219 TRP A C 1
ATOM 1310 O O . TRP A 1 198 ? 20.529 5.307 12.074 1.00 19.63 219 TRP A O 1
ATOM 1321 N N . ASP A 1 199 ? 20.120 4.799 9.927 1.00 20.45 220 ASP A N 1
ATOM 1322 C CA . ASP A 1 199 ? 19.715 6.169 9.581 1.00 21.06 220 ASP A CA 1
ATOM 1323 C C . ASP A 1 199 ? 18.189 6.159 9.529 1.00 22.42 220 ASP A C 1
ATOM 1324 O O . ASP A 1 199 ? 17.611 5.656 8.575 1.00 23.30 220 ASP A O 1
ATOM 1329 N N . THR A 1 200 ? 17.538 6.724 10.540 1.00 23.05 221 THR A N 1
ATOM 1330 C CA . THR A 1 200 ? 16.081 6.732 10.598 1.00 24.45 221 THR A CA 1
ATOM 1331 C C . THR A 1 200 ? 15.367 7.559 9.516 1.00 25.79 221 THR A C 1
ATOM 1332 O O . THR A 1 200 ? 14.135 7.578 9.468 1.00 25.25 221 THR A O 1
ATOM 1336 N N . LEU A 1 201 ? 16.123 8.218 8.642 1.00 25.77 222 LEU A N 1
ATOM 1337 C CA . LEU A 1 201 ? 15.501 9.031 7.598 1.00 27.60 222 LEU A CA 1
ATOM 1338 C C . LEU A 1 201 ? 15.505 8.415 6.201 1.00 28.38 222 LEU A C 1
ATOM 1339 O O . LEU A 1 201 ? 15.047 9.039 5.249 1.00 30.26 222 LEU A O 1
ATOM 1344 N N . THR A 1 202 ? 16.011 7.194 6.071 1.00 28.15 223 THR A N 1
ATOM 1345 C CA . THR A 1 202 ? 16.054 6.533 4.767 1.00 28.14 223 THR A CA 1
ATOM 1346 C C . THR A 1 202 ? 15.992 5.029 4.957 1.00 29.61 223 THR A C 1
ATOM 1347 O O . THR A 1 202 ? 16.342 4.544 6.011 1.00 27.57 223 THR A O 1
ATOM 1351 N N . GLU A 1 203 ? 15.541 4.297 3.944 1.00 27.93 224 GLU A N 1
ATOM 1352 C CA . GLU A 1 203 ? 15.490 2.840 4.032 1.00 27.88 224 GLU A CA 1
ATOM 1353 C C . GLU A 1 203 ? 16.412 2.260 2.968 1.00 26.54 224 GLU A C 1
ATOM 1354 O O . GLU A 1 203 ? 16.256 1.113 2.545 1.00 25.84 224 GLU A O 1
ATOM 1360 N N . LYS A 1 204 ? 17.383 3.064 2.545 1.00 25.13 225 LYS A N 1
ATOM 1361 C CA . LYS A 1 204 ? 18.334 2.636 1.524 1.00 24.99 225 LYS A CA 1
ATOM 1362 C C . LYS A 1 204 ? 19.375 1.639 2.020 1.00 24.69 225 LYS A C 1
ATOM 1363 O O . LYS A 1 204 ? 20.116 1.081 1.215 1.00 23.63 225 LYS A O 1
ATOM 1369 N N . GLU A 1 205 ? 19.446 1.409 3.331 1.00 24.06 226 GLU A N 1
ATOM 1370 C CA . GLU A 1 205 ? 20.422 0.443 3.840 1.00 24.71 226 GLU A CA 1
ATOM 1371 C C . GLU A 1 205 ? 20.102 -0.945 3.290 1.00 23.49 226 GLU A C 1
ATOM 1372 O O . GLU A 1 205 ? 18.948 -1.365 3.284 1.00 23.84 226 GLU A O 1
ATOM 1378 N N . ARG A 1 206 ? 21.132 -1.651 2.841 1.00 23.53 227 ARG A N 1
ATOM 1379 C CA . ARG A 1 206 ? 20.964 -2.986 2.274 1.00 24.92 227 ARG A CA 1
ATOM 1380 C C . ARG A 1 206 ? 20.166 -3.908 3.197 1.00 26.27 227 ARG A C 1
ATOM 1381 O O . ARG A 1 206 ? 19.154 -4.483 2.787 1.00 25.79 227 ARG A O 1
ATOM 1389 N N . LEU A 1 207 ? 20.629 -4.064 4.434 1.00 23.90 228 LEU A N 1
ATOM 1390 C CA . LEU A 1 207 ? 19.913 -4.890 5.396 1.00 25.93 228 LEU A CA 1
ATOM 1391 C C . LEU A 1 207 ? 18.920 -3.954 6.075 1.00 24.97 228 LEU A C 1
ATOM 1392 O O . LEU A 1 207 ? 19.310 -2.980 6.717 1.00 27.69 228 LEU A O 1
ATOM 1397 N N . PRO A 1 208 ? 17.616 -4.238 5.937 1.00 24.05 229 PRO A N 1
ATOM 1398 C CA . PRO A 1 208 ? 16.554 -3.418 6.522 1.00 23.72 229 PRO A CA 1
ATOM 1399 C C . PRO A 1 208 ? 16.356 -3.578 8.022 1.00 22.94 229 PRO A C 1
ATOM 1400 O O . PRO A 1 208 ? 16.831 -4.540 8.628 1.00 23.07 229 PRO A O 1
ATOM 1404 N N . TYR A 1 209 ? 15.644 -2.629 8.619 1.00 23.82 230 TYR A N 1
ATOM 1405 C CA . TYR A 1 209 ? 15.344 -2.718 10.037 1.00 24.19 230 TYR A CA 1
ATOM 1406 C C . TYR A 1 209 ? 14.214 -3.730 10.130 1.00 24.31 230 TYR A C 1
ATOM 1407 O O . TYR A 1 209 ? 13.586 -4.052 9.123 1.00 24.34 230 TYR A O 1
ATOM 1416 N N . GLN A 1 210 ? 13.969 -4.244 11.326 1.00 23.25 231 GLN A N 1
ATOM 1417 C CA . GLN A 1 210 ? 12.895 -5.203 11.524 1.00 23.10 231 GLN A CA 1
ATOM 1418 C C . GLN A 1 210 ? 12.073 -4.726 12.697 1.00 23.50 231 GLN A C 1
ATOM 1419 O O . GLN A 1 210 ? 12.624 -4.251 13.690 1.00 23.80 231 GLN A O 1
ATOM 1425 N N . GLU A 1 211 ? 10.755 -4.842 12.582 1.00 23.86 232 GLU A N 1
ATOM 1426 C CA . GLU A 1 211 ? 9.876 -4.423 13.661 1.00 24.35 232 GLU A CA 1
ATOM 1427 C C . GLU A 1 211 ? 9.091 -5.621 14.185 1.00 25.01 232 GLU A C 1
ATOM 1428 O O . GLU A 1 211 ? 8.808 -6.568 13.448 1.00 24.93 232 GLU A O 1
ATOM 1434 N N . ARG A 1 212 ? 8.763 -5.575 15.469 1.00 24.53 233 ARG A N 1
ATOM 1435 C CA . ARG A 1 212 ? 8.027 -6.650 16.122 1.00 24.76 233 ARG A CA 1
ATOM 1436 C C . ARG A 1 212 ? 7.085 -6.067 17.154 1.00 24.69 233 ARG A C 1
ATOM 1437 O O . ARG A 1 212 ? 7.362 -5.017 17.735 1.00 24.02 233 ARG A O 1
ATOM 1445 N N . LYS A 1 213 ? 5.961 -6.740 17.373 1.00 25.84 234 LYS A N 1
ATOM 1446 C CA . LYS A 1 213 ? 5.019 -6.282 18.376 1.00 27.11 234 LYS A CA 1
ATOM 1447 C C . LYS A 1 213 ? 5.546 -6.830 19.694 1.00 26.57 234 LYS A C 1
ATOM 1448 O O . LYS A 1 213 ? 6.301 -7.804 19.712 1.00 25.52 234 LYS A O 1
ATOM 1454 N N . ILE A 1 214 ? 5.150 -6.203 20.789 1.00 24.84 235 ILE A N 1
ATOM 1455 C CA . ILE A 1 214 ? 5.582 -6.634 22.111 1.00 27.00 235 ILE A CA 1
ATOM 1456 C C . ILE A 1 214 ? 4.449 -7.449 22.740 1.00 24.98 235 ILE A C 1
ATOM 1457 O O . ILE A 1 214 ? 3.397 -6.908 23.061 1.00 25.26 235 ILE A O 1
ATOM 1462 N N . ARG A 1 215 ? 4.668 -8.751 22.898 1.00 25.30 236 ARG A N 1
ATOM 1463 C CA . ARG A 1 215 ? 3.654 -9.636 23.469 1.00 26.25 236 ARG A CA 1
ATOM 1464 C C . ARG A 1 215 ? 3.457 -9.440 24.968 1.00 27.35 236 ARG A C 1
ATOM 1465 O O . ARG A 1 215 ? 2.331 -9.478 25.462 1.00 28.02 236 ARG A O 1
ATOM 1473 N N . GLN A 1 216 ? 4.554 -9.246 25.691 1.00 25.58 237 GLN A N 1
ATOM 1474 C CA . GLN A 1 216 ? 4.497 -9.036 27.131 1.00 25.96 237 GLN A CA 1
ATOM 1475 C C . GLN A 1 216 ? 5.641 -8.142 27.577 1.00 25.39 237 GLN A C 1
ATOM 1476 O O . GLN A 1 216 ? 6.663 -8.040 26.902 1.00 22.05 237 GLN A O 1
ATOM 1482 N N . VAL A 1 217 ? 5.455 -7.508 28.728 1.00 26.13 238 VAL A N 1
ATOM 1483 C CA . VAL A 1 217 ? 6.485 -6.674 29.327 1.00 27.88 238 VAL A CA 1
ATOM 1484 C C . VAL A 1 217 ? 6.669 -7.183 30.752 1.00 28.02 238 VAL A C 1
ATOM 1485 O O . VAL A 1 217 ? 5.692 -7.437 31.457 1.00 28.18 238 VAL A O 1
ATOM 1489 N N . ILE A 1 218 ? 7.917 -7.367 31.160 1.00 27.29 239 ILE A N 1
ATOM 1490 C CA . ILE A 1 218 ? 8.209 -7.823 32.511 1.00 26.66 239 ILE A CA 1
ATOM 1491 C C . ILE A 1 218 ? 8.926 -6.676 33.211 1.00 27.33 239 ILE A C 1
ATOM 1492 O O . ILE A 1 218 ? 10.077 -6.378 32.898 1.00 23.61 239 ILE A O 1
ATOM 1497 N N . ILE A 1 219 ? 8.238 -6.026 34.143 1.00 27.18 240 ILE A N 1
ATOM 1498 C CA . ILE A 1 219 ? 8.814 -4.911 34.888 1.00 28.60 240 ILE A CA 1
ATOM 1499 C C . ILE A 1 219 ? 9.283 -5.387 36.260 1.00 28.46 240 ILE A C 1
ATOM 1500 O O . ILE A 1 219 ? 8.540 -6.058 36.974 1.00 28.31 240 ILE A O 1
ATOM 1505 N N . HIS A 1 220 ? 10.516 -5.040 36.621 1.00 28.40 241 HIS A N 1
ATOM 1506 C CA . HIS A 1 220 ? 11.076 -5.450 37.904 1.00 29.54 241 HIS A CA 1
ATOM 1507 C C . HIS A 1 220 ? 10.132 -5.093 39.047 1.00 30.84 241 HIS A C 1
ATOM 1508 O O . HIS A 1 220 ? 9.597 -3.987 39.101 1.00 29.41 241 HIS A O 1
ATOM 1515 N N . SER A 1 221 ? 9.937 -6.042 39.956 1.00 33.67 242 SER A N 1
ATOM 1516 C CA . SER A 1 221 ? 9.032 -5.867 41.090 1.00 38.13 242 SER A CA 1
ATOM 1517 C C . SER A 1 221 ? 9.348 -4.707 42.025 1.00 38.83 242 SER A C 1
ATOM 1518 O O . SER A 1 221 ? 8.438 -4.086 42.574 1.00 39.97 242 SER A O 1
ATOM 1521 N N . ASN A 1 222 ? 10.628 -4.414 42.217 1.00 39.27 243 ASN A N 1
ATOM 1522 C CA . ASN A 1 222 ? 11.004 -3.332 43.114 1.00 39.41 243 ASN A CA 1
ATOM 1523 C C . ASN A 1 222 ? 11.334 -2.018 42.419 1.00 38.83 243 ASN A C 1
ATOM 1524 O O . ASN A 1 222 ? 12.055 -1.183 42.964 1.00 38.37 243 ASN A O 1
ATOM 1529 N N . PHE A 1 223 ? 10.806 -1.829 41.216 1.00 38.99 244 PHE A N 1
ATOM 1530 C CA . PHE A 1 223 ? 11.051 -0.587 40.499 1.00 38.16 244 PHE A CA 1
ATOM 1531 C C . PHE A 1 223 ? 10.281 0.530 41.180 1.00 39.94 244 PHE A C 1
ATOM 1532 O O . PHE A 1 223 ? 9.123 0.359 41.554 1.00 40.86 244 PHE A O 1
ATOM 1540 N N . ASN A 1 224 ? 10.933 1.672 41.346 1.00 40.08 245 ASN A N 1
ATOM 1541 C CA . ASN A 1 224 ? 10.296 2.824 41.958 1.00 40.63 245 ASN A CA 1
ATOM 1542 C C . ASN A 1 224 ? 10.594 4.040 41.096 1.00 38.78 245 ASN A C 1
ATOM 1543 O O . ASN A 1 224 ? 11.739 4.467 40.981 1.00 38.68 245 ASN A O 1
ATOM 1548 N N . PRO A 1 225 ? 9.558 4.609 40.470 1.00 38.76 246 PRO A N 1
ATOM 1549 C CA . PRO A 1 225 ? 9.704 5.783 39.607 1.00 39.34 246 PRO A CA 1
ATOM 1550 C C . PRO A 1 225 ? 10.204 7.036 40.317 1.00 39.14 246 PRO A C 1
ATOM 1551 O O . PRO A 1 225 ? 10.644 7.982 39.668 1.00 39.59 246 PRO A O 1
ATOM 1555 N N . LYS A 1 226 ? 10.140 7.043 41.644 1.00 38.43 247 LYS A N 1
ATOM 1556 C CA . LYS A 1 226 ? 10.591 8.198 42.409 1.00 38.53 247 LYS A CA 1
ATOM 1557 C C . LYS A 1 226 ? 12.110 8.230 42.569 1.00 37.82 247 LYS A C 1
ATOM 1558 O O . LYS A 1 226 ? 12.757 9.201 42.182 1.00 37.46 247 LYS A O 1
ATOM 1564 N N . THR A 1 227 ? 12.675 7.172 43.142 1.00 36.93 248 THR A N 1
ATOM 1565 C CA . THR A 1 227 ? 14.119 7.106 43.340 1.00 36.79 248 THR A CA 1
ATOM 1566 C C . THR A 1 227 ? 14.824 6.463 42.144 1.00 36.97 248 THR A C 1
ATOM 1567 O O . THR A 1 227 ? 16.052 6.410 42.089 1.00 36.10 248 THR A O 1
ATOM 1571 N N . VAL A 1 228 ? 14.027 5.983 41.193 1.00 36.17 249 VAL A N 1
ATOM 1572 C CA . VAL A 1 228 ? 14.522 5.353 39.972 1.00 35.58 249 VAL A CA 1
ATOM 1573 C C . VAL A 1 228 ? 15.344 4.081 40.191 1.00 33.95 249 VAL A C 1
ATOM 1574 O O . VAL A 1 228 ? 16.116 3.674 39.323 1.00 34.59 249 VAL A O 1
ATOM 1578 N N . VAL A 1 229 ? 15.184 3.451 41.348 1.00 32.54 250 VAL A N 1
ATOM 1579 C CA . VAL A 1 229 ? 15.904 2.218 41.633 1.00 30.94 250 VAL A CA 1
ATOM 1580 C C . VAL A 1 229 ? 15.237 1.063 40.881 1.00 30.20 250 VAL A C 1
ATOM 1581 O O . VAL A 1 229 ? 14.027 1.084 40.639 1.00 28.32 250 VAL A O 1
ATOM 1585 N N . ASN A 1 230 ? 16.035 0.066 40.507 1.00 29.34 251 ASN A N 1
ATOM 1586 C CA . ASN A 1 230 ? 15.542 -1.101 39.778 1.00 29.60 251 ASN A CA 1
ATOM 1587 C C . ASN A 1 230 ? 14.829 -0.703 38.492 1.00 29.24 251 ASN A C 1
ATOM 1588 O O . ASN A 1 230 ? 13.746 -1.205 38.192 1.00 28.29 251 ASN A O 1
ATOM 1593 N N . ASP A 1 231 ? 15.443 0.201 37.732 1.00 28.87 252 ASP A N 1
ATOM 1594 C CA . ASP A 1 231 ? 14.854 0.661 36.483 1.00 27.27 252 ASP A CA 1
ATOM 1595 C C . ASP A 1 231 ? 15.199 -0.301 35.352 1.00 26.22 252 ASP A C 1
ATOM 1596 O O . ASP A 1 231 ? 16.025 0.003 34.485 1.00 26.26 252 ASP A O 1
ATOM 1601 N N . VAL A 1 232 ? 14.560 -1.463 35.362 1.00 25.37 253 VAL A N 1
ATOM 1602 C CA . VAL A 1 232 ? 14.818 -2.462 34.338 1.00 25.44 253 VAL A CA 1
ATOM 1603 C C . VAL A 1 232 ? 13.544 -3.216 33.979 1.00 24.36 253 VAL A C 1
ATOM 1604 O O . VAL A 1 232 ? 12.689 -3.469 34.832 1.00 22.21 253 VAL A O 1
ATOM 1608 N N . ALA A 1 233 ? 13.418 -3.554 32.702 1.00 22.03 254 ALA A N 1
ATOM 1609 C CA . ALA A 1 233 ? 12.260 -4.280 32.220 1.00 21.58 254 ALA A CA 1
ATOM 1610 C C . ALA A 1 233 ? 12.637 -5.096 30.995 1.00 21.26 254 ALA A C 1
ATOM 1611 O O . ALA A 1 233 ? 13.602 -4.781 30.298 1.00 21.17 254 ALA A O 1
ATOM 1613 N N . LEU A 1 234 ? 11.882 -6.159 30.755 1.00 20.10 255 LEU A N 1
ATOM 1614 C CA . LEU A 1 234 ? 12.102 -7.011 29.599 1.00 20.36 255 LEU A CA 1
ATOM 1615 C C . LEU A 1 234 ? 10.897 -6.916 28.675 1.00 20.22 255 LEU A C 1
ATOM 1616 O O . LEU A 1 234 ? 9.755 -6.885 29.131 1.00 19.16 255 LEU A O 1
ATOM 1621 N N . LEU A 1 235 ? 11.164 -6.862 27.377 1.00 19.58 256 LEU A N 1
ATOM 1622 C CA . LEU A 1 235 ? 10.114 -6.815 26.374 1.00 20.51 256 LEU A CA 1
ATOM 1623 C C . LEU A 1 235 ? 10.167 -8.155 25.639 1.00 21.02 256 LEU A C 1
ATOM 1624 O O . LEU A 1 235 ? 11.178 -8.489 25.020 1.00 20.64 256 LEU A O 1
ATOM 1629 N N . LEU A 1 236 ? 9.091 -8.929 25.724 1.00 20.96 257 LEU A N 1
ATOM 1630 C CA . LEU A 1 236 ? 9.047 -10.224 25.058 1.00 20.44 257 LEU A CA 1
ATOM 1631 C C . LEU A 1 236 ? 8.294 -10.022 23.750 1.00 21.03 257 LEU A C 1
ATOM 1632 O O . LEU A 1 236 ? 7.118 -9.649 23.748 1.00 23.55 257 LEU A O 1
ATOM 1637 N N . LEU A 1 237 ? 8.983 -10.265 22.640 1.00 21.82 258 LEU A N 1
ATOM 1638 C CA . LEU A 1 237 ? 8.416 -10.060 21.312 1.00 22.74 258 LEU A CA 1
ATOM 1639 C C . LEU A 1 237 ? 7.479 -11.172 20.822 1.00 25.09 258 LEU A C 1
ATOM 1640 O O . LEU A 1 237 ? 7.644 -12.343 21.175 1.00 24.06 258 LEU A O 1
ATOM 1645 N N . ASP A 1 238 ? 6.495 -10.788 20.005 1.00 25.57 259 ASP A N 1
ATOM 1646 C CA . ASP A 1 238 ? 5.510 -11.730 19.474 1.00 28.01 259 ASP A CA 1
ATOM 1647 C C . ASP A 1 238 ? 6.156 -12.843 18.654 1.00 27.29 259 ASP A C 1
ATOM 1648 O O . ASP A 1 238 ? 5.662 -13.972 18.627 1.00 27.68 259 ASP A O 1
ATOM 1653 N N . ARG A 1 239 ? 7.255 -12.530 17.978 1.00 25.25 260 ARG A N 1
ATOM 1654 C CA . ARG A 1 239 ? 7.975 -13.542 17.222 1.00 26.40 260 ARG A CA 1
ATOM 1655 C C . ARG A 1 239 ? 9.427 -13.115 17.098 1.00 25.98 260 ARG A C 1
ATOM 1656 O O . ARG A 1 239 ? 9.732 -11.924 17.064 1.00 25.59 260 ARG A O 1
ATOM 1664 N N . PRO A 1 240 ? 10.349 -14.088 17.053 1.00 26.05 261 PRO A N 1
ATOM 1665 C CA . PRO A 1 240 ? 11.775 -13.774 16.943 1.00 23.97 261 PRO A CA 1
ATOM 1666 C C . PRO A 1 240 ? 12.185 -13.001 15.704 1.00 24.31 261 PRO A C 1
ATOM 1667 O O . PRO A 1 240 ? 11.491 -12.997 14.687 1.00 23.49 261 PRO A O 1
ATOM 1671 N N . LEU A 1 241 ? 13.326 -12.336 15.813 1.00 22.32 262 LEU A N 1
ATOM 1672 C CA . LEU A 1 241 ? 13.867 -11.556 14.719 1.00 20.63 262 LEU A CA 1
ATOM 1673 C C . LEU A 1 241 ? 14.497 -12.488 13.704 1.00 21.00 262 LEU A C 1
ATOM 1674 O O . LEU A 1 241 ? 14.868 -13.610 14.039 1.00 22.10 262 LEU A O 1
ATOM 1679 N N . VAL A 1 242 ? 14.602 -12.025 12.462 1.00 21.29 263 VAL A N 1
ATOM 1680 C CA . VAL A 1 242 ? 15.219 -12.810 11.404 1.00 20.68 263 VAL A CA 1
ATOM 1681 C C . VAL A 1 242 ? 16.723 -12.566 11.470 1.00 20.81 263 VAL A C 1
ATOM 1682 O O . VAL A 1 242 ? 17.168 -11.427 11.643 1.00 19.32 263 VAL A O 1
ATOM 1686 N N . GLN A 1 243 ? 17.503 -13.637 11.355 1.00 19.48 264 GLN A N 1
ATOM 1687 C CA . GLN A 1 243 ? 18.953 -13.520 11.409 1.00 20.62 264 GLN A CA 1
ATOM 1688 C C . GLN A 1 243 ? 19.485 -12.644 10.277 1.00 21.14 264 GLN A C 1
ATOM 1689 O O . GLN A 1 243 ? 19.143 -12.845 9.110 1.00 19.98 264 GLN A O 1
ATOM 1695 N N . ALA A 1 244 ? 20.331 -11.679 10.633 1.00 21.44 265 ALA A N 1
ATOM 1696 C CA . ALA A 1 244 ? 20.927 -10.761 9.663 1.00 21.04 265 ALA A CA 1
ATOM 1697 C C . ALA A 1 244 ? 22.162 -10.144 10.300 1.00 21.81 265 ALA A C 1
ATOM 1698 O O . ALA A 1 244 ? 22.280 -10.118 11.526 1.00 22.43 265 ALA A O 1
ATOM 1700 N N . ASP A 1 245 ? 23.080 -9.637 9.487 1.00 20.73 266 ASP A N 1
ATOM 1701 C CA . ASP A 1 245 ? 24.291 -9.051 10.049 1.00 21.89 266 ASP A CA 1
ATOM 1702 C C . ASP A 1 245 ? 24.073 -7.759 10.835 1.00 21.24 266 ASP A C 1
ATOM 1703 O O . ASP A 1 245 ? 24.904 -7.398 11.671 1.00 21.60 266 ASP A O 1
ATOM 1708 N N . ASN A 1 246 ? 22.959 -7.074 10.588 1.00 20.43 267 ASN A N 1
ATOM 1709 C CA . ASN A 1 246 ? 22.662 -5.842 11.316 1.00 19.82 267 ASN A CA 1
ATOM 1710 C C . ASN A 1 246 ? 21.817 -6.132 12.561 1.00 19.54 267 ASN A C 1
ATOM 1711 O O . ASN A 1 246 ? 21.247 -5.224 13.162 1.00 19.73 267 ASN A O 1
ATOM 1716 N N . ILE A 1 247 ? 21.751 -7.407 12.937 1.00 19.98 268 ILE A N 1
ATOM 1717 C CA . ILE A 1 247 ? 20.989 -7.854 14.100 1.00 18.44 268 ILE A CA 1
ATOM 1718 C C . ILE A 1 247 ? 21.835 -8.790 14.962 1.00 18.91 268 ILE A C 1
ATOM 1719 O O . ILE A 1 247 ? 22.315 -9.816 14.484 1.00 19.47 268 ILE A O 1
ATOM 1724 N N . GLY A 1 248 ? 21.998 -8.450 16.236 1.00 18.32 269 GLY A N 1
ATOM 1725 C CA . GLY A 1 248 ? 22.784 -9.287 17.125 1.00 16.99 269 GLY A CA 1
ATOM 1726 C C . GLY A 1 248 ? 22.542 -8.902 18.570 1.00 17.50 269 GLY A C 1
ATOM 1727 O O . GLY A 1 248 ? 22.194 -7.757 18.858 1.00 15.61 269 GLY A O 1
ATOM 1728 N N . THR A 1 249 ? 22.722 -9.855 19.479 1.00 16.28 270 THR A N 1
ATOM 1729 C CA . THR A 1 249 ? 22.514 -9.596 20.899 1.00 16.14 270 THR A CA 1
ATOM 1730 C C . THR A 1 249 ? 23.762 -9.020 21.559 1.00 16.21 270 THR A C 1
ATOM 1731 O O . THR A 1 249 ? 24.859 -9.052 20.994 1.00 17.99 270 THR A O 1
ATOM 1735 N N . ILE A 1 250 ? 23.577 -8.496 22.764 1.00 17.06 271 ILE A N 1
ATOM 1736 C CA . ILE A 1 250 ? 24.678 -7.961 23.551 1.00 17.49 271 ILE A CA 1
ATOM 1737 C C . ILE A 1 250 ? 24.851 -8.992 24.664 1.00 18.37 271 ILE A C 1
ATOM 1738 O O . ILE A 1 250 ? 23.872 -9.607 25.096 1.00 19.19 271 ILE A O 1
ATOM 1743 N N . CYS A 1 251 ? 26.079 -9.214 25.112 1.00 18.02 272 CYS A N 1
ATOM 1744 C CA . CYS A 1 251 ? 26.301 -10.176 26.193 1.00 20.60 272 CYS A CA 1
ATOM 1745 C C . CYS A 1 251 ? 25.974 -9.514 27.523 1.00 19.79 272 CYS A C 1
ATOM 1746 O O . CYS A 1 251 ? 26.157 -8.302 27.678 1.00 20.33 272 CYS A O 1
ATOM 1749 N N . LEU A 1 252 ? 25.499 -10.296 28.487 1.00 19.59 273 LEU A N 1
ATOM 1750 C CA . LEU A 1 252 ? 25.202 -9.735 29.798 1.00 21.00 273 LEU A CA 1
ATOM 1751 C C . LEU A 1 252 ? 26.310 -10.079 30.787 1.00 22.22 273 LEU A C 1
ATOM 1752 O O . LEU A 1 252 ? 26.955 -11.122 30.675 1.00 22.88 273 LEU A O 1
ATOM 1757 N N . PRO A 1 253 ? 26.552 -9.194 31.766 1.00 21.54 274 PRO A N 1
ATOM 1758 C CA . PRO A 1 253 ? 27.595 -9.424 32.769 1.00 23.40 274 PRO A CA 1
ATOM 1759 C C . PRO A 1 253 ? 27.155 -10.435 33.818 1.00 24.93 274 PRO A C 1
ATOM 1760 O O . PRO A 1 253 ? 25.972 -10.778 33.904 1.00 24.65 274 PRO A O 1
ATOM 1764 N N . GLN A 1 254 ? 28.114 -10.915 34.604 1.00 25.31 275 GLN A N 1
ATOM 1765 C CA . GLN A 1 254 ? 27.816 -11.853 35.678 1.00 25.99 275 GLN A CA 1
ATOM 1766 C C . GLN A 1 254 ? 27.183 -11.031 36.782 1.00 25.04 275 GLN A C 1
ATOM 1767 O O . GLN A 1 254 ? 27.407 -9.823 36.860 1.00 22.02 275 GLN A O 1
ATOM 1773 N N . GLN A 1 255 ? 26.398 -11.677 37.637 1.00 23.96 276 GLN A N 1
ATOM 1774 C CA . GLN A 1 255 ? 25.772 -10.973 38.746 1.00 24.57 276 GLN A CA 1
ATOM 1775 C C . GLN A 1 255 ? 26.867 -10.282 39.558 1.00 24.89 276 GLN A C 1
ATOM 1776 O O . GLN A 1 255 ? 27.919 -10.868 39.813 1.00 23.90 276 GLN A O 1
ATOM 1782 N N . SER A 1 256 ? 26.625 -9.032 39.940 1.00 25.35 277 SER A N 1
ATOM 1783 C CA . SER A 1 256 ? 27.576 -8.265 40.746 1.00 28.19 277 SER A CA 1
ATOM 1784 C C . SER A 1 256 ? 28.898 -7.891 40.078 1.00 27.58 277 SER A C 1
ATOM 1785 O O . SER A 1 256 ? 29.774 -7.308 40.726 1.00 28.30 277 SER A O 1
ATOM 1788 N N . GLN A 1 257 ? 29.061 -8.215 38.799 1.00 25.82 278 GLN A N 1
ATOM 1789 C CA . GLN A 1 257 ? 30.301 -7.870 38.109 1.00 25.21 278 GLN A CA 1
ATOM 1790 C C . GLN A 1 257 ? 30.534 -6.352 38.167 1.00 24.36 278 GLN A C 1
ATOM 1791 O O . GLN A 1 257 ? 29.587 -5.574 38.134 1.00 21.59 278 GLN A O 1
ATOM 1797 N N . ILE A 1 258 ? 31.798 -5.947 38.261 1.00 23.31 279 ILE A N 1
ATOM 1798 C CA . ILE A 1 258 ? 32.172 -4.537 38.304 1.00 24.45 279 ILE A CA 1
ATOM 1799 C C . ILE A 1 258 ? 33.031 -4.245 37.078 1.00 24.43 279 ILE A C 1
ATOM 1800 O O . ILE A 1 258 ? 34.027 -4.930 36.841 1.00 24.71 279 ILE A O 1
ATOM 1805 N N . PHE A 1 259 ? 32.647 -3.240 36.298 1.00 22.09 280 PHE A N 1
ATOM 1806 C CA . PHE A 1 259 ? 33.399 -2.887 35.102 1.00 21.34 280 PHE A CA 1
ATOM 1807 C C . PHE A 1 259 ? 34.467 -1.836 35.355 1.00 22.56 280 PHE A C 1
ATOM 1808 O O . PHE A 1 259 ? 34.294 -0.935 36.174 1.00 20.35 280 PHE A O 1
ATOM 1816 N N . ASP A 1 260 ? 35.567 -1.969 34.622 1.00 23.45 281 ASP A N 1
ATOM 1817 C CA . ASP A 1 260 ? 36.696 -1.053 34.696 1.00 23.03 281 ASP A CA 1
ATOM 1818 C C . ASP A 1 260 ? 37.253 -0.939 33.277 1.00 21.95 281 ASP A C 1
ATOM 1819 O O . ASP A 1 260 ? 38.001 -1.807 32.817 1.00 22.38 281 ASP A O 1
ATOM 1824 N N . SER A 1 261 ? 36.867 0.130 32.584 1.00 21.16 282 SER A N 1
ATOM 1825 C CA . SER A 1 261 ? 37.292 0.356 31.206 1.00 19.55 282 SER A CA 1
ATOM 1826 C C . SER A 1 261 ? 37.267 1.832 30.810 1.00 20.05 282 SER A C 1
ATOM 1827 O O . SER A 1 261 ? 36.512 2.626 31.370 1.00 19.38 282 SER A O 1
ATOM 1830 N N . THR A 1 262 ? 38.098 2.186 29.831 1.00 20.78 283 THR A N 1
ATOM 1831 C CA . THR A 1 262 ? 38.165 3.550 29.321 1.00 21.13 283 THR A CA 1
ATOM 1832 C C . THR A 1 262 ? 37.513 3.529 27.942 1.00 21.58 283 THR A C 1
ATOM 1833 O O . THR A 1 262 ? 37.481 4.542 27.240 1.00 21.56 283 THR A O 1
ATOM 1837 N N . GLU A 1 263 ? 36.979 2.367 27.577 1.00 22.11 284 GLU A N 1
ATOM 1838 C CA . GLU A 1 263 ? 36.380 2.156 26.263 1.00 23.65 284 GLU A CA 1
ATOM 1839 C C . GLU A 1 263 ? 34.920 1.716 26.207 1.00 21.53 284 GLU A C 1
ATOM 1840 O O . GLU A 1 263 ? 34.573 0.892 25.366 1.00 21.51 284 GLU A O 1
ATOM 1846 N N . CYS A 1 264 ? 34.070 2.223 27.090 1.00 21.44 285 CYS A N 1
ATOM 1847 C CA . CYS A 1 264 ? 32.667 1.844 27.017 1.00 21.11 285 CYS A CA 1
ATOM 1848 C C . CYS A 1 264 ? 32.025 2.783 26.005 1.00 20.05 285 CYS A C 1
ATOM 1849 O O . CYS A 1 264 ? 32.665 3.725 25.532 1.00 20.10 285 CYS A O 1
ATOM 1852 N N . PHE A 1 265 ? 30.762 2.526 25.677 1.00 19.98 286 PHE A N 1
ATOM 1853 C CA . PHE A 1 265 ? 30.029 3.358 24.729 1.00 18.28 286 PHE A CA 1
ATOM 1854 C C . PHE A 1 265 ? 28.568 3.539 25.116 1.00 17.50 286 PHE A C 1
ATOM 1855 O O . PHE A 1 265 ? 27.952 2.655 25.712 1.00 17.29 286 PHE A O 1
ATOM 1863 N N . ALA A 1 266 ? 28.033 4.706 24.771 1.00 17.84 287 ALA A N 1
ATOM 1864 C CA . ALA A 1 266 ? 26.627 5.029 24.968 1.00 18.33 287 ALA A CA 1
ATOM 1865 C C . ALA A 1 266 ? 26.255 5.300 23.511 1.00 19.79 287 ALA A C 1
ATOM 1866 O O . ALA A 1 266 ? 27.104 5.752 22.733 1.00 19.83 287 ALA A O 1
ATOM 1868 N N . SER A 1 267 ? 25.012 5.029 23.129 1.00 20.72 288 SER A N 1
ATOM 1869 C CA . SER A 1 267 ? 24.613 5.210 21.734 1.00 20.27 288 SER A CA 1
ATOM 1870 C C . SER A 1 267 ? 23.126 5.555 21.608 1.00 21.31 288 SER A C 1
ATOM 1871 O O . SER A 1 267 ? 22.301 5.090 22.392 1.00 20.90 288 SER A O 1
ATOM 1874 N N . GLY A 1 268 ? 22.783 6.367 20.613 1.00 22.94 289 GLY A N 1
ATOM 1875 C CA . GLY A 1 268 ? 21.389 6.734 20.445 1.00 22.37 289 GLY A CA 1
ATOM 1876 C C . GLY A 1 268 ? 21.114 7.631 19.256 1.00 21.26 289 GLY A C 1
ATOM 1877 O O . GLY A 1 268 ? 22.035 8.086 18.579 1.00 21.26 289 GLY A O 1
ATOM 1878 N N . TRP A 1 269 ? 19.832 7.887 19.021 1.00 21.93 290 TRP A N 1
ATOM 1879 C CA . TRP A 1 269 ? 19.377 8.720 17.909 1.00 21.62 290 TRP A CA 1
ATOM 1880 C C . TRP A 1 269 ? 18.839 10.074 18.350 1.00 21.34 290 TRP A C 1
ATOM 1881 O O . TRP A 1 269 ? 18.909 11.039 17.591 1.00 21.47 290 TRP A O 1
ATOM 1892 N N . GLY A 1 270 ? 18.295 10.133 19.564 1.00 21.77 291 GLY A N 1
ATOM 1893 C CA . GLY A 1 270 ? 17.708 11.366 20.070 1.00 25.49 291 GLY A CA 1
ATOM 1894 C C . GLY A 1 270 ? 16.203 11.329 19.837 1.00 29.10 291 GLY A C 1
ATOM 1895 O O . GLY A 1 270 ? 15.750 11.139 18.704 1.00 27.57 291 GLY A O 1
ATOM 1896 N N . LYS A 1 271 ? 15.422 11.492 20.901 1.00 30.79 292 LYS A N 1
ATOM 1897 C CA . LYS A 1 271 ? 13.964 11.451 20.786 1.00 34.40 292 LYS A CA 1
ATOM 1898 C C . LYS A 1 271 ? 13.401 12.427 19.765 1.00 35.14 292 LYS A C 1
ATOM 1899 O O . LYS A 1 271 ? 12.502 12.087 18.996 1.00 36.68 292 LYS A O 1
ATOM 1905 N N . LYS A 1 272 ? 13.930 13.642 19.763 1.00 35.42 293 LYS A N 1
ATOM 1906 C CA . LYS A 1 272 ? 13.469 14.679 18.852 1.00 37.86 293 LYS A CA 1
ATOM 1907 C C . LYS A 1 272 ? 13.855 14.403 17.400 1.00 36.84 293 LYS A C 1
ATOM 1908 O O . LYS A 1 272 ? 13.068 14.642 16.483 1.00 36.32 293 LYS A O 1
ATOM 1914 N N . GLU A 1 273 ? 15.058 13.875 17.204 1.00 33.80 294 GLU A N 1
ATOM 1915 C CA . GLU A 1 273 ? 15.576 13.588 15.869 1.00 33.25 294 GLU A CA 1
ATOM 1916 C C . GLU A 1 273 ? 15.042 12.329 15.173 1.00 32.20 294 GLU A C 1
ATOM 1917 O O . GLU A 1 273 ? 14.844 12.324 13.958 1.00 29.01 294 GLU A O 1
ATOM 1923 N N . PHE A 1 274 ? 14.810 11.264 15.935 1.00 31.07 295 PHE A N 1
ATOM 1924 C CA . PHE A 1 274 ? 14.358 10.004 15.347 1.00 30.36 295 PHE A CA 1
ATOM 1925 C C . PHE A 1 274 ? 13.179 10.125 14.378 1.00 31.22 295 PHE A C 1
ATOM 1926 O O . PHE A 1 274 ? 12.072 10.490 14.769 1.00 29.94 295 PHE A O 1
ATOM 1934 N N . GLY A 1 275 ? 13.437 9.795 13.114 1.00 31.61 296 GLY A N 1
ATOM 1935 C CA . GLY A 1 275 ? 12.409 9.841 12.089 1.00 35.97 296 GLY A CA 1
ATOM 1936 C C . GLY A 1 275 ? 11.888 11.226 11.748 1.00 38.51 296 GLY A C 1
ATOM 1937 O O . GLY A 1 275 ? 10.886 11.360 11.046 1.00 39.04 296 GLY A O 1
ATOM 1938 N N . SER A 1 276 ? 12.558 12.261 12.237 1.00 40.57 297 SER A N 1
ATOM 1939 C CA . SER A 1 276 ? 12.125 13.627 11.970 1.00 43.86 297 SER A CA 1
ATOM 1940 C C . SER A 1 276 ? 12.636 14.083 10.607 1.00 45.23 297 SER A C 1
ATOM 1941 O O . SER A 1 276 ? 13.806 14.430 10.460 1.00 45.14 297 SER A O 1
ATOM 1944 N N . ARG A 1 277 ? 11.748 14.077 9.616 1.00 48.13 298 ARG A N 1
ATOM 1945 C CA . ARG A 1 277 ? 12.097 14.470 8.253 1.00 52.00 298 ARG A CA 1
ATOM 1946 C C . ARG A 1 277 ? 12.332 15.971 8.098 1.00 52.62 298 ARG A C 1
ATOM 1947 O O . ARG A 1 277 ? 11.773 16.606 7.203 1.00 53.82 298 ARG A O 1
ATOM 1955 N N . HIS A 1 278 ? 13.160 16.536 8.967 1.00 52.42 299 HIS A N 1
ATOM 1956 C CA . HIS A 1 278 ? 13.466 17.959 8.916 1.00 51.88 299 HIS A CA 1
ATOM 1957 C C . HIS A 1 278 ? 14.975 18.139 8.840 1.00 49.48 299 HIS A C 1
ATOM 1958 O O . HIS A 1 278 ? 15.491 19.246 8.984 1.00 49.04 299 HIS A O 1
ATOM 1965 N N . ARG A 1 279 ? 15.675 17.035 8.600 1.00 45.72 300 ARG A N 1
ATOM 1966 C CA . ARG A 1 279 ? 17.128 17.045 8.526 1.00 42.41 300 ARG A CA 1
ATOM 1967 C C . ARG A 1 279 ? 17.584 16.174 7.354 1.00 38.27 300 ARG A C 1
ATOM 1968 O O . ARG A 1 279 ? 16.781 15.460 6.756 1.00 37.41 300 ARG A O 1
ATOM 1976 N N . TYR A 1 280 ? 18.869 16.236 7.023 1.00 34.40 301 TYR A N 1
ATOM 1977 C CA . TYR A 1 280 ? 19.395 15.443 5.918 1.00 33.23 301 TYR A CA 1
ATOM 1978 C C . TYR A 1 280 ? 19.466 13.960 6.294 1.00 32.52 301 TYR A C 1
ATOM 1979 O O . TYR A 1 280 ? 19.200 13.084 5.470 1.00 32.21 301 TYR A O 1
ATOM 1988 N N . SER A 1 281 ? 19.822 13.686 7.543 1.00 31.06 302 SER A N 1
ATOM 1989 C CA . SER A 1 281 ? 19.929 12.311 8.014 1.00 30.11 302 SER A CA 1
ATOM 1990 C C . SER A 1 281 ? 19.938 12.261 9.536 1.00 29.59 302 SER A C 1
ATOM 1991 O O . SER A 1 281 ? 20.237 13.260 10.195 1.00 30.48 302 SER A O 1
ATOM 1994 N N . ASN A 1 282 ? 19.605 11.095 10.082 1.00 27.41 303 ASN A N 1
ATOM 1995 C CA . ASN A 1 282 ? 19.613 10.879 11.527 1.00 24.60 303 ASN A CA 1
ATOM 1996 C C . ASN A 1 282 ? 20.283 9.529 11.773 1.00 24.05 303 ASN A C 1
ATOM 1997 O O . ASN A 1 282 ? 19.623 8.526 12.065 1.00 22.55 303 ASN A O 1
ATOM 2002 N N . ILE A 1 283 ? 21.601 9.515 11.639 1.00 21.69 304 ILE A N 1
ATOM 2003 C CA . ILE A 1 283 ? 22.377 8.305 11.825 1.00 22.05 304 ILE A CA 1
ATOM 2004 C C . ILE A 1 283 ? 22.648 8.055 13.305 1.00 23.56 304 ILE A C 1
ATOM 2005 O O . ILE A 1 283 ? 22.927 8.985 14.063 1.00 21.62 304 ILE A O 1
ATOM 2010 N N . LEU A 1 284 ? 22.547 6.793 13.710 1.00 21.75 305 LEU A N 1
ATOM 2011 C CA . LEU A 1 284 ? 22.813 6.406 15.088 1.00 19.05 305 LEU A CA 1
ATOM 2012 C C . LEU A 1 284 ? 24.129 7.055 15.516 1.00 20.34 305 LEU A C 1
ATOM 2013 O O . LEU A 1 284 ? 25.110 7.027 14.781 1.00 21.45 305 LEU A O 1
ATOM 2018 N N . LYS A 1 285 ? 24.142 7.649 16.701 1.00 20.69 306 LYS A N 1
ATOM 2019 C CA . LYS A 1 285 ? 25.341 8.295 17.208 1.00 20.97 306 LYS A CA 1
ATOM 2020 C C . LYS A 1 285 ? 25.944 7.474 18.344 1.00 20.38 306 LYS A C 1
ATOM 2021 O O . LYS A 1 285 ? 25.279 6.617 18.926 1.00 20.45 306 LYS A O 1
ATOM 2027 N N . LYS A 1 286 ? 27.209 7.729 18.645 1.00 20.14 307 LYS A N 1
ATOM 2028 C CA . LYS A 1 286 ? 27.899 7.012 19.708 1.00 21.06 307 LYS A CA 1
ATOM 2029 C C . LYS A 1 286 ? 28.861 7.945 20.423 1.00 21.32 307 LYS A C 1
ATOM 2030 O O . LYS A 1 286 ? 29.269 8.968 19.879 1.00 20.69 307 LYS A O 1
ATOM 2036 N N . ILE A 1 287 ? 29.209 7.588 21.650 1.00 20.64 308 ILE A N 1
ATOM 2037 C CA . ILE A 1 287 ? 30.171 8.359 22.411 1.00 22.53 308 ILE A CA 1
ATOM 2038 C C . ILE A 1 287 ? 30.952 7.382 23.284 1.00 21.11 308 ILE A C 1
ATOM 2039 O O . ILE A 1 287 ? 30.377 6.510 23.933 1.00 19.62 308 ILE A O 1
ATOM 2044 N N . GLN A 1 288 ? 32.271 7.510 23.261 1.00 21.73 309 GLN A N 1
ATOM 2045 C CA . GLN A 1 288 ? 33.121 6.644 24.056 1.00 22.16 309 GLN A CA 1
ATOM 2046 C C . GLN A 1 288 ? 33.285 7.256 25.435 1.00 23.10 309 GLN A C 1
ATOM 2047 O O . GLN A 1 288 ? 33.528 8.457 25.567 1.00 24.01 309 GLN A O 1
ATOM 2053 N N . LEU A 1 289 ? 33.128 6.431 26.463 1.00 22.75 310 LEU A N 1
ATOM 2054 C CA . LEU A 1 289 ? 33.269 6.909 27.822 1.00 24.09 310 LEU A CA 1
ATOM 2055 C C . LEU A 1 289 ? 33.873 5.872 28.756 1.00 22.50 310 LEU A C 1
ATOM 2056 O O . LEU A 1 289 ? 33.743 4.662 28.548 1.00 23.31 310 LEU A O 1
ATOM 2061 N N . PRO A 1 290 ? 34.566 6.343 29.797 1.00 22.19 311 PRO A N 1
ATOM 2062 C CA . PRO A 1 290 ? 35.196 5.448 30.762 1.00 21.85 311 PRO A CA 1
ATOM 2063 C C . PRO A 1 290 ? 34.260 5.152 31.925 1.00 22.85 311 PRO A C 1
ATOM 2064 O O . PRO A 1 290 ? 33.290 5.883 32.166 1.00 24.34 311 PRO A O 1
ATOM 2068 N N . THR A 1 291 ? 34.550 4.075 32.639 1.00 19.98 312 THR A N 1
ATOM 2069 C CA . THR A 1 291 ? 33.764 3.726 33.805 1.00 21.56 312 THR A CA 1
ATOM 2070 C C . THR A 1 291 ? 34.243 4.657 34.918 1.00 21.75 312 THR A C 1
ATOM 2071 O O . THR A 1 291 ? 35.284 5.298 34.795 1.00 22.61 312 THR A O 1
ATOM 2075 N N . VAL A 1 292 ? 33.470 4.746 35.990 1.00 23.52 313 VAL A N 1
ATOM 2076 C CA . VAL A 1 292 ? 33.855 5.552 37.139 1.00 24.36 313 VAL A CA 1
ATOM 2077 C C . VAL A 1 292 ? 33.503 4.717 38.356 1.00 26.52 313 VAL A C 1
ATOM 2078 O O . VAL A 1 292 ? 32.353 4.295 38.511 1.00 25.57 313 VAL A O 1
ATOM 2082 N N . ASP A 1 293 ? 34.500 4.457 39.200 1.00 28.33 314 ASP A N 1
ATOM 2083 C CA . ASP A 1 293 ? 34.300 3.665 40.412 1.00 30.69 314 ASP A CA 1
ATOM 2084 C C . ASP A 1 293 ? 33.111 4.161 41.228 1.00 31.17 314 ASP A C 1
ATOM 2085 O O . ASP A 1 293 ? 32.914 5.365 41.404 1.00 28.86 314 ASP A O 1
ATOM 2090 N N . ARG A 1 294 ? 32.332 3.206 41.723 1.00 31.11 315 ARG A N 1
ATOM 2091 C CA . ARG A 1 294 ? 31.138 3.466 42.516 1.00 34.30 315 ARG A CA 1
ATOM 2092 C C . ARG A 1 294 ? 31.342 4.457 43.665 1.00 35.31 315 ARG A C 1
ATOM 2093 O O . ARG A 1 294 ? 30.579 5.415 43.821 1.00 34.44 315 ARG A O 1
ATOM 2101 N N . ASP A 1 295 ? 32.377 4.226 44.464 1.00 34.84 316 ASP A N 1
ATOM 2102 C CA . ASP A 1 295 ? 32.658 5.080 45.610 1.00 36.01 316 ASP A CA 1
ATOM 2103 C C . ASP A 1 295 ? 33.127 6.476 45.195 1.00 33.39 316 ASP A C 1
ATOM 2104 O O . ASP A 1 295 ? 32.769 7.471 45.825 1.00 31.68 316 ASP A O 1
ATOM 2109 N N . LYS A 1 296 ? 33.927 6.543 44.138 1.00 30.78 317 LYS A N 1
ATOM 2110 C CA . LYS A 1 296 ? 34.411 7.815 43.630 1.00 31.00 317 LYS A CA 1
ATOM 2111 C C . LYS A 1 296 ? 33.202 8.615 43.128 1.00 31.51 317 LYS A C 1
ATOM 2112 O O . LYS A 1 296 ? 33.068 9.807 43.412 1.00 31.93 317 LYS A O 1
ATOM 2118 N N . CYS A 1 297 ? 32.324 7.942 42.388 1.00 29.00 318 CYS A N 1
ATOM 2119 C CA . CYS A 1 297 ? 31.113 8.554 41.847 1.00 28.02 318 CYS A CA 1
ATOM 2120 C C . CYS A 1 297 ? 30.258 9.162 42.954 1.00 27.49 318 CYS A C 1
ATOM 2121 O O . CYS A 1 297 ? 29.795 10.295 42.844 1.00 27.05 318 CYS A O 1
ATOM 2124 N N . GLN A 1 298 ? 30.036 8.396 44.013 1.00 26.55 319 GLN A N 1
ATOM 2125 C CA . GLN A 1 298 ? 29.242 8.881 45.131 1.00 28.61 319 GLN A CA 1
ATOM 2126 C C . GLN A 1 298 ? 29.902 10.134 45.682 1.00 29.35 319 GLN A C 1
ATOM 2127 O O . GLN A 1 298 ? 29.224 11.091 46.065 1.00 30.12 319 GLN A O 1
ATOM 2133 N N . ALA A 1 299 ? 31.232 10.121 45.707 1.00 28.83 320 ALA A N 1
ATOM 2134 C CA . ALA A 1 299 ? 32.011 11.251 46.199 1.00 29.57 320 ALA A CA 1
ATOM 2135 C C . ALA A 1 299 ? 31.814 12.476 45.312 1.00 29.18 320 ALA A C 1
ATOM 2136 O O . ALA A 1 299 ? 31.665 13.593 45.810 1.00 29.20 320 ALA A O 1
ATOM 2138 N N . ASP A 1 300 ? 31.828 12.269 43.997 1.00 30.23 321 ASP A N 1
ATOM 2139 C CA . ASP A 1 300 ? 31.630 13.370 43.063 1.00 30.07 321 ASP A CA 1
ATOM 2140 C C . ASP A 1 300 ? 30.225 13.933 43.244 1.00 29.81 321 ASP A C 1
ATOM 2141 O O . ASP A 1 300 ? 30.023 15.145 43.200 1.00 30.84 321 ASP A O 1
ATOM 2146 N N . LEU A 1 301 ? 29.257 13.047 43.449 1.00 27.58 322 LEU A N 1
ATOM 2147 C CA . LEU A 1 301 ? 27.877 13.469 43.633 1.00 29.03 322 LEU A CA 1
ATOM 2148 C C . LEU A 1 301 ? 27.699 14.203 44.957 1.00 31.38 322 LEU A C 1
ATOM 2149 O O . LEU A 1 301 ? 26.941 15.170 45.043 1.00 31.91 322 LEU A O 1
ATOM 2154 N N . ARG A 1 302 ? 28.407 13.747 45.986 1.00 32.36 323 ARG A N 1
ATOM 2155 C CA . ARG A 1 302 ? 28.333 14.381 47.297 1.00 34.97 323 ARG A CA 1
ATOM 2156 C C . ARG A 1 302 ? 28.913 15.792 47.268 1.00 35.11 323 ARG A C 1
ATOM 2157 O O . ARG A 1 302 ? 28.570 16.630 48.102 1.00 36.22 323 ARG A O 1
ATOM 2165 N N . ASN A 1 303 ? 29.788 16.050 46.302 1.00 35.59 324 ASN A N 1
ATOM 2166 C CA . ASN A 1 303 ? 30.406 17.359 46.168 1.00 37.05 324 ASN A CA 1
ATOM 2167 C C . ASN A 1 303 ? 29.464 18.365 45.521 1.00 35.64 324 ASN A C 1
ATOM 2168 O O . ASN A 1 303 ? 29.741 19.563 45.528 1.00 33.77 324 ASN A O 1
ATOM 2173 N N . THR A 1 304 ? 28.356 17.878 44.959 1.00 33.26 325 THR A N 1
ATOM 2174 C CA . THR A 1 304 ? 27.364 18.762 44.345 1.00 31.45 325 THR A CA 1
ATOM 2175 C C . THR A 1 304 ? 26.425 19.163 45.477 1.00 31.22 325 THR A C 1
ATOM 2176 O O . THR A 1 304 ? 26.641 18.771 46.623 1.00 30.92 325 THR A O 1
ATOM 2180 N N . ARG A 1 305 ? 25.382 19.930 45.170 1.00 31.30 326 ARG A N 1
ATOM 2181 C CA . ARG A 1 305 ? 24.446 20.345 46.209 1.00 30.28 326 ARG A CA 1
ATOM 2182 C C . ARG A 1 305 ? 23.712 19.163 46.840 1.00 30.31 326 ARG A C 1
ATOM 2183 O O . ARG A 1 305 ? 22.972 19.335 47.808 1.00 29.08 326 ARG A O 1
ATOM 2191 N N . LEU A 1 306 ? 23.916 17.961 46.303 1.00 30.24 327 LEU A N 1
ATOM 2192 C CA . LEU A 1 306 ? 23.268 16.784 46.877 1.00 30.23 327 LEU A CA 1
ATOM 2193 C C . LEU A 1 306 ? 23.744 16.596 48.315 1.00 31.65 327 LEU A C 1
ATOM 2194 O O . LEU A 1 306 ? 23.048 16.003 49.139 1.00 31.60 327 LEU A O 1
ATOM 2199 N N . GLY A 1 307 ? 24.939 17.099 48.612 1.00 32.76 328 GLY A N 1
ATOM 2200 C CA . GLY A 1 307 ? 25.461 16.995 49.962 1.00 36.00 328 GLY A CA 1
ATOM 2201 C C . GLY A 1 307 ? 26.205 15.708 50.252 1.00 38.63 328 GLY A C 1
ATOM 2202 O O . GLY A 1 307 ? 25.982 14.682 49.602 1.00 38.38 328 GLY A O 1
ATOM 2203 N N . LEU A 1 308 ? 27.085 15.759 51.246 1.00 40.40 329 LEU A N 1
ATOM 2204 C CA . LEU A 1 308 ? 27.883 14.596 51.617 1.00 43.48 329 LEU A CA 1
ATOM 2205 C C . LEU A 1 308 ? 27.088 13.487 52.302 1.00 42.97 329 LEU A C 1
ATOM 2206 O O . LEU A 1 308 ? 27.651 12.465 52.679 1.00 44.14 329 LEU A O 1
ATOM 2211 N N . LYS A 1 309 ? 25.783 13.683 52.449 1.00 43.45 330 LYS A N 1
ATOM 2212 C CA . LYS A 1 309 ? 24.931 12.679 53.079 1.00 44.23 330 LYS A CA 1
ATOM 2213 C C . LYS A 1 309 ? 24.328 11.756 52.014 1.00 42.77 330 LYS A C 1
ATOM 2214 O O . LYS A 1 309 ? 23.890 10.643 52.313 1.00 42.13 330 LYS A O 1
ATOM 2220 N N . PHE A 1 310 ? 24.319 12.224 50.770 1.00 40.63 331 PHE A N 1
ATOM 2221 C CA . PHE A 1 310 ? 23.769 11.450 49.660 1.00 38.72 331 PHE A CA 1
ATOM 2222 C C . PHE A 1 310 ? 24.388 10.056 49.532 1.00 37.10 331 PHE A C 1
ATOM 2223 O O . PHE A 1 310 ? 25.600 9.880 49.674 1.00 37.12 331 PHE A O 1
ATOM 2231 N N . VAL A 1 311 ? 23.543 9.071 49.251 1.00 34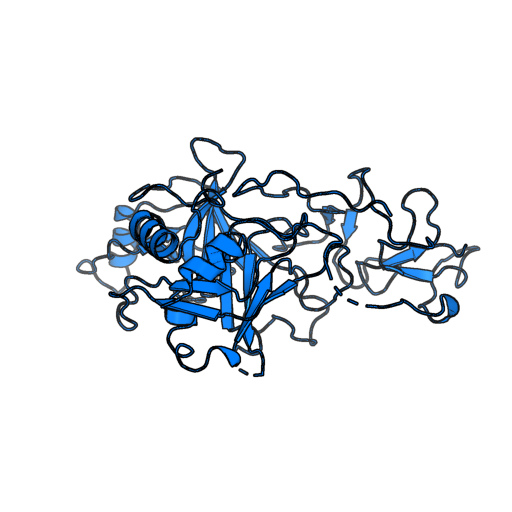.47 332 VAL A N 1
ATOM 2232 C CA . VAL A 1 311 ? 23.992 7.695 49.084 1.00 33.30 332 VAL A CA 1
ATOM 2233 C C . VAL A 1 311 ? 23.583 7.176 47.706 1.00 31.77 332 VAL A C 1
ATOM 2234 O O . VAL A 1 311 ? 22.403 7.176 47.360 1.00 30.15 332 VAL A O 1
ATOM 2238 N N . LEU A 1 312 ? 24.560 6.737 46.921 1.00 30.56 333 LEU A N 1
ATOM 2239 C CA . LEU A 1 312 ? 24.274 6.207 45.593 1.00 30.92 333 LEU A CA 1
ATOM 2240 C C . LEU A 1 312 ? 23.795 4.769 45.766 1.00 29.94 333 LEU A C 1
ATOM 2241 O O . LEU A 1 312 ? 24.540 3.917 46.251 1.00 30.12 333 LEU A O 1
ATOM 2246 N N . ASP A 1 313 ? 22.557 4.494 45.373 1.00 28.82 334 ASP A N 1
ATOM 2247 C CA . ASP A 1 313 ? 22.026 3.143 45.512 1.00 28.01 334 ASP A CA 1
ATOM 2248 C C . ASP A 1 313 ? 22.860 2.137 44.719 1.00 27.34 334 ASP A C 1
ATOM 2249 O O . ASP A 1 313 ? 23.452 2.470 43.689 1.00 24.57 334 ASP A O 1
ATOM 2254 N N . GLN A 1 314 ? 22.898 0.904 45.211 1.00 27.13 335 GLN A N 1
ATOM 2255 C CA . GLN A 1 314 ? 23.659 -0.164 44.575 1.00 28.05 335 GLN A CA 1
ATOM 2256 C C . GLN A 1 314 ? 23.132 -0.509 43.171 1.00 27.00 335 GLN A C 1
ATOM 2257 O O . GLN A 1 314 ? 23.846 -1.107 42.365 1.00 26.50 335 GLN A O 1
ATOM 2263 N N . THR A 1 315 ? 21.892 -0.129 42.878 1.00 25.67 336 THR A N 1
ATOM 2264 C CA . THR A 1 315 ? 21.311 -0.403 41.564 1.00 26.09 336 THR A CA 1
ATOM 2265 C C . THR A 1 315 ? 21.704 0.628 40.497 1.00 25.51 336 THR A C 1
ATOM 2266 O O . THR A 1 315 ? 21.100 0.688 39.419 1.00 23.67 336 THR A O 1
ATOM 2270 N N . PHE A 1 316 ? 22.717 1.436 40.799 1.00 24.16 337 PHE A N 1
ATOM 2271 C CA . PHE A 1 316 ? 23.217 2.434 39.855 1.00 24.49 337 PHE A CA 1
ATOM 2272 C C . PHE A 1 316 ? 24.711 2.219 39.670 1.00 24.89 337 PHE A C 1
ATOM 2273 O O . PHE A 1 316 ? 25.376 1.708 40.569 1.00 25.69 337 PHE A O 1
ATOM 2281 N N . VAL A 1 317 ? 25.224 2.584 38.497 1.00 24.94 338 VAL A N 1
ATOM 2282 C CA . VAL A 1 317 ? 26.655 2.511 38.195 1.00 24.77 338 VAL A CA 1
ATOM 2283 C C . VAL A 1 317 ? 26.954 3.811 37.475 1.00 24.78 338 VAL A C 1
ATOM 2284 O O . VAL A 1 317 ? 26.036 4.465 36.975 1.00 25.46 338 VAL A O 1
ATOM 2288 N N . CYS A 1 318 ? 28.222 4.195 37.417 1.00 22.84 339 CYS A N 1
ATOM 2289 C CA . CYS A 1 318 ? 28.570 5.450 36.765 1.00 24.67 339 CYS A CA 1
ATOM 2290 C C . CYS A 1 318 ? 29.596 5.354 35.652 1.00 23.12 339 CYS A C 1
ATOM 2291 O O . CYS A 1 318 ? 30.374 4.405 35.571 1.00 23.52 339 CYS A O 1
ATOM 2294 N N . ALA A 1 319 ? 29.583 6.372 34.802 1.00 23.32 340 ALA A N 1
ATOM 2295 C CA . ALA A 1 319 ? 30.503 6.480 33.684 1.00 23.94 340 ALA A CA 1
ATOM 2296 C C . ALA A 1 319 ? 30.831 7.963 33.541 1.00 25.28 340 ALA A C 1
ATOM 2297 O O . ALA A 1 319 ? 30.115 8.811 34.068 1.00 25.16 340 ALA A O 1
ATOM 2299 N N . GLY A 1 320 ? 31.908 8.278 32.834 1.00 26.74 341 GLY A N 1
ATOM 2300 C CA . GLY A 1 320 ? 32.293 9.669 32.672 1.00 30.46 341 GLY A CA 1
ATOM 2301 C C . GLY A 1 320 ? 31.342 10.508 31.837 1.00 34.44 341 GLY A C 1
ATOM 2302 O O . GLY A 1 320 ? 30.643 9.989 30.964 1.00 32.81 341 GLY A O 1
ATOM 2303 N N . GLY A 1 321 ? 31.314 11.811 32.115 1.00 37.32 342 GLY A N 1
ATOM 2304 C CA . GLY A 1 321 ? 30.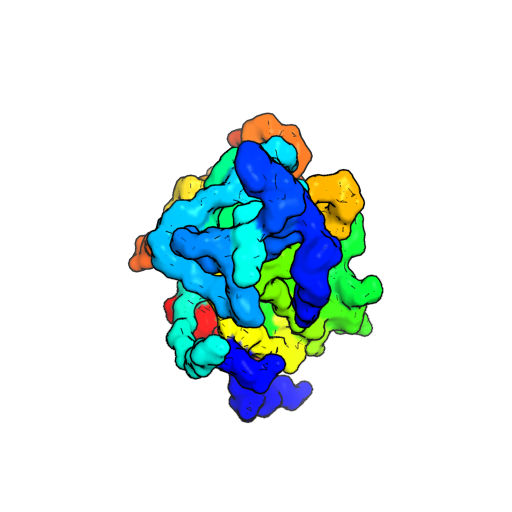464 12.728 31.372 1.00 42.97 342 GLY A CA 1
ATOM 2305 C C . GLY A 1 321 ? 31.269 13.549 30.375 1.00 48.47 342 GLY A C 1
ATOM 2306 O O . GLY A 1 321 ? 32.462 13.305 30.186 1.00 48.14 342 GLY A O 1
ATOM 2307 N N . GLU A 1 322 ? 30.626 14.531 29.744 1.00 54.55 343 GLU A N 1
ATOM 2308 C CA . GLU A 1 322 ? 31.288 15.378 28.750 1.00 59.29 343 GLU A CA 1
ATOM 2309 C C . GLU A 1 322 ? 31.589 16.792 29.244 1.00 61.77 343 GLU A C 1
ATOM 2310 O O . GLU A 1 322 ? 30.825 17.365 30.019 1.00 61.41 343 GLU A O 1
ATOM 2316 N N . GLN A 1 323 ? 32.705 17.350 28.781 1.00 65.03 344 GLN A N 1
ATOM 2317 C CA . GLN A 1 323 ? 33.115 18.698 29.170 1.00 68.39 344 GLN A CA 1
ATOM 2318 C C . GLN A 1 323 ? 32.009 19.684 28.800 1.00 69.66 344 GLN A C 1
ATOM 2319 O O . GLN A 1 323 ? 31.024 19.828 29.526 1.00 70.52 344 GLN A O 1
ATOM 2325 N N . GLY A 1 324 ? 32.178 20.368 27.673 1.00 70.81 345 GLY A N 1
ATOM 2326 C CA . GLY A 1 324 ? 31.161 21.305 27.234 1.00 72.41 345 GLY A CA 1
ATOM 2327 C C . GLY A 1 324 ? 29.910 20.495 26.960 1.00 73.13 345 GLY A C 1
ATOM 2328 O O . GLY A 1 324 ? 29.904 19.644 26.071 1.00 73.51 345 GLY A O 1
ATOM 2329 N N . LYS A 1 325 ? 28.852 20.748 27.722 1.00 73.42 346 LYS A N 1
ATOM 2330 C CA . LYS A 1 325 ? 27.612 19.998 27.557 1.00 73.39 346 LYS A CA 1
ATOM 2331 C C . LYS A 1 325 ? 26.574 20.627 26.638 1.00 71.92 346 LYS A C 1
ATOM 2332 O O . LYS A 1 325 ? 26.543 21.843 26.440 1.00 72.26 346 LYS A O 1
ATOM 2338 N N . ASP A 1 326 ? 25.723 19.769 26.082 1.00 69.88 347 ASP A N 1
ATOM 2339 C CA . ASP A 1 326 ? 24.650 20.182 25.187 1.00 66.70 347 ASP A CA 1
ATOM 2340 C C . ASP A 1 326 ? 23.539 19.134 25.194 1.00 63.29 347 ASP A C 1
ATOM 2341 O O . ASP A 1 326 ? 22.498 19.337 25.821 1.00 63.93 347 ASP A O 1
ATOM 2346 N N . THR A 1 327 ? 23.763 18.016 24.505 1.00 56.55 348 THR A N 1
ATOM 2347 C CA . THR A 1 327 ? 22.772 16.943 24.444 1.00 50.82 348 THR A CA 1
ATOM 2348 C C . THR A 1 327 ? 23.417 15.576 24.667 1.00 45.84 348 THR A C 1
ATOM 2349 O O . THR A 1 327 ? 24.483 15.289 24.125 1.00 45.27 348 THR A O 1
ATOM 2353 N N . CYS A 1 328 ? 22.761 14.739 25.466 1.00 39.76 349 CYS A N 1
ATOM 2354 C CA . CYS A 1 328 ? 23.260 13.401 25.766 1.00 34.27 349 CYS A CA 1
ATOM 2355 C C . CYS A 1 328 ? 23.084 12.451 24.583 1.00 31.73 349 CYS A C 1
ATOM 2356 O O . CYS A 1 328 ? 22.094 12.525 23.860 1.00 30.73 349 CYS A O 1
ATOM 2359 N N . THR A 1 329 ? 24.037 11.541 24.417 1.00 30.50 350 THR A N 1
ATOM 2360 C CA . THR A 1 329 ? 24.032 10.584 23.315 1.00 27.85 350 THR A CA 1
ATOM 2361 C C . THR A 1 329 ? 23.112 9.366 23.431 1.00 28.95 350 THR A C 1
ATOM 2362 O O . THR A 1 329 ? 22.397 9.035 22.481 1.00 31.56 350 THR A O 1
ATOM 2366 N N . GLY A 1 330 ? 23.132 8.689 24.573 1.00 27.71 351 GLY A N 1
ATOM 2367 C CA . GLY A 1 330 ? 22.277 7.521 24.729 1.00 24.96 351 GLY A CA 1
ATOM 2368 C C . GLY A 1 330 ? 20.827 7.862 25.036 1.00 23.83 351 GLY A C 1
ATOM 2369 O O . GLY A 1 330 ? 20.547 8.711 25.888 1.00 23.79 351 GLY A O 1
ATOM 2370 N N . ASP A 1 331 ? 19.902 7.201 24.344 1.00 21.95 352 ASP A N 1
ATOM 2371 C CA . ASP A 1 331 ? 18.475 7.430 24.562 1.00 21.42 352 ASP A CA 1
ATOM 2372 C C . ASP A 1 331 ? 18.036 6.726 25.843 1.00 21.68 352 ASP A C 1
ATOM 2373 O O . ASP A 1 331 ? 18.675 5.769 26.280 1.00 20.34 352 ASP A O 1
ATOM 2378 N N . GLY A 1 332 ? 16.947 7.198 26.446 1.00 21.58 353 GLY A N 1
ATOM 2379 C CA . GLY A 1 332 ? 16.461 6.556 27.656 1.00 21.34 353 GLY A CA 1
ATOM 2380 C C . GLY A 1 332 ? 16.273 5.064 27.415 1.00 19.74 353 GLY A C 1
ATOM 2381 O O . GLY A 1 332 ? 15.798 4.668 26.355 1.00 19.83 353 GLY A O 1
ATOM 2382 N N . GLY A 1 333 ? 16.651 4.236 28.386 1.00 19.71 354 GLY A N 1
ATOM 2383 C CA . GLY A 1 333 ? 16.497 2.797 28.236 1.00 18.54 354 GLY A CA 1
ATOM 2384 C C . GLY A 1 333 ? 17.553 2.103 27.384 1.00 19.33 354 GLY A C 1
ATOM 2385 O O . GLY A 1 333 ? 17.609 0.873 27.345 1.00 17.31 354 GLY A O 1
ATOM 2386 N N . SER A 1 334 ? 18.391 2.877 26.699 1.00 18.06 355 SER A N 1
ATOM 2387 C CA . SER A 1 334 ? 19.424 2.294 25.850 1.00 19.10 355 SER A CA 1
ATOM 2388 C C . SER A 1 334 ? 20.577 1.716 26.668 1.00 18.61 355 SER A C 1
ATOM 2389 O O . SER A 1 334 ? 20.760 2.051 27.846 1.00 18.30 355 SER A O 1
ATOM 2392 N N . PRO A 1 335 ? 21.381 0.841 26.046 1.00 17.63 356 PRO A N 1
ATOM 2393 C CA . PRO A 1 335 ? 22.506 0.231 26.751 1.00 17.64 356 PRO A CA 1
ATOM 2394 C C . PRO A 1 335 ? 23.817 1.008 26.784 1.00 19.36 356 PRO A C 1
ATOM 2395 O O . PRO A 1 335 ? 24.189 1.678 25.821 1.00 19.55 356 PRO A O 1
ATOM 2399 N N . LEU A 1 336 ? 24.491 0.913 27.927 1.00 19.60 357 LEU A N 1
ATOM 2400 C CA . LEU A 1 336 ? 25.813 1.488 28.127 1.00 20.14 357 LEU A CA 1
ATOM 2401 C C . LEU A 1 336 ? 26.599 0.182 28.116 1.00 17.84 357 LEU A C 1
ATOM 2402 O O . LEU A 1 336 ? 26.396 -0.658 28.986 1.00 17.75 357 LEU A O 1
ATOM 2407 N N . PHE A 1 337 ? 27.465 -0.009 27.127 1.00 19.17 358 PHE A N 1
ATOM 2408 C CA . PHE A 1 337 ? 28.204 -1.266 27.032 1.00 19.89 358 PHE A CA 1
ATOM 2409 C C . PHE A 1 337 ? 29.722 -1.122 27.011 1.00 20.16 358 PHE A C 1
ATOM 2410 O O . PHE A 1 337 ? 30.264 -0.118 26.546 1.00 18.61 358 PHE A O 1
ATOM 2418 N N . CYS A 1 338 ? 30.402 -2.141 27.523 1.00 21.10 359 CYS A N 1
ATOM 2419 C CA . CYS A 1 338 ? 31.858 -2.134 27.584 1.00 21.46 359 CYS A CA 1
ATOM 2420 C C . CYS A 1 338 ? 32.416 -3.478 27.148 1.00 22.07 359 CYS A C 1
ATOM 2421 O O . CYS A 1 338 ? 31.691 -4.471 27.060 1.00 21.31 359 CYS A O 1
ATOM 2424 N N . PRO A 1 339 ? 33.728 -3.531 26.885 1.00 22.05 360 PRO A N 1
ATOM 2425 C CA . PRO A 1 339 ? 34.327 -4.795 26.465 1.00 22.73 360 PRO A CA 1
ATOM 2426 C C . PRO A 1 339 ? 34.335 -5.821 27.587 1.00 22.38 360 PRO A C 1
ATOM 2427 O O . PRO A 1 339 ? 34.436 -5.476 28.768 1.00 21.99 360 PRO A O 1
ATOM 2431 N N . ASP A 1 340 ? 34.182 -7.081 27.204 1.00 22.17 361 ASP A N 1
ATOM 2432 C CA . ASP A 1 340 ? 34.214 -8.196 28.140 1.00 22.98 361 ASP A CA 1
ATOM 2433 C C . ASP A 1 340 ? 35.693 -8.277 28.535 1.00 23.02 361 ASP A C 1
ATOM 2434 O O . ASP A 1 340 ? 36.552 -8.507 27.683 1.00 24.01 361 ASP A O 1
ATOM 2439 N N . PRO A 1 341 ? 36.016 -8.071 29.821 1.00 24.88 362 PRO A N 1
ATOM 2440 C CA . PRO A 1 341 ? 37.426 -8.139 30.228 1.00 25.66 362 PRO A CA 1
ATOM 2441 C C . PRO A 1 341 ? 38.096 -9.483 29.942 1.00 26.65 362 PRO A C 1
ATOM 2442 O O . PRO A 1 341 ? 39.304 -9.548 29.707 1.00 27.74 362 PRO A O 1
ATOM 2446 N N . ARG A 1 342 ? 37.310 -10.553 29.961 1.00 26.66 363 ARG A N 1
ATOM 2447 C CA . ARG A 1 342 ? 37.844 -11.885 29.704 1.00 28.45 363 ARG A CA 1
ATOM 2448 C C . ARG A 1 342 ? 37.842 -12.198 28.207 1.00 28.63 363 ARG A C 1
ATOM 2449 O O . ARG A 1 342 ? 38.412 -13.198 27.770 1.00 27.74 363 ARG A O 1
ATOM 2457 N N . ASN A 1 343 ? 37.204 -11.326 27.429 1.00 27.68 364 ASN A N 1
ATOM 2458 C CA . ASN A 1 343 ? 37.114 -11.485 25.978 1.00 27.68 364 ASN A CA 1
ATOM 2459 C C . ASN A 1 343 ? 36.917 -10.087 25.394 1.00 27.28 364 ASN A C 1
ATOM 2460 O O . ASN A 1 343 ? 35.829 -9.741 24.938 1.00 26.10 364 ASN A O 1
ATOM 2465 N N . PRO A 1 344 ? 37.983 -9.273 25.396 1.00 28.27 365 PRO A N 1
ATOM 2466 C CA . PRO A 1 344 ? 38.015 -7.890 24.903 1.00 29.68 365 PRO A CA 1
ATOM 2467 C C . PRO A 1 344 ? 37.486 -7.618 23.501 1.00 30.42 365 PRO A C 1
ATOM 2468 O O . PRO A 1 344 ? 37.216 -6.467 23.157 1.00 31.91 365 PRO A O 1
ATOM 2472 N N . SER A 1 345 ? 37.336 -8.662 22.694 1.00 30.75 366 SER A N 1
ATOM 2473 C CA . SER A 1 345 ? 36.820 -8.490 21.339 1.00 31.75 366 SER A CA 1
ATOM 2474 C C . SER A 1 345 ? 35.307 -8.274 21.322 1.00 30.36 366 SER A C 1
ATOM 2475 O O . SER A 1 345 ? 34.781 -7.651 20.402 1.00 33.91 366 SER A O 1
ATOM 2478 N N . ARG A 1 346 ? 34.613 -8.785 22.336 1.00 26.70 367 ARG A N 1
ATOM 2479 C CA . ARG A 1 346 ? 33.162 -8.654 22.405 1.00 23.34 367 ARG A CA 1
ATOM 2480 C C . ARG A 1 346 ? 32.715 -7.715 23.520 1.00 23.15 367 ARG A C 1
ATOM 2481 O O . ARG A 1 346 ? 33.491 -7.396 24.422 1.00 22.20 367 ARG A O 1
ATOM 2489 N N . TYR A 1 347 ? 31.457 -7.288 23.462 1.00 21.76 368 TYR A N 1
ATOM 2490 C CA . TYR A 1 347 ? 30.921 -6.364 24.452 1.00 21.31 368 TYR A CA 1
ATOM 2491 C C . TYR A 1 347 ? 29.831 -6.910 25.359 1.00 20.85 368 TYR A C 1
ATOM 2492 O O . TYR A 1 347 ? 29.072 -7.807 24.985 1.00 20.54 368 TYR A O 1
ATOM 2501 N N . MET A 1 348 ? 29.771 -6.344 26.561 1.00 19.73 369 MET A N 1
ATOM 2502 C CA . MET A 1 348 ? 28.783 -6.698 27.567 1.00 19.84 369 MET A CA 1
ATOM 2503 C C . MET A 1 348 ? 28.064 -5.428 27.976 1.00 18.83 369 MET A C 1
ATOM 2504 O O . MET A 1 348 ? 28.650 -4.342 27.942 1.00 19.74 369 MET A O 1
ATOM 2509 N N . GLN A 1 349 ? 26.813 -5.561 28.400 1.00 17.40 370 GLN A N 1
ATOM 2510 C CA . GLN A 1 349 ? 26.055 -4.398 28.834 1.00 18.87 370 GLN A CA 1
ATOM 2511 C C . GLN A 1 349 ? 26.326 -4.083 30.305 1.00 18.64 370 GLN A C 1
ATOM 2512 O O . GLN A 1 349 ? 26.100 -4.913 31.186 1.00 20.80 370 GLN A O 1
ATOM 2518 N N . MET A 1 350 ? 26.809 -2.877 30.560 1.00 17.43 371 MET A N 1
ATOM 2519 C CA . MET A 1 350 ? 27.112 -2.444 31.918 1.00 18.28 371 MET A CA 1
ATOM 2520 C C . MET A 1 350 ? 25.954 -1.669 32.514 1.00 17.82 371 MET A C 1
ATOM 2521 O O . MET A 1 350 ? 25.640 -1.811 33.694 1.00 18.95 371 MET A O 1
ATOM 2526 N N . GLY A 1 351 ? 25.316 -0.839 31.697 1.00 17.70 372 GLY A N 1
ATOM 2527 C CA . GLY A 1 351 ? 24.214 -0.056 32.210 1.00 16.70 372 GLY A CA 1
ATOM 2528 C C . GLY A 1 351 ? 23.054 0.181 31.272 1.00 18.03 372 GLY A C 1
ATOM 2529 O O . GLY A 1 351 ? 23.065 -0.215 30.099 1.00 17.40 372 GLY A O 1
ATOM 2530 N N . ILE A 1 352 ? 22.026 0.808 31.836 1.00 18.13 373 ILE A N 1
ATOM 2531 C CA . ILE A 1 352 ? 20.823 1.184 31.116 1.00 18.35 373 ILE A CA 1
ATOM 2532 C C . ILE A 1 352 ? 20.627 2.671 31.414 1.00 17.92 373 ILE A C 1
ATOM 2533 O O . ILE A 1 352 ? 20.669 3.081 32.574 1.00 19.59 373 ILE A O 1
ATOM 2538 N N . VAL A 1 353 ? 20.433 3.476 30.375 1.00 18.55 374 VAL A N 1
ATOM 2539 C CA . VAL A 1 353 ? 20.214 4.909 30.561 1.00 18.32 374 VAL A CA 1
ATOM 2540 C C . VAL A 1 353 ? 18.922 5.135 31.353 1.00 20.17 374 VAL A C 1
ATOM 2541 O O . VAL A 1 353 ? 17.835 4.779 30.894 1.00 20.21 374 VAL A O 1
ATOM 2545 N N . ALA A 1 354 ? 19.052 5.720 32.543 1.00 21.74 375 ALA A N 1
ATOM 2546 C CA . ALA A 1 354 ? 17.904 6.004 33.405 1.00 23.60 375 ALA A CA 1
ATOM 2547 C C . ALA A 1 354 ? 17.200 7.311 33.015 1.00 24.84 375 ALA A C 1
ATOM 2548 O O . ALA A 1 354 ? 15.979 7.410 33.095 1.00 25.88 375 ALA A O 1
ATOM 2550 N N . TRP A 1 355 ? 17.979 8.311 32.613 1.00 27.53 376 TRP A N 1
ATOM 2551 C CA . TRP A 1 355 ? 17.438 9.602 32.181 1.00 31.18 376 TRP A CA 1
ATOM 2552 C C . TRP A 1 355 ? 18.231 10.026 30.959 1.00 31.46 376 TRP A C 1
ATOM 2553 O O . TRP A 1 355 ? 19.463 10.043 30.994 1.00 30.28 376 TRP A O 1
ATOM 2564 N N . GLY A 1 356 ? 17.531 10.360 29.880 1.00 32.33 377 GLY A N 1
ATOM 2565 C CA . GLY A 1 356 ? 18.216 10.788 28.674 1.00 33.39 377 GLY A CA 1
ATOM 2566 C C . GLY A 1 356 ? 19.070 12.017 28.929 1.00 33.97 377 GLY A C 1
ATOM 2567 O O . GLY A 1 356 ? 20.053 12.255 28.230 1.00 35.86 377 GLY A O 1
ATOM 2568 N N . ILE A 1 357 ? 18.705 12.794 29.943 1.00 33.05 378 ILE A N 1
ATOM 2569 C CA . ILE A 1 357 ? 19.444 14.009 30.281 1.00 33.51 378 ILE A CA 1
ATOM 2570 C C . ILE A 1 357 ? 20.445 13.813 31.427 1.00 32.58 378 ILE A C 1
ATOM 2571 O O . ILE A 1 357 ? 21.068 14.772 31.879 1.00 32.27 378 ILE A O 1
ATOM 2576 N N . GLY A 1 358 ? 20.608 12.580 31.892 1.00 32.31 379 GLY A N 1
ATOM 2577 C CA . GLY A 1 358 ? 21.523 12.349 32.995 1.00 33.35 379 GLY A CA 1
ATOM 2578 C C . GLY A 1 358 ? 22.898 11.806 32.654 1.00 31.36 379 GLY A C 1
ATOM 2579 O O . GLY A 1 358 ? 23.456 11.027 33.427 1.00 34.22 379 GLY A O 1
ATOM 2580 N N . CYS A 1 359 ? 23.472 12.226 31.532 1.00 28.40 380 CYS A N 1
ATOM 2581 C CA . CYS A 1 359 ? 24.786 11.724 31.148 1.00 28.43 380 CYS A CA 1
ATOM 2582 C C . CYS A 1 359 ? 25.971 12.433 31.819 1.00 28.64 380 CYS A C 1
ATOM 2583 O O . CYS A 1 359 ? 27.127 12.147 31.503 1.00 27.37 380 CYS A O 1
ATOM 2586 N N . GLY A 1 360 ? 25.675 13.349 32.739 1.00 27.54 381 GLY A N 1
ATOM 2587 C CA . GLY A 1 360 ? 26.713 14.068 33.460 1.00 28.30 381 GLY A CA 1
ATOM 2588 C C . GLY A 1 360 ? 27.579 15.014 32.649 1.00 29.50 381 GLY A C 1
ATOM 2589 O O . GLY A 1 360 ? 27.228 15.400 31.538 1.00 29.05 381 GLY A O 1
ATOM 2590 N N . ASP A 1 361 ? 28.714 15.402 33.222 1.00 30.07 382 ASP A N 1
ATOM 2591 C CA . ASP A 1 361 ? 29.651 16.297 32.555 1.00 33.45 382 ASP A CA 1
ATOM 2592 C C . ASP A 1 361 ? 31.083 15.990 32.981 1.00 35.02 382 ASP A C 1
ATOM 2593 O O . ASP A 1 361 ? 31.347 14.946 33.569 1.00 34.62 382 ASP A O 1
ATOM 2598 N N . GLU A 1 362 ? 32.001 16.912 32.699 1.00 38.58 383 GLU A N 1
ATOM 2599 C CA . GLU A 1 362 ? 33.411 16.724 33.031 1.00 41.08 383 GLU A CA 1
ATOM 2600 C C . GLU A 1 362 ? 33.710 16.464 34.506 1.00 41.33 383 GLU A C 1
ATOM 2601 O O . GLU A 1 362 ? 34.659 15.748 34.827 1.00 44.02 383 GLU A O 1
ATOM 2607 N N . ASN A 1 363 ? 32.911 17.028 35.406 1.00 40.70 384 ASN A N 1
ATOM 2608 C CA . ASN A 1 363 ? 33.153 16.830 36.832 1.00 39.69 384 ASN A CA 1
ATOM 2609 C C . ASN A 1 363 ? 32.160 15.896 37.514 1.00 38.13 384 ASN A C 1
ATOM 2610 O O . ASN A 1 363 ? 32.470 15.309 38.551 1.00 39.72 384 ASN A O 1
ATOM 2615 N N . VAL A 1 364 ? 30.968 15.757 36.944 1.00 34.42 385 VAL A N 1
ATOM 2616 C CA . VAL A 1 364 ? 29.969 14.869 37.524 1.00 31.15 385 VAL A CA 1
ATOM 2617 C C . VAL A 1 364 ? 29.644 13.758 36.529 1.00 29.48 385 VAL A C 1
ATOM 2618 O O . VAL A 1 364 ? 29.172 14.010 35.425 1.00 29.06 385 VAL A O 1
ATOM 2622 N N . PRO A 1 365 ? 29.906 12.505 36.910 1.00 29.24 386 PRO A N 1
ATOM 2623 C CA . PRO A 1 365 ? 29.638 11.366 36.029 1.00 28.60 386 PRO A CA 1
ATOM 2624 C C . PRO A 1 365 ? 28.165 11.119 35.740 1.00 26.47 386 PRO A C 1
ATOM 2625 O O . PRO A 1 365 ? 27.287 11.599 36.455 1.00 25.02 386 PRO A O 1
ATOM 2629 N N . GLY A 1 366 ? 27.908 10.383 34.666 1.00 25.85 387 GLY A N 1
ATOM 2630 C CA . GLY A 1 366 ? 26.545 10.040 34.322 1.00 23.39 387 GLY A CA 1
ATOM 2631 C C . GLY A 1 366 ? 26.167 8.879 35.221 1.00 23.95 387 GLY A C 1
ATOM 2632 O O . GLY A 1 366 ? 27.028 8.072 35.598 1.00 23.51 387 GLY A O 1
ATOM 2633 N N . VAL A 1 367 ? 24.893 8.798 35.587 1.00 21.54 388 VAL A N 1
ATOM 2634 C CA . VAL A 1 367 ? 24.414 7.722 36.447 1.00 21.14 388 VAL A CA 1
ATOM 2635 C C . VAL A 1 367 ? 23.495 6.826 35.618 1.00 21.61 388 VAL A C 1
ATOM 2636 O O . VAL A 1 367 ? 22.583 7.311 34.954 1.00 21.60 388 VAL A O 1
ATOM 2640 N N . TYR A 1 368 ? 23.755 5.522 35.656 1.00 20.80 389 TYR A N 1
ATOM 2641 C CA . TYR A 1 368 ? 22.983 4.544 34.894 1.00 21.70 389 TYR A CA 1
ATOM 2642 C C . TYR A 1 368 ? 22.495 3.403 35.771 1.00 23.04 389 TYR A C 1
ATOM 2643 O O . TYR A 1 368 ? 22.987 3.211 36.882 1.00 23.58 389 TYR A O 1
ATOM 2652 N N . ALA A 1 369 ? 21.528 2.640 35.269 1.00 22.80 390 ALA A N 1
ATOM 2653 C CA . ALA A 1 369 ? 21.028 1.497 36.020 1.00 23.38 390 ALA A CA 1
ATOM 2654 C C . ALA A 1 369 ? 22.113 0.423 35.937 1.00 23.55 390 ALA A C 1
ATOM 2655 O O . ALA A 1 369 ? 22.703 0.213 34.875 1.00 21.57 390 ALA A O 1
ATOM 2657 N N . ASN A 1 370 ? 22.362 -0.243 37.064 1.00 23.15 391 ASN A N 1
ATOM 2658 C CA . ASN A 1 370 ? 23.382 -1.280 37.193 1.00 22.42 391 ASN A CA 1
ATOM 2659 C C . ASN A 1 370 ? 22.890 -2.641 36.686 1.00 23.16 391 ASN A C 1
ATOM 2660 O O . ASN A 1 370 ? 22.238 -3.389 37.424 1.00 22.28 391 ASN A O 1
ATOM 2665 N N . VAL A 1 371 ? 23.216 -2.963 35.435 1.00 21.06 392 VAL A N 1
ATOM 2666 C CA . VAL A 1 371 ? 22.784 -4.226 34.826 1.00 20.75 392 VAL A CA 1
ATOM 2667 C C . VAL A 1 371 ? 23.294 -5.461 35.575 1.00 21.39 392 VAL A C 1
ATOM 2668 O O . VAL A 1 371 ? 22.554 -6.425 35.756 1.00 20.84 392 VAL A O 1
ATOM 2672 N N . ALA A 1 372 ? 24.547 -5.425 36.020 1.00 21.32 393 ALA A N 1
ATOM 2673 C CA . ALA A 1 372 ? 25.135 -6.549 36.752 1.00 22.35 393 ALA A CA 1
ATOM 2674 C C . ALA A 1 372 ? 24.320 -6.915 38.001 1.00 22.67 393 ALA A C 1
ATOM 2675 O O . ALA A 1 372 ? 24.271 -8.075 38.412 1.00 22.91 393 ALA A O 1
ATOM 2677 N N . HIS A 1 373 ? 23.676 -5.920 38.596 1.00 23.46 394 HIS A N 1
ATOM 2678 C CA . HIS A 1 373 ? 22.859 -6.142 39.780 1.00 25.69 394 HIS A CA 1
ATOM 2679 C C . HIS A 1 373 ? 21.584 -6.924 39.432 1.00 25.84 394 HIS A C 1
ATOM 2680 O O . HIS A 1 373 ? 20.944 -7.501 40.310 1.00 25.01 394 HIS A O 1
ATOM 2687 N N . PHE A 1 374 ? 21.233 -6.970 38.150 1.00 25.46 395 PHE A N 1
ATOM 2688 C CA . PHE A 1 374 ? 20.012 -7.661 37.733 1.00 26.82 395 PHE A CA 1
ATOM 2689 C C . PHE A 1 374 ? 20.195 -8.942 36.928 1.00 25.64 395 PHE A C 1
ATOM 2690 O O . PHE A 1 374 ? 19.222 -9.468 36.391 1.00 27.10 395 PHE A O 1
ATOM 2698 N N . ARG A 1 375 ? 21.420 -9.447 36.833 1.00 24.44 396 ARG A N 1
ATOM 2699 C CA . ARG A 1 375 ? 21.659 -10.663 36.055 1.00 24.50 396 ARG A CA 1
ATOM 2700 C C . ARG A 1 375 ? 20.813 -11.855 36.510 1.00 24.99 396 ARG A C 1
ATOM 2701 O O . ARG A 1 375 ? 20.141 -12.493 35.692 1.00 22.05 396 ARG A O 1
ATOM 2709 N N . ASN A 1 376 ? 20.844 -12.165 37.803 1.00 25.06 397 ASN A N 1
ATOM 2710 C CA . ASN A 1 376 ? 20.056 -13.284 38.314 1.00 25.46 397 ASN A CA 1
ATOM 2711 C C . ASN A 1 376 ? 18.572 -13.077 38.016 1.00 24.47 397 ASN A C 1
ATOM 2712 O O . ASN A 1 376 ? 17.869 -14.021 37.647 1.00 24.88 397 ASN A O 1
ATOM 2717 N N . TRP A 1 377 ? 18.098 -11.845 38.181 1.00 23.19 398 TRP A N 1
ATOM 2718 C CA . TRP A 1 377 ? 16.695 -11.522 37.925 1.00 23.60 398 TRP A CA 1
ATOM 2719 C C . TRP A 1 377 ? 16.328 -11.802 36.463 1.00 22.91 398 TRP A C 1
ATOM 2720 O O . TRP A 1 377 ? 15.286 -12.392 36.178 1.00 22.47 398 TRP A O 1
ATOM 2731 N N . ILE A 1 378 ? 17.189 -11.375 35.545 1.00 21.04 399 ILE A N 1
ATOM 2732 C CA . ILE A 1 378 ? 16.945 -11.584 34.120 1.00 21.04 399 ILE A CA 1
ATOM 2733 C C . ILE A 1 378 ? 16.936 -13.076 33.794 1.00 20.44 399 ILE A C 1
ATOM 2734 O O . ILE A 1 378 ? 16.032 -13.566 33.113 1.00 19.95 399 ILE A O 1
ATOM 2739 N N . ASP A 1 379 ? 17.944 -13.792 34.281 1.00 21.09 400 ASP A N 1
ATOM 2740 C CA . ASP A 1 379 ? 18.035 -15.235 34.070 1.00 22.39 400 ASP A CA 1
ATOM 2741 C C . ASP A 1 379 ? 16.739 -15.916 34.514 1.00 24.69 400 ASP A C 1
ATOM 2742 O O . ASP A 1 379 ? 16.188 -16.754 33.801 1.00 24.31 400 ASP A O 1
ATOM 2747 N N . GLN A 1 380 ? 16.266 -15.549 35.704 1.00 26.78 401 GLN A N 1
ATOM 2748 C CA . GLN A 1 380 ? 15.057 -16.131 36.281 1.00 27.08 401 GLN A CA 1
ATOM 2749 C C . GLN A 1 380 ? 13.798 -15.833 35.474 1.00 26.38 401 GLN A C 1
ATOM 2750 O O . GLN A 1 380 ? 12.945 -16.705 35.306 1.00 22.20 401 GLN A O 1
ATOM 2756 N N . GLU A 1 381 ? 13.673 -14.604 34.978 1.00 25.08 402 GLU A N 1
ATOM 2757 C CA . GLU A 1 381 ? 12.507 -14.242 34.183 1.00 24.48 402 GLU A CA 1
ATOM 2758 C C . GLU A 1 381 ? 12.531 -14.981 32.844 1.00 23.96 402 GLU A C 1
ATOM 2759 O O . GLU A 1 381 ? 11.491 -15.394 32.335 1.00 23.99 402 GLU A O 1
ATOM 2765 N N . MET A 1 382 ? 13.723 -15.144 32.277 1.00 21.91 403 MET A N 1
ATOM 2766 C CA . MET A 1 382 ? 13.869 -15.851 31.008 1.00 22.12 403 MET A CA 1
ATOM 2767 C C . MET A 1 382 ? 13.468 -17.312 31.183 1.00 22.88 403 MET A C 1
ATOM 2768 O O . MET A 1 382 ? 12.670 -17.853 30.417 1.00 23.28 403 MET A O 1
ATOM 2773 N N . GLN A 1 383 ? 14.025 -17.944 32.208 1.00 22.82 404 GLN A N 1
ATOM 2774 C CA . GLN A 1 383 ? 13.754 -19.349 32.480 1.00 24.71 404 GLN A CA 1
ATOM 2775 C C . GLN A 1 383 ? 12.273 -19.608 32.750 1.00 23.59 404 GLN A C 1
ATOM 2776 O O . GLN A 1 383 ? 11.717 -20.600 32.276 1.00 23.86 404 GLN A O 1
ATOM 2782 N N . ALA A 1 384 ? 11.627 -18.699 33.475 1.00 23.34 405 ALA A N 1
ATOM 2783 C CA . ALA A 1 384 ? 10.208 -18.839 33.784 1.00 24.00 405 ALA A CA 1
ATOM 2784 C C . ALA A 1 384 ? 9.328 -18.769 32.529 1.00 24.63 405 ALA A C 1
ATOM 2785 O O . ALA A 1 384 ? 8.183 -19.228 32.540 1.00 23.00 405 ALA A O 1
ATOM 2787 N N . LYS A 1 385 ? 9.868 -18.188 31.460 1.00 23.83 406 LYS A N 1
ATOM 2788 C CA . LYS A 1 385 ? 9.150 -18.049 30.192 1.00 25.87 406 LYS A CA 1
ATOM 2789 C C . LYS A 1 385 ? 9.586 -19.101 29.171 1.00 25.47 406 LYS A C 1
ATOM 2790 O O . LYS A 1 385 ? 9.122 -19.100 28.030 1.00 25.05 406 LYS A O 1
ATOM 2796 N N . GLY A 1 386 ? 10.481 -19.995 29.582 1.00 24.70 407 GLY A N 1
ATOM 2797 C CA . GLY A 1 386 ? 10.950 -21.032 28.681 1.00 23.34 407 GLY A CA 1
ATOM 2798 C C . GLY A 1 386 ? 11.896 -20.510 27.619 1.00 24.11 407 GLY A C 1
ATOM 2799 O O . GLY A 1 386 ? 12.060 -21.128 26.568 1.00 22.57 407 GLY A O 1
ATOM 2800 N N . LEU A 1 387 ? 12.522 -19.369 27.889 1.00 21.91 408 LEU A N 1
ATOM 2801 C CA . LEU A 1 387 ? 13.459 -18.772 26.946 1.00 21.41 408 LEU A CA 1
ATOM 2802 C C . LEU A 1 387 ? 14.889 -19.017 27.410 1.00 21.34 408 LEU A C 1
ATOM 2803 O O . LEU A 1 387 ? 15.227 -18.765 28.560 1.00 22.27 408 LEU A O 1
ATOM 2808 N N . SER A 1 388 ? 15.719 -19.516 26.505 1.00 20.77 409 SER A N 1
ATOM 2809 C CA . SER A 1 388 ? 17.118 -19.810 26.795 1.00 21.80 409 SER A CA 1
ATOM 2810 C C . SER A 1 388 ? 17.930 -18.545 27.045 1.00 24.25 409 SER A C 1
ATOM 2811 O O . SER A 1 388 ? 17.662 -17.502 26.450 1.00 24.27 409 SER A O 1
ATOM 2814 N N . THR A 1 389 ? 18.934 -18.641 27.914 1.00 24.92 410 THR A N 1
ATOM 2815 C CA . THR A 1 389 ? 19.781 -17.492 28.214 1.00 23.21 410 THR A CA 1
ATOM 2816 C C . THR A 1 389 ? 21.072 -17.504 27.405 1.00 23.22 410 THR A C 1
ATOM 2817 O O . THR A 1 389 ? 21.820 -16.528 27.428 1.00 21.08 410 THR A O 1
ATOM 2821 N N . THR A 1 390 ? 21.333 -18.590 26.676 1.00 23.17 411 THR A N 1
ATOM 2822 C CA . THR A 1 390 ? 22.574 -18.675 25.914 1.00 23.26 411 THR A CA 1
ATOM 2823 C C . THR A 1 390 ? 22.818 -17.544 24.916 1.00 22.74 411 THR A C 1
ATOM 2824 O O . THR A 1 390 ? 23.966 -17.172 24.682 1.00 22.60 411 THR A O 1
ATOM 2828 N N . PRO A 1 391 ? 21.756 -16.990 24.301 1.00 21.56 412 PRO A N 1
ATOM 2829 C CA . PRO A 1 391 ? 22.011 -15.899 23.352 1.00 21.81 412 PRO A CA 1
ATOM 2830 C C . PRO A 1 391 ? 22.760 -14.691 23.948 1.00 18.74 412 PRO A C 1
ATOM 2831 O O . PRO A 1 391 ? 23.371 -13.921 23.214 1.00 19.25 412 PRO A O 1
ATOM 2835 N N . TYR A 1 392 ? 22.716 -14.500 25.263 1.00 19.20 413 TYR A N 1
ATOM 2836 C CA . TYR A 1 392 ? 23.478 -13.387 25.831 1.00 18.60 413 TYR A CA 1
ATOM 2837 C C . TYR A 1 392 ? 24.680 -13.885 26.623 1.00 20.09 413 TYR A C 1
ATOM 2838 O O . TYR A 1 392 ? 25.290 -13.146 27.394 1.00 19.12 413 TYR A O 1
ATOM 2847 N N . VAL A 1 393 ? 25.015 -15.153 26.414 1.00 19.70 414 VAL A N 1
ATOM 2848 C CA . VAL A 1 393 ? 26.164 -15.755 27.076 1.00 22.30 414 VAL A CA 1
ATOM 2849 C C . VAL A 1 393 ? 27.188 -16.161 26.019 1.00 22.82 414 VAL A C 1
ATOM 2850 O O . VAL A 1 393 ? 28.363 -15.812 26.119 1.00 22.71 414 VAL A O 1
ATOM 2854 N N . GLU A 1 394 ? 26.730 -16.889 25.000 1.00 25.68 415 GLU A N 1
ATOM 2855 C CA . GLU A 1 394 ? 27.590 -17.343 23.904 1.00 26.08 415 GLU A CA 1
ATOM 2856 C C . GLU A 1 394 ? 27.847 -16.249 22.873 1.00 26.03 415 GLU A C 1
ATOM 2857 O O . GLU A 1 394 ? 29.024 -16.056 22.499 1.00 23.76 415 GLU A O 1
#

Solvent-accessible surface area: 18299 Å² total; per-residue (Å²): 126,107,25,41,71,82,21,101,168,49,91,9,21,87,17,27,46,31,60,171,120,148,131,61,43,61,48,97,85,33,78,111,15,12,104,66,110,71,129,34,139,39,0,7,3,21,24,21,41,9,30,60,127,83,52,41,13,16,124,100,80,46,100,61,124,78,74,136,20,117,34,26,12,130,100,130,50,55,127,4,147,24,12,0,19,48,3,0,16,76,119,123,144,87,73,121,78,101,107,52,122,0,0,84,40,40,109,200,17,21,28,6,75,2,50,23,65,122,61,27,0,6,1,11,1,6,10,0,5,0,0,0,0,80,48,150,135,109,50,1,19,2,1,0,0,0,0,2,3,4,0,0,0,0,0,0,72,5,0,52,102,41,95,120,79,32,127,8,3,46,0,22,0,8,15,1,1,9,19,30,136,68,14,43,29,89,64,23,51,13,142,8,116,42,22,28,30,21,106,100,28,50,101,174,78,17,27,17,0,0,0,1,0,10,12,70,93,15,0,26,23,25,80,3,11,14,6,0,0,3,0,117,59,81,40,158,22,136,20,99,92,0,13,4,0,1,3,16,68,156,45,2,18,28,161,169,128,63,21,1,2,5,46,45,55,102,10,58,22,32,88,58,102,115,0,36,42,21,14,77,122,47,242,99,23,150,175,59,97,12,56,98,8,15,15,1,0,14,27,62,120,58,72,138,113,25,24,7,9,4,0,0,0,0,0,0,22,3,94,208,68,98,102,45,14,16,0,8,0,0,6,3,94,34,163,23,22,22,39,80,110,39,9,0,22,7,1,9,1,0,69,2,24,92,36,0,27,121,38,2,118,73,34,26,8,44,28,72,21,0,66,120

InterPro domains:
  IPR001254 Serine proteases, trypsin domain [PF00089] (155-399)
  IPR001254 Serine proteases, trypsin domain [PS50240] (151-404)
  IPR001254 Serine proteases, trypsin domain [SM00020] (150-399)
  IPR001254 Serine proteases, trypsin domain [cd00190] (156-401)
  IPR001314 Peptidase S1A, chymotrypsin family [PR00722] (186-201)
  IPR001314 Peptidase S1A, chymotrypsin family [PR00722] (248-262)
  IPR001314 Peptidase S1A, chymotrypsin family [PR00722] (346-358)
  IPR009003 Peptidase S1, PA clan [SSF50494] (125-404)
  IPR022700 Proteinase, regulatory CLIP domain [PS51888] (57-113)
  IPR041515 PPAF-2-like, Clip domain [PF18322] (58-113)

Sequence (372 aa):
GHMAVVNIFGNASEYIPPGYEAPLGALTALPRCGTGADQGKKVCIVYHRCDGVTNTVTPEEVINTTGEGIFDIRENANECESYLDVCCGLPPVVPVLKPSFCGIRNERGLDFKITGQTNEAEYGEFPWMVAVLKANEEQLVCGGSLIAPSVVLTGAHCVNSYQSNLDAIKIRAGEWDTLTEKERLPYQERKIRQVIIHSNFNPKTVVNDVALLLLDRPLVQADNIGTICLPQQSQIFDSTECFASGWGKKEFGSRHRYSNILKKIQLPTVDRDKCQADLRNTRLGLKFVLDQTFVCAGGEQGKDTCTGDGGSPLFCPDPRNPSRYMQMGIVAWGIGCGDENVPGVYANVAHFRNWIDQEMQAKGLSTTPYVE